Protein AF-A0A1F6WVT5-F1 (afdb_monomer_lite)

Foldseek 3Di:
DVVPVVVVLVVVVVVVVVVCQPDAPDDDPFFGWDWDQRVPPPQGIKIKTFGQDDDPDDDDRQDNNAQFHPADQLVQQLVQLFQCLVCLVCVQAGWHFPDWHDQQWDQDPVRAIAGDRRRGGIIIITRDAAADPVLQVQLCVLQVVLVVQLVVVVVVPVVDPDPPPCNVVSNCVSLVSLLVSCCVSANPLLPPDADPLVPDDLVSLVVNLVVSCVRPVPDVQNVQSQLQKDQHSSSRFWGFHPPDPDPPGTRTYGNGMDRNDLPSNLVCLVVPDDPVSSVVSNVSSLSSVLSVLLSVLLSCCVPVQQCCQPVVVVVDDPVLCVVLVSLLNRLSVSLSVLLCVVCVVPSVCSNVVSVVVSVVSSVLRNPDDSVCNSVVSVVVSVVSNVD

pLDDT: mean 76.93, std 15.35, range [26.61, 97.19]

Sequence (387 aa):
MEKEIMSIEFKKIDNLLKKKEGVPDKMGEEGIINAVYSGLDNEREFFAKQWYRVNTGKRILSSPESRESPCSPYWVKAKYYEYNAMHDVFPEVVVSMAGAFDPRITRRKNRTYHFSYEKGRPVTLTRIVKGNPVDVEKRDQVIDKAYDKMLAYHRDTKHGLQAQPNETRILFEIVGQADKEMQDLFGRELHASCIDSSLAPHYAIEMLLKEARKVNPQSPIVKFLEFGIIPIHPEFNFIPNDQTETAERPHGVFLELSLIDQERFITGVNSSLPADKAKSVINRVKRFAFYQSLDIAFDSLIVGGYMESHFFRERVSPEQIYKYGPEVQNALFNLFETVRKKFEKKPEQLNQALDIVVEHLRFILRDSNPYILPQAIRSFQREIKKW

Structure (mmCIF, N/CA/C/O backbone):
data_AF-A0A1F6WVT5-F1
#
_entry.id   AF-A0A1F6WVT5-F1
#
loop_
_atom_site.group_PDB
_atom_site.id
_atom_site.type_symbol
_atom_site.label_atom_id
_atom_site.label_alt_id
_atom_site.label_comp_id
_atom_site.label_asym_id
_atom_site.label_entity_id
_atom_site.label_seq_id
_atom_site.pdbx_PDB_ins_code
_atom_site.Cartn_x
_atom_site.Cartn_y
_atom_site.Cartn_z
_atom_site.occupancy
_atom_site.B_iso_or_equiv
_atom_site.auth_seq_id
_atom_site.auth_comp_id
_atom_site.auth_asym_id
_atom_site.auth_atom_id
_atom_site.pdbx_PDB_model_num
ATOM 1 N N . MET A 1 1 ? 18.344 -15.991 9.138 1.00 26.61 1 MET A N 1
ATOM 2 C CA . MET A 1 1 ? 17.357 -16.948 9.669 1.00 26.61 1 MET A CA 1
ATOM 3 C C . MET A 1 1 ? 15.931 -16.536 9.296 1.00 26.61 1 MET A C 1
ATOM 5 O O . MET A 1 1 ? 15.333 -17.252 8.507 1.00 26.61 1 MET A O 1
ATOM 9 N N . GLU A 1 2 ? 15.445 -15.340 9.669 1.00 28.33 2 GLU A N 1
ATOM 10 C CA . GLU A 1 2 ? 14.118 -14.817 9.239 1.00 28.33 2 GLU A CA 1
ATOM 11 C C . GLU A 1 2 ? 13.910 -14.758 7.711 1.00 28.33 2 GLU A C 1
ATOM 13 O O . GLU A 1 2 ? 12.841 -15.085 7.206 1.00 28.33 2 GLU A O 1
ATOM 18 N N . LYS A 1 3 ? 14.944 -14.394 6.936 1.00 41.88 3 LYS A N 1
ATOM 19 C CA . LYS A 1 3 ? 14.853 -14.303 5.462 1.00 41.88 3 LYS A CA 1
ATOM 20 C C . LYS A 1 3 ? 14.598 -15.638 4.749 1.00 41.88 3 LYS A C 1
ATOM 22 O O . LYS A 1 3 ? 14.146 -15.616 3.608 1.00 41.88 3 LYS A O 1
ATOM 27 N N . GLU A 1 4 ? 14.937 -16.769 5.364 1.00 31.03 4 GLU A N 1
ATOM 28 C CA . GLU A 1 4 ? 14.936 -18.076 4.691 1.00 31.03 4 GLU A CA 1
ATOM 29 C C . GLU A 1 4 ? 13.701 -18.906 5.064 1.00 31.03 4 GLU A C 1
ATOM 31 O O . GLU A 1 4 ? 13.067 -19.464 4.167 1.00 31.03 4 GLU A O 1
ATOM 36 N N . ILE A 1 5 ? 13.282 -18.850 6.336 1.00 32.88 5 ILE A N 1
ATOM 37 C CA . ILE A 1 5 ? 12.043 -19.458 6.855 1.00 32.88 5 ILE A CA 1
ATOM 38 C C . ILE A 1 5 ? 10.814 -18.838 6.165 1.00 32.88 5 ILE A C 1
ATOM 40 O O . ILE A 1 5 ? 10.062 -19.557 5.503 1.00 32.88 5 ILE A O 1
ATOM 44 N N . MET A 1 6 ? 10.733 -17.499 6.102 1.00 48.41 6 MET A N 1
ATOM 45 C CA . MET A 1 6 ? 9.651 -16.808 5.380 1.00 48.41 6 MET A CA 1
ATOM 46 C C . MET A 1 6 ? 9.601 -17.156 3.880 1.00 48.41 6 MET A C 1
ATOM 48 O O . MET A 1 6 ? 8.538 -17.145 3.267 1.00 48.41 6 MET A O 1
ATOM 52 N N . SER A 1 7 ? 10.731 -17.508 3.253 1.00 57.69 7 SER A N 1
ATOM 53 C CA . SER A 1 7 ? 10.766 -17.813 1.813 1.00 57.69 7 SER A CA 1
ATOM 54 C C . SER A 1 7 ? 10.217 -19.200 1.457 1.00 57.69 7 SER A C 1
ATOM 56 O O . SER A 1 7 ? 9.689 -19.391 0.359 1.00 57.69 7 SER A O 1
ATOM 58 N N . ILE A 1 8 ? 10.350 -20.175 2.361 1.00 53.62 8 ILE A N 1
ATOM 59 C CA . ILE A 1 8 ? 9.839 -21.538 2.168 1.00 53.62 8 ILE A CA 1
ATOM 60 C C . ILE A 1 8 ? 8.338 -21.567 2.459 1.00 53.62 8 ILE A C 1
ATOM 62 O O . ILE A 1 8 ? 7.578 -22.209 1.734 1.00 53.62 8 ILE A O 1
ATOM 66 N N . GLU A 1 9 ? 7.892 -20.825 3.466 1.00 67.69 9 GLU A N 1
ATOM 67 C CA . GLU A 1 9 ? 6.487 -20.770 3.868 1.00 67.69 9 GLU A CA 1
ATOM 68 C C . GLU A 1 9 ? 5.640 -19.925 2.919 1.00 67.69 9 GLU A C 1
ATOM 70 O O . GLU A 1 9 ? 4.559 -20.368 2.541 1.00 67.69 9 GLU A O 1
ATOM 75 N N . PHE A 1 10 ? 6.153 -18.810 2.384 1.00 74.38 10 PHE A N 1
ATOM 76 C CA . PHE A 1 10 ? 5.445 -18.088 1.318 1.00 74.38 10 PHE A CA 1
ATOM 77 C C . PHE A 1 10 ? 5.267 -18.934 0.060 1.00 74.38 10 PHE A C 1
ATOM 79 O O . PHE A 1 10 ? 4.238 -18.821 -0.591 1.00 74.38 10 PHE A O 1
ATOM 86 N N . LYS A 1 11 ? 6.199 -19.843 -0.258 1.00 72.50 11 LYS A N 1
ATOM 87 C CA . LYS A 1 11 ? 5.989 -20.811 -1.347 1.00 72.50 11 LYS A CA 1
ATOM 88 C C . LYS A 1 11 ? 4.880 -21.810 -1.028 1.00 72.50 11 LYS A C 1
ATOM 90 O O . LYS A 1 11 ? 4.144 -22.190 -1.933 1.00 72.50 11 LYS A O 1
ATOM 95 N N . LYS A 1 12 ? 4.751 -22.252 0.229 1.00 74.69 12 LYS A N 1
ATOM 96 C CA . LYS A 1 12 ? 3.639 -23.120 0.651 1.00 74.69 12 LYS A CA 1
ATOM 97 C C . LYS A 1 12 ? 2.306 -22.380 0.540 1.00 74.69 12 LYS A C 1
ATOM 99 O O . LYS A 1 12 ? 1.389 -22.923 -0.065 1.00 74.69 12 LYS A O 1
ATOM 104 N N . ILE A 1 13 ? 2.226 -21.150 1.051 1.00 76.06 13 ILE A N 1
ATOM 105 C CA . ILE A 1 13 ? 1.026 -20.306 0.971 1.00 76.06 13 ILE A CA 1
ATOM 106 C C . ILE A 1 13 ? 0.677 -20.004 -0.489 1.00 76.06 13 ILE A C 1
ATOM 108 O O . ILE A 1 13 ? -0.455 -20.227 -0.892 1.00 76.06 13 ILE A O 1
ATOM 112 N N . ASP A 1 14 ? 1.644 -19.592 -1.310 1.00 77.06 14 ASP A N 1
ATOM 113 C CA . ASP A 1 14 ? 1.447 -19.370 -2.748 1.00 77.06 14 ASP A CA 1
ATOM 114 C C . ASP A 1 14 ? 0.918 -20.635 -3.442 1.00 77.06 14 ASP A C 1
ATOM 116 O O . ASP A 1 14 ? -0.058 -20.580 -4.181 1.00 77.06 14 ASP A O 1
ATOM 120 N N . ASN A 1 15 ? 1.478 -21.811 -3.144 1.00 76.81 15 ASN A N 1
ATOM 121 C CA . ASN A 1 15 ? 0.964 -23.074 -3.677 1.00 76.81 15 ASN A CA 1
ATOM 122 C C . ASN A 1 15 ? -0.458 -23.406 -3.189 1.00 76.81 15 ASN A C 1
ATOM 124 O O . ASN A 1 15 ? -1.226 -23.985 -3.953 1.00 76.81 15 ASN A O 1
ATOM 128 N N . LEU A 1 16 ? -0.819 -23.073 -1.944 1.00 75.06 16 LEU A N 1
ATOM 129 C CA . LEU A 1 16 ? -2.185 -23.242 -1.434 1.00 75.06 16 LEU A CA 1
ATOM 130 C C . LEU A 1 16 ? -3.163 -22.321 -2.167 1.00 75.06 16 LEU A C 1
ATOM 132 O O . LEU A 1 16 ? -4.198 -22.787 -2.634 1.00 75.06 16 LEU A O 1
ATOM 136 N N . LEU A 1 17 ? -2.800 -21.049 -2.338 1.00 74.06 17 LEU A N 1
ATOM 137 C CA . LEU A 1 17 ? -3.597 -20.073 -3.082 1.00 74.06 17 LEU A CA 1
ATOM 138 C C . LEU A 1 17 ? -3.773 -20.496 -4.546 1.00 74.06 17 LEU A C 1
ATOM 140 O O . LEU A 1 17 ? -4.870 -20.396 -5.082 1.00 74.06 17 LEU A O 1
ATOM 144 N N . LYS A 1 18 ? -2.729 -21.059 -5.170 1.00 72.12 18 LYS A N 1
ATOM 145 C CA . LYS A 1 18 ? -2.811 -21.625 -6.526 1.00 72.12 18 LYS A CA 1
ATOM 146 C C . LYS A 1 18 ? -3.742 -22.832 -6.629 1.00 72.12 18 LYS A C 1
ATOM 148 O O . LYS A 1 18 ? -4.394 -23.027 -7.644 1.00 72.12 18 LYS A O 1
ATOM 153 N N . LYS A 1 19 ? -3.817 -23.667 -5.589 1.00 65.62 19 LYS A N 1
ATOM 154 C CA . LYS A 1 19 ? -4.734 -24.821 -5.561 1.00 65.62 19 LYS A CA 1
ATOM 155 C C . LYS A 1 19 ? -6.197 -24.416 -5.372 1.00 65.62 19 LYS A C 1
ATOM 157 O O . LYS A 1 19 ? -7.068 -25.162 -5.800 1.00 65.62 19 LYS A O 1
ATOM 162 N N . LYS A 1 20 ? -6.454 -23.262 -4.751 1.00 64.12 20 LYS A N 1
ATOM 163 C CA . LYS A 1 20 ? -7.792 -22.666 -4.605 1.00 64.12 20 LYS A CA 1
ATOM 164 C C . LYS A 1 20 ? -8.255 -21.890 -5.853 1.00 64.12 20 LYS A C 1
ATOM 166 O O . LYS A 1 20 ? -9.302 -21.249 -5.819 1.00 64.12 20 LYS A O 1
ATOM 171 N N . GLU A 1 21 ? -7.494 -21.924 -6.951 1.00 54.72 21 GLU A N 1
ATOM 172 C CA . GLU A 1 21 ? -7.832 -21.219 -8.193 1.00 54.72 21 GLU A CA 1
ATOM 173 C C . GLU A 1 21 ? -9.232 -21.609 -8.697 1.00 54.72 21 GLU A C 1
ATOM 175 O O . GLU A 1 21 ? -9.455 -22.730 -9.144 1.00 54.72 21 GLU A O 1
ATOM 180 N N . GLY A 1 22 ? -10.171 -20.659 -8.618 1.00 48.38 22 GLY A N 1
ATOM 181 C CA . GLY A 1 22 ? -11.528 -20.780 -9.161 1.00 48.38 22 GLY A CA 1
ATOM 182 C C . GLY A 1 22 ? -12.664 -20.568 -8.158 1.00 48.38 22 GLY A C 1
ATOM 183 O O . GLY A 1 22 ? -13.781 -20.308 -8.594 1.00 48.38 22 GLY A O 1
ATOM 184 N N . VAL A 1 23 ? -12.405 -20.619 -6.844 1.00 56.31 23 VAL A N 1
ATOM 185 C CA . VAL A 1 23 ? -13.432 -20.364 -5.814 1.00 56.31 23 VAL A CA 1
ATOM 186 C C . VAL A 1 23 ? -12.833 -19.495 -4.700 1.00 56.31 23 VAL A C 1
ATOM 188 O O . VAL A 1 23 ? -12.186 -20.031 -3.800 1.00 56.31 23 VAL A O 1
ATOM 191 N N . PRO A 1 24 ? -12.964 -18.156 -4.765 1.00 61.00 24 PRO A N 1
ATOM 192 C CA . PRO A 1 24 ? -12.521 -17.288 -3.677 1.00 61.00 24 PRO A CA 1
ATOM 193 C C . PRO A 1 24 ? -13.352 -17.557 -2.413 1.00 61.00 24 PRO A C 1
ATOM 195 O O . PRO A 1 24 ? -14.570 -17.681 -2.520 1.00 61.00 24 PRO A O 1
ATOM 198 N N . ASP A 1 25 ? -12.721 -17.597 -1.228 1.00 63.09 25 ASP A N 1
ATOM 199 C CA . ASP A 1 25 ? -13.478 -17.680 0.036 1.00 63.09 25 ASP A CA 1
ATOM 200 C C . ASP A 1 25 ? -14.354 -16.416 0.195 1.00 63.09 25 ASP A C 1
ATOM 202 O O . ASP A 1 25 ? -15.519 -16.504 0.572 1.00 63.09 25 ASP A O 1
ATOM 206 N N . LYS A 1 26 ? -13.804 -15.235 -0.145 1.00 68.50 26 LYS A N 1
ATOM 207 C CA . LYS A 1 26 ? -14.538 -13.960 -0.217 1.00 68.50 26 LYS A CA 1
ATOM 208 C C . LYS A 1 26 ? -13.909 -13.019 -1.255 1.00 68.50 26 LYS A C 1
ATOM 210 O O . LYS A 1 26 ? -12.680 -12.942 -1.376 1.00 68.50 26 LYS A O 1
ATOM 215 N N . MET A 1 27 ? -14.741 -12.298 -2.009 1.00 65.25 27 MET A N 1
ATOM 216 C CA . MET A 1 27 ? -14.307 -11.169 -2.844 1.00 65.25 27 MET A CA 1
ATOM 217 C C . MET A 1 27 ? -14.409 -9.883 -2.018 1.00 65.25 27 MET A C 1
ATOM 219 O O . MET A 1 27 ? -15.456 -9.623 -1.437 1.00 65.25 27 MET A O 1
ATOM 223 N N . GLY A 1 28 ? -13.321 -9.117 -1.932 1.00 64.69 28 GLY A N 1
ATOM 224 C CA . GLY A 1 28 ? -13.290 -7.801 -1.288 1.00 64.69 28 GLY A CA 1
ATOM 225 C C . GLY A 1 28 ? -13.073 -6.681 -2.307 1.00 64.69 28 GLY A C 1
ATOM 226 O O . GLY A 1 28 ? -12.761 -6.958 -3.456 1.00 64.69 28 GLY A O 1
ATOM 227 N N . GLU A 1 29 ? -13.176 -5.426 -1.868 1.00 60.88 29 GLU A N 1
ATOM 228 C CA . GLU A 1 29 ? -13.150 -4.205 -2.703 1.00 60.88 29 GLU A CA 1
ATOM 229 C C . GLU A 1 29 ? -11.942 -4.125 -3.662 1.00 60.88 29 GLU A C 1
ATOM 231 O O . GLU A 1 29 ? -12.078 -3.725 -4.817 1.00 60.88 29 GLU A O 1
ATOM 236 N N . GLU A 1 30 ? -10.776 -4.630 -3.242 1.00 69.81 30 GLU A N 1
ATOM 237 C CA . GLU A 1 30 ? -9.531 -4.588 -4.033 1.00 69.81 30 GLU A CA 1
ATOM 238 C C . GLU A 1 30 ? -8.704 -5.885 -3.971 1.00 69.81 30 GLU A C 1
ATOM 240 O O . GLU A 1 30 ? -7.491 -5.910 -4.230 1.00 69.81 30 GLU A O 1
ATOM 245 N N . GLY A 1 31 ? -9.327 -7.000 -3.588 1.00 74.62 31 GLY A N 1
ATOM 246 C CA . GLY A 1 31 ? -8.605 -8.260 -3.470 1.00 74.62 31 GLY A CA 1
ATOM 247 C C . GLY A 1 31 ? -9.475 -9.492 -3.283 1.00 74.62 31 GLY A C 1
ATOM 248 O O . GLY A 1 31 ? -10.660 -9.413 -2.987 1.00 74.62 31 GLY A O 1
ATOM 249 N N . ILE A 1 32 ? -8.851 -10.656 -3.438 1.00 76.25 32 ILE A N 1
ATOM 250 C CA . ILE A 1 32 ? -9.431 -11.936 -3.025 1.00 76.25 32 ILE A CA 1
ATOM 251 C C . ILE A 1 32 ? -8.884 -12.270 -1.648 1.00 76.25 32 ILE A C 1
ATOM 253 O O . ILE A 1 32 ? -7.667 -12.264 -1.463 1.00 76.25 32 ILE A O 1
ATOM 257 N N . ILE A 1 33 ? -9.763 -12.590 -0.706 1.00 78.19 33 ILE A N 1
ATOM 258 C CA . ILE A 1 33 ? -9.376 -12.973 0.649 1.00 78.19 33 ILE A CA 1
ATOM 259 C C . ILE A 1 33 ? -9.511 -14.488 0.772 1.00 78.19 33 ILE A C 1
ATOM 261 O O . ILE A 1 33 ? -10.532 -15.060 0.398 1.00 78.19 33 ILE A O 1
ATOM 265 N N . ASN A 1 34 ? -8.463 -15.132 1.284 1.00 76.94 34 ASN A N 1
ATOM 266 C CA . ASN A 1 34 ? -8.467 -16.552 1.613 1.00 76.94 34 ASN A CA 1
ATOM 267 C C . ASN A 1 34 ? -8.020 -16.753 3.058 1.00 76.94 34 ASN A C 1
ATOM 269 O O . ASN A 1 34 ? -6.996 -16.199 3.467 1.00 76.94 34 ASN A O 1
ATOM 273 N N . ALA A 1 35 ? -8.719 -17.606 3.799 1.00 75.25 35 ALA A N 1
ATOM 274 C CA . ALA A 1 35 ? -8.197 -18.113 5.061 1.00 75.25 35 ALA A CA 1
ATOM 275 C C . ALA A 1 35 ? -7.078 -19.125 4.767 1.00 75.25 35 ALA A C 1
ATOM 277 O O . ALA A 1 35 ? -7.243 -20.047 3.956 1.00 75.25 35 ALA A O 1
ATOM 278 N N . VAL A 1 36 ? -5.916 -18.944 5.398 1.00 74.25 36 VAL A N 1
ATOM 279 C CA . VAL A 1 36 ? -4.752 -19.821 5.243 1.00 74.25 36 VAL A CA 1
ATOM 280 C C . VAL A 1 36 ? -4.181 -20.228 6.597 1.00 74.25 36 VAL A C 1
ATOM 282 O O . VAL A 1 36 ? -3.929 -19.405 7.473 1.00 74.25 36 VAL A O 1
ATOM 285 N N . TYR A 1 37 ? -3.910 -21.522 6.742 1.00 69.88 37 TYR A N 1
ATOM 286 C CA . TYR A 1 37 ? -3.184 -22.078 7.879 1.00 69.88 37 TYR A CA 1
ATOM 287 C C . TYR A 1 37 ? -1.697 -22.046 7.539 1.00 69.88 37 TYR A C 1
ATOM 289 O O . TYR A 1 37 ? -1.225 -22.849 6.730 1.00 69.88 37 TYR A O 1
ATOM 297 N N . SER A 1 38 ? -0.956 -21.077 8.075 1.00 57.56 38 SER A N 1
ATOM 298 C CA . SER A 1 38 ? 0.440 -20.877 7.660 1.00 57.56 38 SER A CA 1
ATOM 299 C C . SER A 1 38 ? 1.453 -21.678 8.486 1.00 57.56 38 SER A C 1
ATOM 301 O O . SER A 1 38 ? 2.587 -21.843 8.046 1.00 57.56 38 SER A O 1
ATOM 303 N N . GLY A 1 39 ? 1.071 -22.202 9.656 1.00 56.25 39 GLY A N 1
ATOM 304 C CA . GLY A 1 39 ? 2.016 -22.834 10.584 1.00 56.25 39 GLY A CA 1
ATOM 305 C C . GLY A 1 39 ? 3.080 -21.877 11.149 1.00 56.25 39 GLY A C 1
ATOM 306 O O . GLY A 1 39 ? 3.962 -22.343 11.865 1.00 56.25 39 GLY A O 1
ATOM 307 N N . LEU A 1 40 ? 3.002 -20.571 10.847 1.00 52.31 40 LEU A N 1
ATOM 308 C CA . LEU A 1 40 ? 3.842 -19.523 11.424 1.00 52.31 40 LEU A CA 1
ATOM 309 C C . LEU A 1 40 ? 3.441 -19.320 12.897 1.00 52.31 40 LEU A C 1
ATOM 311 O O . LEU A 1 40 ? 2.291 -19.011 13.189 1.00 52.31 40 LEU A O 1
ATOM 315 N N . ASP A 1 41 ? 4.393 -19.481 13.816 1.00 49.91 41 ASP A N 1
ATOM 316 C CA . ASP A 1 41 ? 4.300 -19.064 15.228 1.00 49.91 41 ASP A CA 1
ATOM 317 C C . ASP A 1 41 ? 3.236 -19.732 16.122 1.00 49.91 41 ASP A C 1
ATOM 319 O O . ASP A 1 41 ? 2.714 -19.094 17.031 1.00 49.91 41 ASP A O 1
ATOM 323 N N . ASN A 1 42 ? 2.916 -21.020 15.936 1.00 50.28 42 ASN A N 1
ATOM 324 C CA . ASN A 1 42 ? 1.907 -21.747 16.741 1.00 50.28 42 ASN A CA 1
ATOM 325 C C . ASN A 1 42 ? 0.479 -21.138 16.717 1.00 50.28 42 ASN A C 1
ATOM 327 O O . ASN A 1 42 ? -0.445 -21.735 17.278 1.00 50.28 42 ASN A O 1
ATOM 331 N N . GLU A 1 43 ? 0.269 -20.011 16.032 1.00 49.59 43 GLU A N 1
ATOM 332 C CA . GLU A 1 43 ? -1.028 -19.417 15.731 1.00 49.59 43 GLU A CA 1
ATOM 333 C C . GLU A 1 43 ? -1.557 -19.990 14.413 1.00 49.59 43 GLU A C 1
ATOM 335 O O . GLU A 1 43 ? -0.853 -20.127 13.411 1.00 49.59 43 GLU A O 1
ATOM 340 N N . ARG A 1 44 ? -2.813 -20.441 14.452 1.00 55.91 44 ARG A N 1
ATOM 341 C CA . ARG A 1 44 ? -3.310 -21.438 13.502 1.00 55.91 44 ARG A CA 1
ATOM 342 C C . ARG A 1 44 ? -3.789 -20.835 12.181 1.00 55.91 44 ARG A C 1
ATOM 344 O O . ARG A 1 44 ? -3.789 -21.560 11.198 1.00 55.91 44 ARG A O 1
ATOM 351 N N . GLU A 1 45 ? -4.137 -19.551 12.101 1.00 73.06 45 GLU A N 1
ATOM 352 C CA . GLU A 1 45 ? -4.893 -19.019 10.956 1.00 73.06 45 GLU A CA 1
ATOM 353 C C . GLU A 1 45 ? -4.545 -17.559 10.613 1.00 73.06 45 GLU A C 1
ATOM 355 O O . GLU A 1 45 ? -4.401 -16.708 11.490 1.00 73.06 45 GLU A O 1
ATOM 360 N N . PHE A 1 46 ? -4.427 -17.268 9.314 1.00 79.62 46 PHE A N 1
ATOM 361 C CA . PHE A 1 46 ? -4.161 -15.944 8.743 1.00 79.62 46 PHE A CA 1
ATOM 362 C C . PHE A 1 46 ? -5.147 -15.664 7.608 1.00 79.62 46 PHE A C 1
ATOM 364 O O . PHE A 1 46 ? -5.584 -16.590 6.923 1.00 79.62 46 PHE A O 1
ATOM 371 N N . PHE A 1 47 ? -5.416 -14.388 7.335 1.00 82.31 47 PHE A N 1
ATOM 372 C CA . PHE A 1 47 ? -6.043 -13.975 6.084 1.00 82.31 47 PHE A CA 1
ATOM 373 C C . PHE A 1 47 ? -4.975 -13.592 5.064 1.00 82.31 47 PHE A C 1
ATOM 375 O O . PHE A 1 47 ? -4.135 -12.726 5.308 1.00 82.31 47 PHE A O 1
ATOM 382 N N . ALA A 1 48 ? -5.014 -14.246 3.906 1.00 85.44 48 ALA A N 1
ATOM 383 C CA . ALA A 1 48 ? -4.212 -13.903 2.745 1.00 85.44 48 ALA A CA 1
ATOM 384 C C . ALA A 1 48 ? -5.058 -13.103 1.753 1.00 85.44 48 ALA A C 1
ATOM 386 O O . ALA A 1 48 ? -5.953 -13.661 1.115 1.00 85.44 48 ALA A O 1
ATOM 387 N N . LYS A 1 49 ? -4.752 -11.810 1.597 1.00 86.00 49 LYS A N 1
ATOM 388 C CA . LYS A 1 49 ? -5.393 -10.945 0.599 1.00 86.00 49 LYS A CA 1
ATOM 389 C C . LYS A 1 49 ? -4.528 -10.866 -0.656 1.00 86.00 49 LYS A C 1
ATOM 391 O O . LYS A 1 49 ? -3.392 -10.402 -0.600 1.00 86.00 49 LYS A O 1
ATOM 396 N N . GLN A 1 50 ? -5.065 -11.333 -1.782 1.00 84.56 50 GLN A N 1
ATOM 397 C CA . GLN A 1 50 ? -4.464 -11.257 -3.114 1.00 84.56 50 GLN A CA 1
ATOM 398 C C . GLN A 1 50 ? -4.987 -10.025 -3.857 1.00 84.56 50 GLN A C 1
ATOM 400 O O . GLN A 1 50 ? -6.155 -9.980 -4.240 1.00 84.56 50 GLN A O 1
ATOM 405 N N . TRP A 1 51 ? -4.118 -9.054 -4.107 1.00 83.19 51 TRP A N 1
ATOM 406 C CA . TRP A 1 51 ? -4.501 -7.723 -4.578 1.00 83.19 51 TRP A CA 1
ATOM 407 C C . TRP A 1 51 ? -4.603 -7.624 -6.103 1.00 83.19 51 TRP A C 1
ATOM 409 O O . TRP A 1 51 ? -3.648 -7.924 -6.827 1.00 83.19 51 TRP A O 1
ATOM 419 N N . TYR A 1 52 ? -5.740 -7.136 -6.599 1.00 71.69 52 TYR A N 1
ATOM 420 C CA . TYR A 1 52 ? -5.971 -6.861 -8.025 1.00 71.69 52 TYR A CA 1
ATOM 421 C C . TYR A 1 52 ? -6.102 -5.356 -8.301 1.00 71.69 52 TYR A C 1
ATOM 423 O O . TYR A 1 52 ? -6.920 -4.956 -9.113 1.00 71.69 52 TYR A O 1
ATOM 431 N N . ARG A 1 53 ? -5.314 -4.524 -7.597 1.00 64.38 53 ARG A N 1
ATOM 432 C CA . ARG A 1 53 ? -5.369 -3.047 -7.612 1.00 64.38 53 ARG A CA 1
ATOM 433 C C . ARG A 1 53 ? -5.893 -2.464 -8.933 1.00 64.38 53 ARG A C 1
ATOM 435 O O . ARG A 1 53 ? -5.288 -2.659 -9.991 1.00 64.38 53 ARG A O 1
ATOM 442 N N . VAL A 1 54 ? -6.983 -1.708 -8.835 1.00 51.25 54 VAL A N 1
ATOM 443 C CA . VAL A 1 54 ? -7.571 -0.950 -9.940 1.00 51.25 54 VAL A CA 1
ATOM 444 C C . VAL A 1 54 ? -6.702 0.286 -10.141 1.00 51.25 54 VAL A C 1
ATOM 446 O O . VAL A 1 54 ? -6.682 1.172 -9.295 1.00 51.25 54 VAL A O 1
ATOM 449 N N . ASN A 1 55 ? -5.908 0.343 -11.212 1.00 45.75 55 ASN A N 1
ATOM 450 C CA . ASN A 1 55 ? -5.072 1.522 -11.430 1.00 45.75 55 ASN A CA 1
ATOM 451 C C . ASN A 1 55 ? -5.965 2.698 -11.861 1.00 45.75 55 ASN A C 1
ATOM 453 O O . ASN A 1 55 ? -6.536 2.698 -12.958 1.00 45.75 55 ASN A O 1
ATOM 457 N N . THR A 1 56 ? -6.111 3.671 -10.964 1.00 39.72 56 THR A N 1
ATOM 458 C CA . THR A 1 56 ? -6.838 4.918 -11.173 1.00 39.72 56 THR A CA 1
ATOM 459 C C . THR A 1 56 ? -6.105 5.758 -12.217 1.00 39.72 56 THR A C 1
ATOM 461 O O . THR A 1 56 ? -4.933 6.092 -12.077 1.00 39.72 56 THR A O 1
ATOM 464 N N . GLY A 1 57 ? -6.780 6.057 -13.328 1.00 39.09 57 GLY A N 1
ATOM 465 C CA . GLY A 1 57 ? -6.232 6.957 -14.344 1.00 39.09 57 GLY A CA 1
ATOM 466 C C . GLY A 1 57 ? -6.823 6.787 -15.735 1.00 39.09 57 GLY A C 1
ATOM 467 O O . GLY A 1 57 ? -7.185 7.797 -16.324 1.00 39.09 57 GLY A O 1
ATOM 468 N N . LYS A 1 58 ? -6.950 5.543 -16.233 1.00 39.97 58 LYS A N 1
ATOM 469 C CA . LYS A 1 58 ? -7.705 5.111 -17.441 1.00 39.97 58 LYS A CA 1
ATOM 470 C C . LYS A 1 58 ? -7.336 3.654 -17.803 1.00 39.97 58 LYS A C 1
ATOM 472 O O . LYS A 1 58 ? -6.431 3.405 -18.586 1.00 39.97 58 LYS A O 1
ATOM 477 N N . ARG A 1 59 ? -8.082 2.706 -17.216 1.00 47.16 59 ARG A N 1
ATOM 478 C CA . ARG A 1 59 ? -8.307 1.297 -17.625 1.00 47.16 59 ARG A CA 1
ATOM 479 C C . ARG A 1 59 ? -7.081 0.426 -17.981 1.00 47.16 59 ARG A C 1
ATOM 481 O O . ARG A 1 59 ? -6.791 0.187 -19.146 1.00 47.16 59 ARG A O 1
ATOM 488 N N . ILE A 1 60 ? -6.544 -0.254 -16.967 1.00 46.03 60 ILE A N 1
ATOM 489 C CA . ILE A 1 60 ? -6.270 -1.700 -17.062 1.00 46.03 60 ILE A CA 1
ATOM 490 C C . ILE A 1 60 ? -7.039 -2.347 -15.911 1.00 46.03 60 ILE A C 1
ATOM 492 O O . ILE A 1 60 ? -6.621 -2.272 -14.759 1.00 46.03 60 ILE A O 1
ATOM 496 N N . LEU A 1 61 ? -8.208 -2.911 -16.212 1.00 46.62 61 LEU A N 1
ATOM 497 C CA . LEU A 1 61 ? -8.999 -3.657 -15.239 1.00 46.62 61 LEU A CA 1
ATOM 498 C C . LEU A 1 61 ? -8.486 -5.097 -15.236 1.00 46.62 61 LEU A C 1
ATOM 500 O O . LEU A 1 61 ? -8.793 -5.857 -16.152 1.00 46.62 61 LEU A O 1
ATOM 504 N N . SER A 1 62 ? -7.711 -5.488 -14.223 1.00 52.53 62 SER A N 1
ATOM 505 C CA . SER A 1 62 ? -7.597 -6.913 -13.913 1.00 52.53 62 SER A CA 1
ATOM 506 C C . SER A 1 62 ? -8.926 -7.348 -13.320 1.00 52.53 62 SER A C 1
ATOM 508 O O . SER A 1 62 ? -9.309 -6.884 -12.246 1.00 52.53 62 SER A O 1
ATOM 510 N N . SER A 1 63 ? -9.658 -8.198 -14.035 1.00 56.56 63 SER A N 1
ATOM 511 C CA . SER A 1 63 ? -10.904 -8.733 -13.506 1.00 56.56 63 SER A CA 1
ATOM 512 C C . SER A 1 63 ? -10.615 -9.573 -12.249 1.00 56.56 63 SER A C 1
ATOM 514 O O . SER A 1 63 ? -9.527 -10.154 -12.154 1.00 56.56 63 SER A O 1
ATOM 516 N N . PRO A 1 64 ? -11.548 -9.684 -11.283 1.00 58.66 64 PRO A N 1
ATOM 517 C CA . PRO A 1 64 ? -11.389 -10.580 -10.136 1.00 58.66 64 PRO A CA 1
ATOM 518 C C . PRO A 1 64 ? -11.069 -12.020 -10.554 1.00 58.66 64 PRO A C 1
ATOM 520 O O . PRO A 1 64 ? -10.364 -12.716 -9.830 1.00 58.66 64 PRO A O 1
ATOM 523 N N . GLU A 1 65 ? -11.489 -12.420 -11.754 1.00 60.72 65 GLU A N 1
ATOM 524 C CA . GLU A 1 65 ? -11.216 -13.722 -12.363 1.00 60.72 65 GLU A CA 1
ATOM 525 C C . GLU A 1 65 ? -9.819 -13.831 -13.024 1.00 60.72 65 GLU A C 1
ATOM 527 O O . GLU A 1 65 ? -9.338 -14.937 -13.268 1.00 60.72 65 GLU A O 1
ATOM 532 N N . SER A 1 66 ? -9.134 -12.713 -13.300 1.00 65.81 66 SER A N 1
ATOM 533 C CA . SER A 1 66 ? -7.808 -12.692 -13.933 1.00 65.81 66 SER A CA 1
ATOM 534 C C . SER A 1 66 ? -6.681 -12.916 -12.927 1.00 65.81 66 SER A C 1
ATOM 536 O O . SER A 1 66 ? -6.635 -12.308 -11.864 1.00 65.81 66 SER A O 1
ATOM 538 N N . ARG A 1 67 ? -5.676 -13.721 -13.273 1.00 66.75 67 ARG A N 1
ATOM 539 C CA . ARG A 1 67 ? -4.464 -13.852 -12.442 1.00 66.75 67 ARG A CA 1
ATOM 540 C C . ARG A 1 67 ? -3.524 -12.657 -12.548 1.00 66.75 67 ARG A C 1
ATOM 542 O O . ARG A 1 67 ? -2.556 -12.593 -11.791 1.00 66.75 67 ARG A O 1
ATOM 549 N N . GLU A 1 68 ? -3.795 -11.752 -13.478 1.00 71.06 68 GLU A N 1
ATOM 550 C CA . GLU A 1 68 ? -2.983 -10.576 -13.723 1.00 71.06 68 GLU A CA 1
ATOM 551 C C . GLU A 1 68 ? -3.184 -9.534 -12.628 1.00 71.06 68 GLU A C 1
ATOM 553 O O . GLU A 1 68 ? -4.271 -9.371 -12.074 1.00 71.06 68 GLU A O 1
ATOM 558 N N . SER A 1 69 ? -2.120 -8.804 -12.321 1.00 74.88 69 SER A N 1
ATOM 559 C CA . SER A 1 69 ? -2.201 -7.603 -11.497 1.00 74.88 69 SER A CA 1
ATOM 560 C C . SER A 1 69 ? -1.202 -6.595 -12.039 1.00 74.88 69 SER A C 1
ATOM 562 O O . SER A 1 69 ? -0.018 -6.930 -12.071 1.00 74.88 69 SER A O 1
ATOM 564 N N . PRO A 1 70 ? -1.621 -5.385 -12.452 1.00 71.88 70 PRO A N 1
ATOM 565 C CA . PRO A 1 70 ? -0.709 -4.341 -12.921 1.00 71.88 70 PRO A CA 1
ATOM 566 C C . PRO A 1 70 ? 0.027 -3.630 -11.773 1.00 71.88 70 PRO A C 1
ATOM 568 O O . PRO A 1 70 ? 0.855 -2.758 -12.020 1.00 71.88 70 PRO A O 1
ATOM 571 N N . CYS A 1 71 ? -0.251 -3.999 -10.518 1.00 78.25 71 CYS A N 1
ATOM 572 C CA . CYS A 1 71 ? 0.318 -3.376 -9.325 1.00 78.25 71 CYS A CA 1
ATOM 573 C C . CYS A 1 71 ? 1.854 -3.430 -9.326 1.00 78.25 71 CYS A C 1
ATOM 575 O O . CYS A 1 71 ? 2.425 -4.476 -9.644 1.00 78.25 71 CYS A O 1
ATOM 577 N N . SER A 1 72 ? 2.551 -2.363 -8.943 1.00 85.81 72 SER A N 1
ATOM 578 C CA . SER A 1 72 ? 4.013 -2.401 -8.841 1.00 85.81 72 SER A CA 1
ATOM 579 C C . SER A 1 72 ? 4.513 -3.503 -7.879 1.00 85.81 72 SER A C 1
ATOM 581 O O . SER A 1 72 ? 3.845 -3.855 -6.900 1.00 85.81 72 SER A O 1
ATOM 583 N N . PRO A 1 73 ? 5.701 -4.089 -8.132 1.00 88.38 73 PRO A N 1
ATOM 584 C CA . PRO A 1 73 ? 6.306 -5.084 -7.242 1.00 88.38 73 PRO A CA 1
ATOM 585 C C . PRO A 1 73 ? 6.771 -4.507 -5.894 1.00 88.38 73 PRO A C 1
ATOM 587 O O . PRO A 1 73 ? 7.092 -5.263 -4.973 1.00 88.38 73 PRO A O 1
ATOM 590 N N . TYR A 1 74 ? 6.843 -3.179 -5.768 1.00 91.19 74 TYR A N 1
ATOM 591 C CA . TYR A 1 74 ? 7.300 -2.486 -4.560 1.00 91.19 74 TYR A CA 1
ATOM 592 C C . TYR A 1 74 ? 6.156 -2.154 -3.601 1.00 91.19 74 TYR A C 1
ATOM 594 O O . TYR A 1 74 ? 6.382 -2.089 -2.389 1.00 91.19 74 TYR A O 1
ATOM 602 N N . TRP A 1 75 ? 4.933 -2.051 -4.123 1.00 89.69 75 TRP A N 1
ATOM 603 C CA . TRP A 1 75 ? 3.719 -1.716 -3.386 1.00 89.69 75 TRP A CA 1
ATOM 604 C C . TRP A 1 75 ? 3.528 -2.555 -2.115 1.00 89.69 75 TRP A C 1
ATOM 606 O O . TRP A 1 75 ? 3.385 -2.023 -1.015 1.00 89.69 75 TRP A O 1
ATOM 616 N N . VAL A 1 76 ? 3.615 -3.886 -2.228 1.00 90.12 76 VAL A N 1
ATOM 617 C CA . VAL A 1 76 ? 3.342 -4.790 -1.093 1.00 90.12 76 VAL A CA 1
ATOM 618 C C . VAL A 1 76 ? 4.366 -4.623 0.034 1.00 90.12 76 VAL A C 1
ATOM 620 O O . VAL A 1 76 ? 4.054 -4.808 1.209 1.00 90.12 76 VAL A O 1
ATOM 623 N N . LYS A 1 77 ? 5.605 -4.243 -0.310 1.00 92.19 77 LYS A N 1
ATOM 624 C CA . LYS A 1 77 ? 6.644 -3.926 0.675 1.00 92.19 77 LYS A CA 1
ATOM 625 C C . LYS A 1 77 ? 6.404 -2.569 1.318 1.00 92.19 77 LYS A C 1
ATOM 627 O O . LYS A 1 77 ? 6.602 -2.473 2.525 1.00 92.19 77 LYS A O 1
ATOM 632 N N . ALA A 1 78 ? 5.953 -1.568 0.563 1.00 93.00 78 ALA A N 1
ATOM 633 C CA . ALA A 1 78 ? 5.531 -0.293 1.134 1.00 93.00 78 ALA A CA 1
ATOM 634 C C . ALA A 1 78 ? 4.409 -0.517 2.163 1.00 93.00 78 ALA A C 1
ATOM 636 O O . ALA A 1 78 ? 4.594 -0.173 3.330 1.00 93.00 78 ALA A O 1
ATOM 637 N N . LYS A 1 79 ? 3.335 -1.225 1.784 1.00 90.56 79 LYS A N 1
ATOM 638 C CA . LYS A 1 79 ? 2.221 -1.565 2.686 1.00 90.56 79 LYS A CA 1
ATOM 639 C C . LYS A 1 79 ? 2.662 -2.333 3.929 1.00 90.56 79 LYS A C 1
ATOM 641 O O . LYS A 1 79 ? 2.246 -2.001 5.031 1.00 90.56 79 LYS A O 1
ATOM 646 N N . TYR A 1 80 ? 3.574 -3.294 3.796 1.00 93.06 80 TYR A N 1
ATOM 647 C CA . TYR A 1 80 ? 4.118 -4.003 4.958 1.00 93.06 80 TYR A CA 1
ATOM 648 C C . TYR A 1 80 ? 4.770 -3.080 5.991 1.00 93.06 80 TYR A C 1
ATOM 650 O O . TYR A 1 80 ? 4.571 -3.259 7.193 1.00 93.06 80 TYR A O 1
ATOM 658 N N . TYR A 1 81 ? 5.586 -2.123 5.544 1.00 95.06 81 TYR A N 1
ATOM 659 C CA . TYR A 1 81 ? 6.251 -1.198 6.460 1.00 95.06 81 TYR A CA 1
ATOM 660 C C . TYR A 1 81 ? 5.291 -0.151 7.020 1.00 95.06 81 TYR A C 1
ATOM 662 O O . TYR A 1 81 ? 5.408 0.167 8.199 1.00 95.06 81 TYR A O 1
ATOM 670 N N . GLU A 1 82 ? 4.347 0.326 6.209 1.00 94.81 82 GLU A N 1
ATOM 671 C CA . GLU A 1 82 ? 3.286 1.253 6.615 1.00 94.81 82 GLU A CA 1
ATOM 672 C C . GLU A 1 82 ? 2.452 0.664 7.761 1.00 94.81 82 GLU A C 1
ATOM 674 O O . GLU A 1 82 ? 2.421 1.217 8.859 1.00 94.81 82 GLU A O 1
ATOM 679 N N . TYR A 1 83 ? 1.864 -0.517 7.548 1.00 92.56 83 TYR A N 1
ATOM 680 C CA . TYR A 1 83 ? 0.996 -1.167 8.534 1.00 92.56 83 TYR A CA 1
ATOM 681 C C . TYR A 1 83 ? 1.726 -1.510 9.815 1.00 92.56 83 TYR A C 1
ATOM 683 O O . TYR A 1 83 ? 1.215 -1.254 10.897 1.00 92.56 83 TYR A O 1
ATOM 691 N N . ASN A 1 84 ? 2.934 -2.064 9.716 1.00 93.25 84 ASN A N 1
ATOM 692 C CA . ASN A 1 84 ? 3.678 -2.418 10.917 1.00 93.25 84 ASN A CA 1
ATOM 693 C C . ASN A 1 84 ? 4.195 -1.184 11.670 1.00 93.25 84 ASN A C 1
ATOM 695 O O . ASN A 1 84 ? 4.353 -1.259 12.881 1.00 93.25 84 ASN A O 1
ATOM 699 N N . ALA A 1 85 ? 4.438 -0.049 11.001 1.00 95.62 85 ALA A N 1
ATOM 700 C CA . ALA A 1 85 ? 4.717 1.201 11.706 1.00 95.62 85 ALA A CA 1
ATOM 701 C C . ALA A 1 85 ? 3.490 1.676 12.497 1.00 95.62 85 ALA A C 1
ATOM 703 O O . ALA A 1 85 ? 3.634 2.030 13.662 1.00 95.62 85 ALA A O 1
ATOM 704 N N . MET A 1 86 ? 2.297 1.637 11.895 1.00 95.19 86 MET A N 1
ATOM 705 C CA . MET A 1 86 ? 1.047 2.012 12.567 1.00 95.19 86 MET A CA 1
ATOM 706 C C . MET A 1 86 ? 0.686 1.039 13.698 1.00 95.19 86 MET A C 1
ATOM 708 O O . MET A 1 86 ? 0.350 1.483 14.789 1.00 95.19 86 MET A O 1
ATOM 712 N N . HIS A 1 87 ? 0.824 -0.271 13.481 1.00 93.06 87 HIS A N 1
ATOM 713 C CA . HIS A 1 87 ? 0.582 -1.304 14.493 1.00 93.06 87 HIS A CA 1
ATOM 714 C C . HIS A 1 87 ? 1.523 -1.183 15.696 1.00 93.06 87 HIS A C 1
ATOM 716 O O . HIS A 1 87 ? 1.079 -1.338 16.825 1.00 93.06 87 HIS A O 1
ATOM 722 N N . ASP A 1 88 ? 2.802 -0.855 15.486 1.00 93.25 88 ASP A N 1
ATOM 723 C CA . ASP A 1 88 ? 3.746 -0.656 16.594 1.00 93.25 88 ASP A CA 1
ATOM 724 C C . ASP A 1 88 ? 3.348 0.540 17.499 1.00 93.25 88 ASP A C 1
ATOM 726 O O . ASP A 1 88 ? 3.784 0.610 18.650 1.00 93.25 88 ASP A O 1
ATOM 730 N N . VAL A 1 89 ? 2.530 1.477 16.995 1.00 94.12 89 VAL A N 1
ATOM 731 C CA . VAL A 1 89 ? 2.004 2.639 17.741 1.00 94.12 89 VAL A CA 1
ATOM 732 C C . VAL A 1 89 ? 0.600 2.380 18.300 1.00 94.12 89 VAL A C 1
ATOM 734 O O . VAL A 1 89 ? 0.292 2.830 19.403 1.00 94.12 89 VAL A O 1
ATOM 737 N N . PHE A 1 90 ? -0.236 1.661 17.551 1.00 90.94 90 PHE A N 1
ATOM 738 C CA . PHE A 1 90 ? -1.656 1.431 17.832 1.00 90.94 90 PHE A CA 1
ATOM 739 C C . PHE A 1 90 ? -2.033 -0.062 17.749 1.00 90.94 90 PHE A C 1
ATOM 741 O O . PHE A 1 90 ? -2.902 -0.440 16.951 1.00 90.94 90 PHE A O 1
ATOM 748 N N . PRO A 1 91 ? -1.382 -0.948 18.522 1.00 87.44 91 PRO A N 1
ATOM 749 C CA . PRO A 1 91 ? -1.590 -2.392 18.409 1.00 87.44 91 PRO A CA 1
ATOM 750 C C . PRO A 1 91 ? -3.017 -2.841 18.756 1.00 87.44 91 PRO A C 1
ATOM 752 O O . PRO A 1 91 ? -3.435 -3.921 18.347 1.00 87.44 91 PRO A O 1
ATOM 755 N N . GLU A 1 92 ? -3.760 -2.022 19.501 1.00 84.06 92 GLU A N 1
ATOM 756 C CA . GLU A 1 92 ? -5.131 -2.272 19.940 1.00 84.06 92 GLU A CA 1
ATOM 757 C C . GLU A 1 92 ? -6.183 -2.108 18.831 1.00 84.06 92 GLU A C 1
ATOM 759 O O . GLU A 1 92 ? -7.248 -2.718 18.897 1.00 84.06 92 GLU A O 1
ATOM 764 N N . VAL A 1 93 ? -5.887 -1.298 17.811 1.00 84.12 93 VAL A N 1
ATOM 765 C CA . VAL A 1 93 ? -6.854 -0.880 16.775 1.00 84.12 93 VAL A CA 1
ATOM 766 C C . VAL A 1 93 ? -6.330 -1.057 15.349 1.00 84.12 93 VAL A C 1
ATOM 768 O O . VAL A 1 93 ? -7.075 -0.845 14.396 1.00 84.12 93 VAL A O 1
ATOM 771 N N . VAL A 1 94 ? -5.080 -1.491 15.173 1.00 87.44 94 VAL A N 1
ATOM 772 C CA . VAL A 1 94 ? -4.480 -1.784 13.863 1.00 87.44 94 VAL A CA 1
ATOM 773 C C . VAL A 1 94 ? -4.011 -3.229 13.833 1.00 87.44 94 VAL A C 1
ATOM 775 O O . VAL A 1 94 ? -3.264 -3.652 14.711 1.00 87.44 94 VAL A O 1
ATOM 778 N N . VAL A 1 95 ? -4.398 -3.998 12.814 1.00 84.19 95 VAL A N 1
ATOM 779 C CA . VAL A 1 95 ? -3.898 -5.373 12.653 1.00 84.19 95 VAL A CA 1
ATOM 780 C C . VAL A 1 95 ? -2.409 -5.401 12.320 1.00 84.19 95 VAL A C 1
ATOM 782 O O . VAL A 1 95 ? -1.914 -4.621 11.506 1.00 84.19 95 VAL A O 1
ATOM 785 N N . SER A 1 96 ? -1.692 -6.375 12.882 1.00 83.56 96 SER A N 1
ATOM 786 C CA . SER A 1 96 ? -0.333 -6.673 12.430 1.00 83.56 96 SER A CA 1
ATOM 787 C C . SER A 1 96 ? -0.360 -7.352 11.060 1.00 83.56 96 SER A C 1
ATOM 789 O O . SER A 1 96 ? -1.083 -8.334 10.838 1.00 83.56 96 SER A O 1
ATOM 791 N N . MET A 1 97 ? 0.484 -6.866 10.148 1.00 88.25 97 MET A N 1
ATOM 792 C CA . MET A 1 97 ? 0.751 -7.536 8.881 1.00 88.25 97 MET A CA 1
ATOM 793 C C . MET A 1 97 ? 1.928 -8.493 9.065 1.00 88.25 97 MET A C 1
ATOM 795 O O . MET A 1 97 ? 3.091 -8.101 8.941 1.00 88.25 97 MET A O 1
ATOM 799 N N . ALA A 1 98 ? 1.610 -9.759 9.335 1.00 87.31 98 ALA A N 1
ATOM 800 C CA . ALA A 1 98 ? 2.585 -10.821 9.570 1.00 87.31 98 ALA A CA 1
ATOM 801 C C . ALA A 1 98 ? 3.496 -11.077 8.360 1.00 87.31 98 ALA A C 1
ATOM 803 O O . ALA A 1 98 ? 4.635 -11.514 8.508 1.00 87.31 98 ALA A O 1
ATOM 804 N N . GLY A 1 99 ? 3.013 -10.802 7.146 1.00 87.56 99 GLY A N 1
ATOM 805 C CA . GLY A 1 99 ? 3.797 -11.026 5.942 1.00 87.56 99 GLY A CA 1
ATOM 806 C C . GLY A 1 99 ? 3.279 -10.287 4.720 1.00 87.56 99 GLY A C 1
ATOM 807 O O . GLY A 1 99 ? 2.119 -9.901 4.630 1.00 87.56 99 GLY A O 1
ATOM 808 N N . ALA A 1 100 ? 4.179 -10.104 3.761 1.00 90.00 100 ALA A N 1
ATOM 809 C CA . ALA A 1 100 ? 3.902 -9.467 2.484 1.00 90.00 100 ALA A CA 1
ATOM 810 C C . ALA A 1 100 ? 4.880 -9.978 1.425 1.00 90.00 100 ALA A C 1
ATOM 812 O O . ALA A 1 100 ? 6.111 -9.862 1.586 1.00 90.00 100 ALA A O 1
ATOM 813 N N . PHE A 1 101 ? 4.341 -10.526 0.339 1.00 89.12 101 PHE A N 1
ATOM 814 C CA . PHE A 1 101 ? 5.125 -11.077 -0.758 1.00 89.12 101 PHE A CA 1
ATOM 815 C C . PHE A 1 101 ? 4.456 -10.861 -2.113 1.00 89.12 101 PHE A C 1
ATOM 817 O O . PHE A 1 101 ? 3.260 -10.613 -2.213 1.00 89.12 101 PHE A O 1
ATOM 824 N N . ASP A 1 102 ? 5.258 -10.958 -3.169 1.00 89.75 102 ASP A N 1
ATOM 825 C CA . ASP A 1 102 ? 4.785 -10.858 -4.542 1.00 89.75 102 ASP A CA 1
ATOM 826 C C . ASP A 1 102 ? 5.152 -12.142 -5.309 1.00 89.75 102 ASP A C 1
ATOM 828 O O . ASP A 1 102 ? 6.330 -12.342 -5.632 1.00 89.75 102 ASP A O 1
ATOM 832 N N . PRO A 1 103 ? 4.181 -13.032 -5.596 1.00 86.69 103 PRO A N 1
ATOM 833 C CA . PRO A 1 103 ? 4.427 -14.294 -6.291 1.00 86.69 103 PRO A CA 1
ATOM 834 C C . PRO A 1 103 ? 4.848 -14.098 -7.754 1.00 86.69 103 PRO A C 1
ATOM 836 O O . PRO A 1 103 ? 5.397 -15.016 -8.366 1.00 86.69 103 PRO A O 1
ATOM 839 N N . ARG A 1 104 ? 4.668 -12.892 -8.312 1.00 86.50 104 ARG A N 1
ATOM 840 C CA . ARG A 1 104 ? 5.130 -12.537 -9.660 1.00 86.50 104 ARG A CA 1
ATOM 841 C C . ARG A 1 104 ? 6.653 -12.460 -9.747 1.00 86.50 104 ARG A C 1
ATOM 843 O O . ARG A 1 104 ? 7.204 -12.544 -10.846 1.00 86.50 104 ARG A O 1
ATOM 850 N N . ILE A 1 105 ? 7.342 -12.307 -8.611 1.00 89.25 105 ILE A N 1
ATOM 851 C CA . ILE A 1 105 ? 8.802 -12.242 -8.538 1.00 89.25 105 ILE A CA 1
ATOM 852 C C . ILE A 1 105 ? 9.371 -13.648 -8.341 1.00 89.25 105 ILE A C 1
ATOM 854 O O . ILE A 1 105 ? 9.308 -14.242 -7.267 1.00 89.25 105 ILE A O 1
ATOM 858 N N . THR A 1 106 ? 10.027 -14.166 -9.374 1.00 85.94 106 THR A N 1
ATOM 859 C CA . THR A 1 106 ? 10.677 -15.480 -9.351 1.00 85.94 106 THR A CA 1
ATOM 860 C C . THR A 1 106 ? 12.191 -15.345 -9.453 1.00 85.94 106 THR A C 1
ATOM 862 O O . THR A 1 106 ? 12.724 -14.525 -10.200 1.00 85.94 106 THR A O 1
ATOM 865 N N . ARG A 1 107 ? 12.929 -16.164 -8.698 1.00 82.25 107 ARG A N 1
ATOM 866 C CA . ARG A 1 107 ? 14.393 -16.220 -8.795 1.00 82.25 107 ARG A CA 1
ATOM 867 C C . ARG A 1 107 ? 14.793 -17.239 -9.860 1.00 82.25 107 ARG A C 1
ATOM 869 O O . ARG A 1 107 ? 14.466 -18.416 -9.739 1.00 82.25 107 ARG A O 1
ATOM 876 N N . ARG A 1 108 ? 15.529 -16.805 -10.886 1.00 79.00 108 ARG A N 1
ATOM 877 C CA . ARG A 1 108 ? 16.103 -17.693 -11.909 1.00 79.00 108 ARG A CA 1
ATOM 878 C C . ARG A 1 108 ? 17.387 -18.366 -11.400 1.00 79.00 108 ARG A C 1
ATOM 880 O O . ARG A 1 108 ? 18.020 -17.893 -10.453 1.00 79.00 108 ARG A O 1
ATOM 887 N N . LYS A 1 109 ? 17.794 -19.464 -12.056 1.00 76.44 109 LYS A N 1
ATOM 888 C CA . LYS A 1 109 ? 18.982 -20.278 -11.699 1.00 76.44 109 LYS A CA 1
ATOM 889 C C . LYS A 1 109 ? 20.276 -19.453 -11.584 1.00 76.44 109 LYS A C 1
ATOM 891 O O . LYS A 1 109 ? 21.092 -19.699 -10.707 1.00 76.44 109 LYS A O 1
ATOM 896 N N . ASN A 1 110 ? 20.422 -18.416 -12.404 1.00 74.69 110 ASN A N 1
ATOM 897 C CA . ASN A 1 110 ? 21.549 -17.472 -12.412 1.00 74.69 110 ASN A CA 1
ATOM 898 C C . ASN A 1 110 ? 21.458 -16.362 -11.336 1.00 74.69 110 ASN A C 1
ATOM 900 O O . ASN A 1 110 ? 22.164 -15.361 -11.424 1.00 74.69 110 ASN A O 1
ATOM 904 N N . ARG A 1 111 ? 20.573 -16.497 -10.340 1.00 69.56 111 ARG A N 1
ATOM 905 C CA . ARG A 1 111 ? 20.307 -15.500 -9.286 1.00 69.56 111 ARG A CA 1
ATOM 906 C C . ARG A 1 111 ? 19.730 -14.164 -9.780 1.00 69.56 111 ARG A C 1
ATOM 908 O O . ARG A 1 111 ? 19.639 -13.241 -8.972 1.00 69.56 111 ARG A O 1
ATOM 915 N N . THR A 1 112 ? 19.303 -14.047 -11.039 1.00 75.44 112 THR A N 1
ATOM 916 C CA . THR A 1 112 ? 18.532 -12.878 -11.488 1.00 75.44 112 THR A CA 1
ATOM 917 C C . THR A 1 112 ? 17.069 -13.040 -11.101 1.00 75.44 112 THR A C 1
ATOM 919 O O . THR A 1 112 ? 16.537 -14.153 -11.139 1.00 75.44 112 THR A O 1
ATOM 922 N N . TYR A 1 113 ? 16.412 -11.941 -10.749 1.00 83.56 113 TYR A N 1
ATOM 923 C CA . TYR A 1 113 ? 14.977 -11.951 -10.503 1.00 83.56 113 TYR A CA 1
ATOM 924 C C . TYR A 1 113 ? 14.220 -11.738 -11.812 1.00 83.56 113 TYR A C 1
ATOM 926 O O . TYR A 1 113 ? 14.703 -11.078 -12.735 1.00 83.56 113 TYR A O 1
ATOM 934 N N . HIS A 1 114 ? 13.048 -12.347 -11.895 1.00 86.50 114 HIS A N 1
ATOM 935 C CA . HIS A 1 114 ? 12.128 -12.198 -13.000 1.00 86.50 114 HIS A CA 1
ATOM 936 C C . HIS A 1 114 ? 10.773 -11.760 -12.474 1.00 86.50 114 HIS A C 1
ATOM 938 O O . HIS A 1 114 ? 10.268 -12.378 -11.541 1.00 86.50 114 HIS A O 1
ATOM 944 N N . PHE A 1 115 ? 10.220 -10.718 -13.080 1.00 86.94 115 PHE A N 1
ATOM 945 C CA . PHE A 1 115 ? 8.908 -10.174 -12.763 1.00 86.94 115 PHE A CA 1
ATOM 946 C C . PHE A 1 115 ? 7.968 -10.334 -13.960 1.00 86.94 115 PHE A C 1
ATOM 948 O O . PHE A 1 115 ? 8.416 -10.223 -15.103 1.00 86.94 115 PHE A O 1
ATOM 955 N N . SER A 1 116 ? 6.695 -10.629 -13.691 1.00 83.06 116 SER A N 1
ATOM 956 C CA . SER A 1 116 ? 5.672 -10.896 -14.707 1.00 83.06 116 SER A CA 1
ATOM 957 C C . SER A 1 116 ? 4.284 -10.577 -14.158 1.00 83.06 116 SER A C 1
ATOM 959 O O . SER A 1 116 ? 3.844 -11.254 -13.229 1.00 83.06 116 SER A O 1
ATOM 961 N N . TYR A 1 117 ? 3.561 -9.624 -14.752 1.00 77.06 117 TYR A N 1
ATOM 962 C CA . TYR A 1 117 ? 2.194 -9.302 -14.314 1.00 77.06 117 TYR A CA 1
ATOM 963 C C . TYR A 1 117 ? 1.218 -10.478 -14.438 1.00 77.06 117 TYR A C 1
ATOM 965 O O . TYR A 1 117 ? 0.309 -10.585 -13.629 1.00 77.06 117 TYR A O 1
ATOM 973 N N . GLU A 1 118 ? 1.467 -11.404 -15.366 1.00 74.81 118 GLU A N 1
ATOM 974 C CA . GLU A 1 118 ? 0.626 -12.582 -15.643 1.00 74.81 118 GLU A CA 1
ATOM 975 C C . GLU A 1 118 ? 0.686 -13.699 -14.589 1.00 74.81 118 GLU A C 1
ATOM 977 O O . GLU A 1 118 ? -0.118 -14.628 -14.612 1.00 74.81 118 GLU A O 1
ATOM 982 N N . LYS A 1 119 ? 1.662 -13.667 -13.672 1.00 74.44 119 LYS A N 1
ATOM 983 C CA . LYS A 1 119 ? 2.005 -14.835 -12.834 1.00 74.44 119 LYS A CA 1
ATOM 984 C C . LYS A 1 119 ? 1.524 -14.742 -11.389 1.00 74.44 119 LYS A C 1
ATOM 986 O O . LYS A 1 119 ? 2.089 -15.396 -10.514 1.00 74.44 119 LYS A O 1
ATOM 991 N N . GLY A 1 120 ? 0.468 -13.976 -11.137 1.00 79.62 120 GLY A N 1
ATOM 992 C CA . GLY A 1 120 ? -0.188 -13.894 -9.837 1.00 79.62 120 GLY A CA 1
ATOM 993 C C . GLY A 1 120 ? -0.389 -12.464 -9.359 1.00 79.62 120 GLY A C 1
ATOM 994 O O . GLY A 1 120 ? -0.240 -11.502 -10.104 1.00 79.62 120 GLY A O 1
ATOM 995 N N . ARG A 1 121 ? -0.721 -12.337 -8.076 1.00 84.19 121 ARG A N 1
ATOM 996 C CA . ARG A 1 121 ? -1.109 -11.077 -7.443 1.00 84.19 121 ARG A CA 1
ATOM 997 C C . ARG A 1 121 ? -0.287 -10.845 -6.181 1.00 84.19 121 ARG A C 1
ATOM 999 O O . ARG A 1 121 ? -0.035 -11.829 -5.485 1.00 84.19 121 ARG A O 1
ATOM 1006 N N . PRO A 1 122 ? 0.097 -9.600 -5.850 1.00 88.19 122 PRO A N 1
ATOM 1007 C CA . PRO A 1 122 ? 0.676 -9.289 -4.548 1.00 88.19 122 PRO A CA 1
ATOM 1008 C C . PRO A 1 122 ? -0.184 -9.839 -3.419 1.00 88.19 122 PRO A C 1
ATOM 1010 O O . PRO A 1 122 ? -1.411 -9.795 -3.504 1.00 88.19 122 PRO A O 1
ATOM 1013 N N . VAL A 1 123 ? 0.457 -10.345 -2.371 1.00 88.12 123 VAL A N 1
ATOM 1014 C CA . VAL A 1 123 ? -0.217 -10.962 -1.231 1.00 88.12 123 VAL A CA 1
ATOM 1015 C C . VAL A 1 123 ? 0.217 -10.291 0.058 1.00 88.12 123 VAL A C 1
ATOM 1017 O O . VAL A 1 123 ? 1.413 -10.218 0.355 1.00 88.12 123 VAL A O 1
ATOM 1020 N N . THR A 1 124 ? -0.759 -9.851 0.845 1.00 89.00 124 THR A N 1
ATOM 1021 C CA . THR A 1 124 ? -0.565 -9.479 2.250 1.00 89.00 124 THR A CA 1
ATOM 1022 C C . THR A 1 124 ? -1.147 -10.564 3.148 1.00 89.00 124 THR A C 1
ATOM 1024 O O . THR A 1 124 ? -2.137 -11.207 2.799 1.00 89.00 124 THR A O 1
ATOM 1027 N N . LEU A 1 125 ? -0.502 -10.788 4.291 1.00 87.31 125 LEU A N 1
ATOM 1028 C CA . LEU A 1 125 ? -0.930 -11.721 5.325 1.00 87.31 125 LEU A CA 1
ATOM 1029 C C . LEU A 1 125 ? -1.208 -10.932 6.598 1.00 87.31 125 LEU A C 1
ATOM 1031 O O . LEU A 1 125 ? -0.293 -10.322 7.158 1.00 87.31 125 LEU A O 1
ATOM 1035 N N . THR A 1 126 ? -2.450 -10.968 7.060 1.00 85.31 126 THR A N 1
ATOM 1036 C CA . THR A 1 126 ? -2.867 -10.390 8.340 1.00 85.31 126 THR A CA 1
ATOM 1037 C C . THR A 1 126 ? -3.262 -11.509 9.293 1.00 85.31 126 THR A C 1
ATOM 1039 O O . THR A 1 126 ? -3.776 -12.554 8.880 1.00 85.31 126 THR A O 1
ATOM 1042 N N . ARG A 1 127 ? -2.967 -11.330 10.583 1.00 78.88 127 ARG A N 1
ATOM 1043 C CA . ARG A 1 127 ? -3.457 -12.258 11.611 1.00 78.88 127 ARG A CA 1
ATOM 1044 C C . ARG A 1 127 ? -4.978 -12.158 11.693 1.00 78.88 127 ARG A C 1
ATOM 1046 O O . ARG A 1 127 ? -5.526 -11.071 11.510 1.00 78.88 127 ARG A O 1
ATOM 1053 N N . ILE A 1 128 ? -5.647 -13.278 11.965 1.00 77.75 128 ILE A N 1
ATOM 1054 C CA . ILE A 1 128 ? -7.090 -13.250 12.213 1.00 77.75 128 ILE A CA 1
ATOM 1055 C C . ILE A 1 128 ? -7.357 -12.438 13.478 1.00 77.75 128 ILE A C 1
ATOM 1057 O O . ILE A 1 128 ? -6.802 -12.715 14.542 1.00 77.75 128 ILE A O 1
ATOM 1061 N N . VAL A 1 129 ? -8.232 -11.444 13.350 1.00 75.00 129 VAL A N 1
ATOM 1062 C CA . VAL A 1 129 ? -8.802 -10.736 14.493 1.00 75.00 129 VAL A CA 1
ATOM 1063 C C . VAL A 1 129 ? -9.947 -11.587 15.015 1.00 75.00 129 VAL A C 1
ATOM 1065 O O . VAL A 1 129 ? -10.914 -11.831 14.296 1.00 75.00 129 VAL A O 1
ATOM 1068 N N . LYS A 1 130 ? -9.828 -12.064 16.256 1.00 71.88 130 LYS A N 1
ATOM 1069 C CA . LYS A 1 130 ? -10.967 -12.663 16.951 1.00 71.88 130 LYS A CA 1
ATOM 1070 C C . LYS A 1 130 ? -11.910 -11.534 17.346 1.00 71.88 130 LYS A C 1
ATOM 1072 O O . LYS A 1 130 ? -11.521 -10.645 18.104 1.00 71.88 130 LYS A O 1
ATOM 1077 N N . GLY A 1 131 ? -13.087 -11.545 16.741 1.00 72.00 131 GLY A N 1
ATOM 1078 C CA . GLY A 1 131 ? -14.158 -10.614 17.046 1.00 72.00 131 GLY A CA 1
ATOM 1079 C C . GLY A 1 131 ? -15.344 -11.307 17.685 1.00 72.00 131 GLY A C 1
ATOM 1080 O O . GLY A 1 131 ? -15.434 -12.540 17.660 1.00 72.00 131 GLY A O 1
ATOM 1081 N N . ASN A 1 132 ? -16.270 -10.493 18.187 1.00 78.38 132 ASN A N 1
ATOM 1082 C CA . ASN A 1 132 ? -17.503 -10.989 18.776 1.00 78.38 132 ASN A CA 1
ATOM 1083 C C . ASN A 1 132 ? -18.325 -11.641 17.661 1.00 78.38 132 ASN A C 1
ATOM 1085 O O . ASN A 1 132 ? -18.689 -10.938 16.717 1.00 78.38 132 ASN A O 1
ATOM 1089 N N . PRO A 1 133 ? -18.639 -12.950 17.730 1.00 82.06 133 PRO A N 1
ATOM 1090 C CA . PRO A 1 133 ? -19.289 -13.643 16.621 1.00 82.06 133 PRO A CA 1
ATOM 1091 C C . PRO A 1 133 ? -20.602 -12.991 16.180 1.00 82.06 133 PRO A C 1
ATOM 1093 O O . PRO A 1 133 ? -20.874 -12.925 14.987 1.00 82.06 133 PRO A O 1
ATOM 1096 N N . VAL A 1 134 ? -21.381 -12.462 17.130 1.00 83.94 134 VAL A N 1
ATOM 1097 C CA . VAL A 1 134 ? -22.671 -11.813 16.858 1.00 83.94 134 VAL A CA 1
ATOM 1098 C C . VAL A 1 134 ? -22.470 -10.489 16.124 1.00 83.94 134 VAL A C 1
ATOM 1100 O O . VAL A 1 134 ? -23.195 -10.180 15.181 1.00 83.94 134 VAL A O 1
ATOM 1103 N N . ASP A 1 135 ? -21.488 -9.695 16.538 1.00 83.69 135 ASP A N 1
ATOM 1104 C CA . ASP A 1 135 ? -21.234 -8.392 15.924 1.00 83.69 135 ASP A CA 1
ATOM 1105 C C . ASP A 1 135 ? -20.496 -8.516 14.589 1.00 83.69 135 ASP A C 1
ATOM 1107 O O . ASP A 1 135 ? -20.793 -7.776 13.652 1.00 83.69 135 ASP A O 1
ATOM 1111 N N . VAL A 1 136 ? -19.607 -9.503 14.455 1.00 83.25 136 VAL A N 1
ATOM 1112 C CA . VAL A 1 136 ? -19.001 -9.873 13.171 1.00 83.25 136 VAL A CA 1
ATOM 1113 C C . VAL A 1 136 ? -20.077 -10.324 12.183 1.00 83.25 136 VAL A C 1
ATOM 1115 O O . VAL A 1 136 ? -20.065 -9.864 11.046 1.00 83.25 136 VAL A O 1
ATOM 1118 N N . GLU A 1 137 ? -21.047 -11.139 12.610 1.00 86.56 137 GLU A N 1
ATOM 1119 C CA . GLU A 1 137 ? -22.155 -11.570 11.750 1.00 86.56 137 GLU A CA 1
ATOM 1120 C C . GLU A 1 137 ? -23.011 -10.384 11.279 1.00 86.56 137 GLU A C 1
ATOM 1122 O O . GLU A 1 137 ? -23.279 -10.260 10.084 1.00 86.56 137 GLU A O 1
ATOM 1127 N N . LYS A 1 138 ? -23.387 -9.463 12.178 1.00 87.25 138 LYS A N 1
ATOM 1128 C CA . LYS A 1 138 ? -24.120 -8.238 11.799 1.00 87.25 138 LYS A CA 1
ATOM 1129 C C . LYS A 1 138 ? -23.341 -7.399 10.785 1.00 87.25 138 LYS A C 1
ATOM 1131 O O . LYS A 1 138 ? -23.911 -6.929 9.804 1.00 87.25 138 LYS A O 1
ATOM 1136 N N . ARG A 1 139 ? -22.037 -7.219 11.015 1.00 86.88 139 ARG A N 1
ATOM 1137 C CA . ARG A 1 139 ? -21.134 -6.501 10.108 1.00 86.88 139 ARG A CA 1
ATOM 1138 C C . ARG A 1 139 ? -21.077 -7.173 8.738 1.00 86.88 139 ARG A C 1
ATOM 1140 O O . ARG A 1 139 ? -21.203 -6.501 7.716 1.00 86.88 139 ARG A O 1
ATOM 1147 N N . ASP A 1 140 ? -20.907 -8.492 8.703 1.00 86.38 140 ASP A N 1
ATOM 1148 C CA . ASP A 1 140 ? -20.818 -9.242 7.452 1.00 86.38 140 ASP A CA 1
ATOM 1149 C C . ASP A 1 140 ? -22.135 -9.213 6.671 1.00 86.38 140 ASP A C 1
ATOM 1151 O O . ASP A 1 140 ? -22.092 -9.055 5.457 1.00 86.38 140 ASP A O 1
ATOM 1155 N N . GLN A 1 141 ? -23.298 -9.222 7.330 1.00 89.81 141 GLN A N 1
ATOM 1156 C CA . GLN A 1 141 ? -24.593 -9.051 6.655 1.00 89.81 141 GLN A CA 1
ATOM 1157 C C . GLN A 1 141 ? -24.704 -7.715 5.900 1.00 89.81 141 GLN A C 1
ATOM 1159 O O . GLN A 1 141 ? -25.210 -7.684 4.775 1.00 89.81 141 GLN A O 1
ATOM 1164 N N . VAL A 1 142 ? -24.226 -6.613 6.490 1.00 88.69 142 VAL A N 1
ATOM 1165 C CA . VAL A 1 142 ? -24.214 -5.292 5.831 1.00 88.69 142 VAL A CA 1
ATOM 1166 C C . VAL A 1 142 ? -23.288 -5.308 4.615 1.00 88.69 142 VAL A C 1
ATOM 1168 O O . VAL A 1 142 ? -23.646 -4.836 3.532 1.00 88.69 142 VAL A O 1
ATOM 1171 N N . ILE A 1 143 ? -22.100 -5.883 4.780 1.00 85.38 143 ILE A N 1
ATOM 1172 C CA . ILE A 1 143 ? -21.033 -5.831 3.779 1.00 85.38 143 ILE A CA 1
ATOM 1173 C C . ILE A 1 143 ? -21.285 -6.796 2.626 1.00 85.38 143 ILE A C 1
ATOM 1175 O O . ILE A 1 143 ? -21.096 -6.418 1.472 1.00 85.38 143 ILE A O 1
ATOM 1179 N N . ASP A 1 144 ? -21.782 -7.998 2.899 1.00 86.06 144 ASP A N 1
ATOM 1180 C CA . ASP A 1 144 ? -22.119 -8.982 1.870 1.00 86.06 144 ASP A CA 1
ATOM 1181 C C . ASP A 1 144 ? -23.256 -8.458 0.987 1.00 86.06 144 ASP A C 1
ATOM 1183 O O . ASP A 1 144 ? -23.161 -8.491 -0.237 1.00 86.06 144 ASP A O 1
ATOM 1187 N N . LYS A 1 145 ? -24.268 -7.817 1.586 1.00 88.25 145 LYS A N 1
ATOM 1188 C CA . LYS A 1 145 ? -25.334 -7.115 0.854 1.00 88.25 145 LYS A CA 1
ATOM 1189 C C . LYS A 1 145 ? -24.792 -5.995 -0.041 1.00 88.25 145 LYS A C 1
ATOM 1191 O O . LYS A 1 145 ? -25.323 -5.777 -1.134 1.00 88.25 145 LYS A O 1
ATOM 1196 N N . ALA A 1 146 ? -23.780 -5.252 0.407 1.00 84.62 146 ALA A N 1
ATOM 1197 C CA . ALA A 1 146 ? -23.144 -4.215 -0.402 1.00 84.62 146 ALA A CA 1
ATOM 1198 C C . ALA A 1 146 ? -22.337 -4.823 -1.562 1.00 84.62 146 ALA A C 1
ATOM 1200 O O . ALA A 1 146 ? -22.511 -4.399 -2.708 1.00 84.62 146 ALA A O 1
ATOM 1201 N N . TYR A 1 147 ? -21.532 -5.857 -1.297 1.00 79.56 147 TYR A N 1
ATOM 1202 C CA . TYR A 1 147 ? -20.765 -6.559 -2.325 1.00 79.56 147 TYR A CA 1
ATOM 1203 C C . TYR A 1 147 ? -21.654 -7.234 -3.364 1.00 79.56 147 TYR A C 1
ATOM 1205 O O . TYR A 1 147 ? -21.378 -7.109 -4.554 1.00 79.56 147 TYR A O 1
ATOM 1213 N N . ASP A 1 148 ? -22.747 -7.876 -2.960 1.00 82.69 148 ASP A N 1
ATOM 1214 C CA . ASP A 1 148 ? -23.694 -8.497 -3.886 1.00 82.69 148 ASP A CA 1
ATOM 1215 C C . ASP A 1 148 ? -24.298 -7.468 -4.846 1.00 82.69 148 ASP A C 1
ATOM 1217 O O . ASP A 1 148 ? -24.396 -7.718 -6.050 1.00 82.69 148 ASP A O 1
ATOM 1221 N N . LYS A 1 149 ? -24.632 -6.270 -4.347 1.0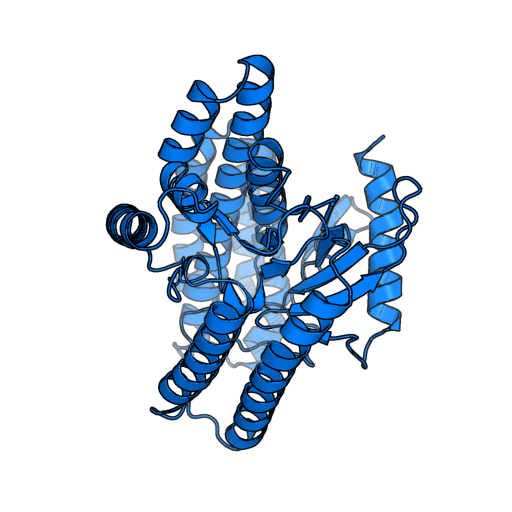0 82.50 149 LYS A N 1
ATOM 1222 C CA . LYS A 1 149 ? -25.104 -5.158 -5.186 1.00 82.50 149 LYS A CA 1
ATOM 1223 C C . LYS A 1 149 ? -24.021 -4.649 -6.135 1.00 82.50 149 LYS A C 1
ATOM 1225 O O . LYS A 1 149 ? -24.313 -4.439 -7.312 1.00 82.50 149 LYS A O 1
ATOM 1230 N N . MET A 1 150 ? -22.787 -4.472 -5.653 1.00 76.88 150 MET A N 1
ATOM 1231 C CA . MET A 1 150 ? -21.656 -4.062 -6.497 1.00 76.88 150 MET A CA 1
ATOM 1232 C C . MET A 1 150 ? -21.383 -5.097 -7.595 1.00 76.88 150 MET A C 1
ATOM 1234 O O . MET A 1 150 ? -21.221 -4.744 -8.762 1.00 76.88 150 MET A O 1
ATOM 1238 N N . LEU A 1 151 ? -21.380 -6.388 -7.252 1.00 72.44 151 LEU A N 1
ATOM 1239 C CA . LEU A 1 151 ? -21.150 -7.483 -8.192 1.00 72.44 151 LEU A CA 1
ATOM 1240 C C . LEU A 1 151 ? -22.280 -7.614 -9.214 1.00 72.44 151 LEU A C 1
ATOM 1242 O O . LEU A 1 151 ? -21.992 -7.810 -10.394 1.00 72.44 151 LEU A O 1
ATOM 1246 N N . ALA A 1 152 ? -23.543 -7.496 -8.793 1.00 73.69 152 ALA A N 1
ATOM 1247 C CA . ALA A 1 152 ? -24.686 -7.482 -9.703 1.00 7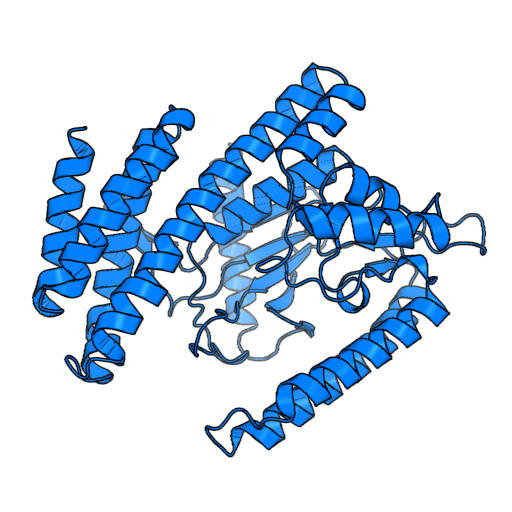3.69 152 ALA A CA 1
ATOM 1248 C C . ALA A 1 152 ? -24.561 -6.331 -10.711 1.00 73.69 152 ALA A C 1
ATOM 1250 O O . ALA A 1 152 ? -24.604 -6.560 -11.919 1.00 73.69 152 ALA A O 1
ATOM 1251 N N . TYR A 1 153 ? -24.260 -5.124 -10.225 1.00 69.75 153 TYR A N 1
ATOM 1252 C CA . TYR A 1 153 ? -24.035 -3.961 -11.078 1.00 69.75 153 TYR A CA 1
ATOM 1253 C C . TYR A 1 153 ? -22.881 -4.171 -12.076 1.00 69.75 153 TYR A C 1
ATOM 1255 O O . TYR A 1 153 ? -23.015 -3.897 -13.272 1.00 69.75 153 TYR A O 1
ATOM 1263 N N . HIS A 1 154 ? -21.744 -4.704 -11.620 1.00 66.44 154 HIS A N 1
ATOM 1264 C CA . HIS A 1 154 ? -20.606 -4.996 -12.494 1.00 66.44 154 HIS A CA 1
ATOM 1265 C C . HIS A 1 154 ? -20.905 -6.085 -13.536 1.00 66.44 154 HIS A C 1
ATOM 1267 O O . HIS A 1 154 ? -20.375 -6.032 -14.647 1.00 66.44 154 HIS A O 1
ATOM 1273 N N . ARG A 1 155 ? -21.749 -7.074 -13.218 1.00 66.00 155 ARG A N 1
ATOM 1274 C CA . ARG A 1 155 ? -22.196 -8.087 -14.190 1.00 66.00 155 ARG A CA 1
ATOM 1275 C C . ARG A 1 155 ? -23.083 -7.472 -15.269 1.00 66.00 155 ARG A C 1
ATOM 1277 O O . ARG A 1 155 ? -22.842 -7.730 -16.445 1.00 66.00 155 ARG A O 1
ATOM 1284 N N . ASP A 1 156 ? -24.018 -6.611 -14.885 1.00 63.03 156 ASP A N 1
ATOM 1285 C CA . ASP A 1 156 ? -24.946 -5.964 -15.818 1.00 63.03 156 ASP A CA 1
ATOM 1286 C C . ASP A 1 156 ? -24.233 -4.964 -16.747 1.00 63.03 156 ASP A C 1
ATOM 1288 O O . ASP A 1 156 ? -24.593 -4.799 -17.913 1.00 63.03 156 ASP A O 1
ATOM 1292 N N . THR A 1 157 ? -23.158 -4.335 -16.260 1.00 57.22 157 THR A N 1
ATOM 1293 C CA . THR A 1 157 ? -22.335 -3.382 -17.027 1.00 57.22 157 THR A CA 1
ATOM 1294 C C . THR A 1 157 ? -21.242 -4.034 -17.881 1.00 57.22 157 THR A C 1
ATOM 1296 O O . THR A 1 157 ? -20.811 -3.438 -18.871 1.00 57.22 157 THR A O 1
ATOM 1299 N N . LYS A 1 158 ? -20.838 -5.285 -17.597 1.00 49.56 158 LYS A N 1
ATOM 1300 C CA . LYS A 1 158 ? -19.877 -6.062 -18.415 1.00 49.56 158 LYS A CA 1
ATOM 1301 C C . LYS A 1 158 ? -20.358 -6.325 -19.859 1.00 49.56 158 LYS A C 1
ATOM 1303 O O . LYS A 1 158 ? -19.560 -6.778 -20.678 1.00 49.56 158 LYS A O 1
ATOM 1308 N N . HIS A 1 159 ? -21.602 -5.984 -20.216 1.00 45.03 159 HIS A N 1
ATOM 1309 C CA . HIS A 1 159 ? -22.112 -6.041 -21.594 1.00 45.03 159 HIS A CA 1
ATOM 1310 C C . HIS A 1 159 ? -21.890 -4.775 -22.446 1.00 45.03 159 HIS A C 1
ATOM 1312 O O . HIS A 1 159 ? -22.311 -4.745 -23.601 1.00 45.03 159 HIS A O 1
ATOM 1318 N N . GLY A 1 160 ? -21.179 -3.752 -21.959 1.00 36.47 160 GLY A N 1
ATOM 1319 C CA . GLY A 1 160 ? -20.868 -2.576 -22.776 1.00 36.47 160 GLY A CA 1
ATOM 1320 C C . GLY A 1 160 ? -19.639 -1.816 -22.294 1.00 36.47 160 GLY A C 1
ATOM 1321 O O . GLY A 1 160 ? -19.582 -1.344 -21.168 1.00 36.47 160 GLY A O 1
ATOM 1322 N N . LEU A 1 161 ? -18.654 -1.654 -23.179 1.00 36.31 161 LEU A N 1
ATOM 1323 C CA . LEU A 1 161 ? -17.388 -0.937 -22.980 1.00 36.31 161 LEU A CA 1
ATOM 1324 C C . LEU A 1 161 ? -17.544 0.590 -22.793 1.00 36.31 161 LEU A C 1
ATOM 1326 O O . LEU A 1 161 ? -16.750 1.357 -23.321 1.00 36.31 161 LEU A O 1
ATOM 1330 N N . GLN A 1 162 ? -18.491 1.084 -22.003 1.00 42.97 162 GLN A N 1
ATOM 1331 C CA . GLN A 1 162 ? -18.537 2.493 -21.604 1.00 42.97 162 GLN A CA 1
ATOM 1332 C C . GLN A 1 162 ? -18.891 2.576 -20.124 1.00 42.97 162 GLN A C 1
ATOM 1334 O O . GLN A 1 162 ? -19.926 2.070 -19.709 1.00 42.97 162 GLN A O 1
ATOM 1339 N N . ALA A 1 163 ? -17.995 3.182 -19.335 1.00 45.88 163 ALA A N 1
ATOM 1340 C CA . ALA A 1 163 ? -18.309 3.571 -17.966 1.00 45.88 163 ALA A CA 1
ATOM 1341 C C . ALA A 1 163 ? -19.518 4.499 -18.068 1.00 45.88 163 ALA A C 1
ATOM 1343 O O . ALA A 1 163 ? -19.429 5.575 -18.666 1.00 45.88 163 ALA A O 1
ATOM 1344 N N . GLN A 1 164 ? -20.675 4.022 -17.620 1.00 50.16 164 GLN A N 1
ATOM 1345 C CA . GLN A 1 164 ? -21.896 4.808 -17.666 1.00 50.16 164 GLN A CA 1
ATOM 1346 C C . GLN A 1 164 ? -21.689 6.021 -16.742 1.00 50.16 164 GLN A C 1
ATOM 1348 O O . GLN A 1 164 ? -21.141 5.848 -15.653 1.00 50.16 164 GLN A O 1
ATOM 1353 N N . PRO A 1 165 ? -22.161 7.230 -17.097 1.00 54.50 165 PRO A N 1
ATOM 1354 C CA . PRO A 1 165 ? -22.077 8.415 -16.231 1.00 54.50 165 PRO A CA 1
ATOM 1355 C C . PRO A 1 165 ? -22.647 8.204 -14.814 1.00 54.50 165 PRO A C 1
ATOM 1357 O O . PRO A 1 165 ? -22.344 8.965 -13.900 1.00 54.50 165 PRO A O 1
ATOM 1360 N N . ASN A 1 166 ? -23.458 7.156 -14.628 1.00 61.62 166 ASN A N 1
ATOM 1361 C CA . ASN A 1 166 ? -24.107 6.797 -13.371 1.00 61.62 166 ASN A CA 1
ATOM 1362 C C . ASN A 1 166 ? -23.371 5.721 -12.547 1.00 61.62 166 ASN A C 1
ATOM 1364 O O . ASN A 1 166 ? -23.800 5.458 -11.429 1.00 61.62 166 ASN A O 1
ATOM 1368 N N . GLU A 1 167 ? -22.291 5.107 -13.047 1.00 65.00 167 GLU A N 1
ATOM 1369 C CA . GLU A 1 167 ? -21.543 4.059 -12.322 1.00 65.00 167 GLU A CA 1
ATOM 1370 C C . GLU A 1 167 ? -21.015 4.573 -10.987 1.00 65.00 167 GLU A C 1
ATOM 1372 O O . GLU A 1 167 ? -21.316 4.023 -9.930 1.00 65.00 167 GLU A O 1
ATOM 1377 N N . THR A 1 168 ? -20.319 5.705 -11.028 1.00 65.12 168 THR A N 1
ATOM 1378 C CA . THR A 1 168 ? -19.794 6.368 -9.836 1.00 65.12 168 THR A CA 1
ATOM 1379 C C . THR A 1 168 ? -20.901 6.694 -8.835 1.00 65.12 168 THR A C 1
ATOM 1381 O O . THR A 1 168 ? -20.739 6.460 -7.643 1.00 65.12 168 THR A O 1
ATOM 1384 N N . ARG A 1 169 ? -22.057 7.178 -9.308 1.00 70.44 169 ARG A N 1
ATOM 1385 C CA . ARG A 1 169 ? -23.198 7.501 -8.444 1.00 70.44 169 ARG A CA 1
ATOM 1386 C C . ARG A 1 169 ? -23.756 6.260 -7.746 1.00 70.44 169 ARG A C 1
ATOM 1388 O O . ARG A 1 169 ? -23.982 6.309 -6.545 1.00 70.44 169 ARG A O 1
ATOM 1395 N N . ILE A 1 170 ? -23.977 5.171 -8.480 1.00 72.69 170 ILE A N 1
ATOM 1396 C CA . ILE A 1 170 ? -24.542 3.932 -7.924 1.00 72.69 170 ILE A CA 1
ATOM 1397 C C . ILE A 1 170 ? -23.582 3.319 -6.904 1.00 72.69 170 ILE A C 1
ATOM 1399 O O . ILE A 1 170 ? -24.016 2.900 -5.833 1.00 72.69 170 ILE A O 1
ATOM 1403 N N . LEU A 1 171 ? -22.278 3.321 -7.193 1.00 72.38 171 LEU A N 1
ATOM 1404 C CA . LEU A 1 171 ? -21.268 2.880 -6.233 1.00 72.38 171 LEU A CA 1
ATOM 1405 C C . LEU A 1 171 ? -21.297 3.746 -4.967 1.00 72.38 171 LEU A C 1
ATOM 1407 O O . LEU A 1 171 ? -21.388 3.195 -3.875 1.00 72.38 171 LEU A O 1
ATOM 1411 N N . PHE A 1 172 ? -21.338 5.077 -5.091 1.00 75.44 172 PHE A N 1
ATOM 1412 C CA . PHE A 1 172 ? -21.482 5.969 -3.933 1.00 75.44 172 PHE A CA 1
ATOM 1413 C C . PHE A 1 172 ? -22.773 5.729 -3.141 1.00 75.44 172 PHE A C 1
ATOM 1415 O O . PHE A 1 172 ? -22.747 5.800 -1.916 1.00 75.44 172 PHE A O 1
ATOM 1422 N N . GLU A 1 173 ? -23.895 5.428 -3.800 1.00 79.62 173 GLU A N 1
ATOM 1423 C CA . GLU A 1 173 ? -25.155 5.094 -3.124 1.00 79.62 173 GLU A CA 1
ATOM 1424 C C . GLU A 1 173 ? -25.047 3.775 -2.338 1.00 79.62 173 GLU A C 1
ATOM 1426 O O . GLU A 1 173 ? -25.510 3.699 -1.198 1.00 79.62 173 GLU A O 1
ATOM 1431 N N . ILE A 1 174 ? -24.403 2.746 -2.904 1.00 81.56 174 ILE A N 1
ATOM 1432 C CA . ILE A 1 174 ? -24.166 1.467 -2.214 1.00 81.56 174 ILE A CA 1
ATOM 1433 C C . ILE A 1 174 ? -23.258 1.674 -0.997 1.00 81.56 174 ILE A C 1
ATOM 1435 O O . ILE A 1 174 ? -23.599 1.221 0.097 1.00 81.56 174 ILE A O 1
ATOM 1439 N N . VAL A 1 175 ? -22.137 2.376 -1.179 1.00 79.06 175 VAL A N 1
ATOM 1440 C CA . VAL A 1 175 ? -21.172 2.662 -0.110 1.00 79.06 175 VAL A CA 1
ATOM 1441 C C . VAL A 1 175 ? -21.808 3.515 0.986 1.00 79.06 175 VAL A C 1
ATOM 1443 O O . VAL A 1 175 ? -21.722 3.163 2.156 1.00 79.06 175 VAL A O 1
ATOM 1446 N N . GLY A 1 176 ? -22.535 4.576 0.627 1.00 80.06 176 GLY A N 1
ATOM 1447 C CA . GLY A 1 176 ? -23.208 5.445 1.594 1.00 80.06 176 GLY A CA 1
ATOM 1448 C C . GLY A 1 176 ? -24.286 4.728 2.414 1.00 80.06 176 GLY A C 1
ATOM 1449 O O . GLY A 1 176 ? -24.471 5.029 3.592 1.00 80.06 176 GLY A O 1
ATOM 1450 N N . GLN A 1 177 ? -24.981 3.750 1.824 1.00 85.56 177 GLN A N 1
ATOM 1451 C CA . GLN A 1 177 ? -25.931 2.917 2.561 1.00 85.56 177 GLN A CA 1
ATOM 1452 C C . GLN A 1 177 ? -25.220 1.967 3.536 1.00 85.56 177 GLN A C 1
ATOM 1454 O O . GLN A 1 177 ? -25.680 1.822 4.668 1.00 85.56 177 GLN A O 1
ATOM 1459 N N . ALA A 1 178 ? -24.118 1.337 3.115 1.00 85.12 178 ALA A N 1
ATOM 1460 C CA . ALA A 1 178 ? -23.318 0.470 3.980 1.00 85.12 178 ALA A CA 1
ATOM 1461 C C . ALA A 1 178 ? -22.703 1.258 5.145 1.00 85.12 178 ALA A C 1
ATOM 1463 O O . ALA A 1 178 ? -22.822 0.836 6.289 1.00 85.12 178 ALA A O 1
ATOM 1464 N N . ASP A 1 179 ? -22.136 2.435 4.869 1.00 82.19 179 ASP A N 1
ATOM 1465 C CA . ASP A 1 179 ? -21.601 3.355 5.878 1.00 82.19 179 ASP A CA 1
ATOM 1466 C C . ASP A 1 179 ? -22.671 3.723 6.913 1.00 82.19 179 ASP A C 1
ATOM 1468 O O . ASP A 1 179 ? -22.459 3.561 8.112 1.00 82.19 179 ASP A O 1
ATOM 1472 N N . LYS A 1 180 ? -23.873 4.113 6.471 1.00 83.94 180 LYS A N 1
ATOM 1473 C CA . LYS A 1 180 ? -24.981 4.412 7.387 1.00 83.94 180 LYS A CA 1
ATOM 1474 C C . LYS A 1 180 ? -25.365 3.211 8.261 1.00 83.94 180 LYS A C 1
ATOM 1476 O O . LYS A 1 180 ? -25.513 3.369 9.469 1.00 83.94 180 LYS A O 1
ATOM 1481 N N . GLU A 1 181 ? -25.525 2.026 7.669 1.00 87.62 181 GLU A N 1
ATOM 1482 C CA . GLU A 1 181 ? -25.858 0.804 8.418 1.00 87.62 181 GLU A CA 1
ATOM 1483 C C . GLU A 1 181 ? -24.748 0.450 9.429 1.00 87.62 181 GLU A C 1
ATOM 1485 O O . GLU A 1 181 ? -25.040 0.119 10.578 1.00 87.62 181 GLU A O 1
ATOM 1490 N N . MET A 1 182 ? -23.476 0.599 9.047 1.00 84.81 182 MET A N 1
ATOM 1491 C CA . MET A 1 182 ? -22.331 0.390 9.938 1.00 84.81 182 MET A CA 1
ATOM 1492 C C . MET A 1 182 ? -22.281 1.414 11.075 1.00 84.81 182 MET A C 1
ATOM 1494 O O . MET A 1 182 ? -21.980 1.041 12.205 1.00 84.81 182 MET A O 1
ATOM 1498 N N . GLN A 1 183 ? -22.617 2.679 10.821 1.00 79.38 183 GLN A N 1
ATOM 1499 C CA . GLN A 1 183 ? -22.703 3.707 11.862 1.00 79.38 183 GLN A CA 1
ATOM 1500 C C . GLN A 1 183 ? -23.834 3.445 12.856 1.00 79.38 183 GLN A C 1
ATOM 1502 O O . GLN A 1 183 ? -23.661 3.673 14.053 1.00 79.38 183 GLN A O 1
ATOM 1507 N N . ASP A 1 184 ? -24.987 2.980 12.372 1.00 82.81 184 ASP A N 1
ATOM 1508 C CA . ASP A 1 184 ? -26.130 2.649 13.223 1.00 82.81 184 ASP A CA 1
ATOM 1509 C C . ASP A 1 184 ? -25.810 1.450 14.141 1.00 82.81 184 ASP A C 1
ATOM 1511 O O . ASP A 1 184 ? -26.266 1.412 15.284 1.00 82.81 184 ASP A O 1
ATOM 1515 N N . LEU A 1 185 ? -24.994 0.498 13.670 1.00 82.75 185 LEU A N 1
ATOM 1516 C CA . LEU A 1 185 ? -24.572 -0.682 14.435 1.00 82.75 185 LEU A CA 1
ATOM 1517 C C . LEU A 1 185 ? -23.383 -0.424 15.366 1.00 82.75 185 LEU A C 1
ATOM 1519 O O . LEU A 1 185 ? -23.371 -0.912 16.495 1.00 82.75 185 LEU A O 1
ATOM 1523 N N . PHE A 1 186 ? -22.374 0.301 14.880 1.00 79.56 186 PHE A N 1
ATOM 1524 C CA . PHE A 1 186 ? -21.051 0.377 15.505 1.00 79.56 186 PHE A CA 1
ATOM 1525 C C . PHE A 1 186 ? -20.601 1.798 15.866 1.00 79.56 186 PHE A C 1
ATOM 1527 O O . PHE A 1 186 ? -19.481 2.004 16.324 1.00 79.56 186 PHE A O 1
ATOM 1534 N N . GLY A 1 187 ? -21.481 2.783 15.715 1.00 74.69 187 GLY A N 1
ATOM 1535 C CA . GLY A 1 187 ? -21.234 4.158 16.125 1.00 74.69 187 GLY A CA 1
ATOM 1536 C C . GLY A 1 187 ? -20.827 5.077 14.975 1.00 74.69 187 GLY A C 1
ATOM 1537 O O . GLY A 1 187 ? -20.147 4.707 14.017 1.00 74.69 187 GLY A O 1
ATOM 1538 N N . ARG A 1 188 ? -21.236 6.342 15.104 1.00 68.44 188 ARG A N 1
ATOM 1539 C CA . ARG A 1 188 ? -21.035 7.388 14.088 1.00 68.44 188 ARG A CA 1
ATOM 1540 C C . ARG A 1 188 ? -19.580 7.789 13.891 1.00 68.44 188 ARG A C 1
ATOM 1542 O O . ARG A 1 188 ? -19.262 8.427 12.893 1.00 68.44 188 ARG A O 1
ATOM 1549 N N . GLU A 1 189 ? -18.698 7.447 14.827 1.00 67.25 189 GLU A N 1
ATOM 1550 C CA . GLU A 1 189 ? -17.274 7.731 14.687 1.00 67.25 189 GLU A CA 1
ATOM 1551 C C . GLU A 1 189 ? -16.620 7.046 13.492 1.00 67.25 189 GLU A C 1
ATOM 1553 O O . GLU A 1 189 ? -15.635 7.588 13.010 1.00 67.25 189 GLU A O 1
ATOM 1558 N N . LEU A 1 190 ? -17.167 5.934 12.983 1.00 65.00 190 LEU A N 1
ATOM 1559 C CA . LEU A 1 190 ? -16.649 5.247 11.793 1.00 65.00 190 LEU A CA 1
ATOM 1560 C C . LEU A 1 190 ? -16.684 6.109 10.523 1.00 65.00 190 LEU A C 1
ATOM 1562 O O . LEU A 1 190 ? -16.026 5.764 9.545 1.00 65.00 190 LEU A O 1
ATOM 1566 N N . HIS A 1 191 ? -17.386 7.245 10.544 1.00 64.44 191 HIS A N 1
ATOM 1567 C CA . HIS A 1 191 ? -17.467 8.173 9.427 1.00 64.44 191 HIS A CA 1
ATOM 1568 C C . HIS A 1 191 ? -16.159 8.963 9.228 1.00 64.44 191 HIS A C 1
ATOM 1570 O O . HIS A 1 191 ? -16.047 10.144 9.563 1.00 64.44 191 HIS A O 1
ATOM 1576 N N . ALA A 1 192 ? -15.163 8.314 8.633 1.00 52.91 192 ALA A N 1
ATOM 1577 C CA . ALA A 1 192 ? -14.186 8.986 7.791 1.00 52.91 192 ALA A CA 1
ATOM 1578 C C . ALA A 1 192 ? -14.679 8.792 6.355 1.00 52.91 192 ALA A C 1
ATOM 1580 O O . ALA A 1 192 ? -14.443 7.747 5.756 1.00 52.91 192 ALA A O 1
ATOM 1581 N N . SER A 1 193 ? -15.452 9.757 5.850 1.00 49.81 193 SER A N 1
ATOM 1582 C CA . SER A 1 193 ? -15.973 9.755 4.479 1.00 49.81 193 SER A CA 1
ATOM 1583 C C . SER A 1 193 ? -14.896 9.334 3.480 1.00 49.81 193 SER A C 1
ATOM 1585 O O . SER A 1 193 ? -13.731 9.663 3.688 1.00 49.81 193 SER A O 1
ATOM 1587 N N . CYS A 1 194 ? -15.290 8.602 2.426 1.00 47.88 194 CYS A N 1
ATOM 1588 C CA . CYS A 1 194 ? -14.431 8.056 1.370 1.00 47.88 194 CYS A CA 1
ATOM 1589 C C . CYS A 1 194 ? -13.418 9.087 0.864 1.00 47.88 194 CYS A C 1
ATOM 1591 O O . CYS A 1 194 ? -13.655 9.818 -0.100 1.00 47.88 194 CYS A O 1
ATOM 1593 N N . ILE A 1 195 ? -12.278 9.155 1.533 1.00 50.25 195 ILE A N 1
ATOM 1594 C CA . ILE A 1 195 ? -11.171 9.971 1.106 1.00 50.25 195 ILE A CA 1
ATOM 1595 C C . ILE A 1 195 ? -10.364 9.079 0.209 1.00 50.25 195 ILE A C 1
ATOM 1597 O O . ILE A 1 195 ? -9.685 8.154 0.655 1.00 50.25 195 ILE A O 1
ATOM 1601 N N . ASP A 1 196 ? -10.451 9.385 -1.077 1.00 49.75 196 ASP A N 1
ATOM 1602 C CA . ASP A 1 196 ? -9.467 8.900 -2.012 1.00 49.75 196 ASP A CA 1
ATOM 1603 C C . ASP A 1 196 ? -8.094 9.370 -1.513 1.00 49.75 196 ASP A C 1
ATOM 1605 O O . ASP A 1 196 ? -7.743 10.551 -1.576 1.00 49.75 196 ASP A O 1
ATOM 1609 N N . SER A 1 197 ? -7.330 8.426 -0.964 1.00 50.19 197 SER A N 1
ATOM 1610 C CA . SER A 1 197 ? -5.981 8.660 -0.449 1.00 50.19 197 SER A CA 1
ATOM 1611 C C . SER A 1 197 ? -5.041 9.272 -1.494 1.00 50.19 197 SER A C 1
ATOM 1613 O O . SER A 1 197 ? -4.057 9.904 -1.120 1.00 50.19 197 SER A O 1
ATOM 1615 N N . SER A 1 198 ? -5.351 9.135 -2.791 1.00 48.22 198 SER A N 1
ATOM 1616 C CA . SER A 1 198 ? -4.592 9.754 -3.883 1.00 48.22 198 SER A CA 1
ATOM 1617 C C . SER A 1 198 ? -4.913 11.237 -4.094 1.00 48.22 198 SER A C 1
ATOM 1619 O O . SER A 1 198 ? -4.132 11.951 -4.725 1.00 48.22 198 SER A O 1
ATOM 1621 N N . LEU A 1 199 ? -6.034 11.712 -3.544 1.00 45.59 199 LEU A N 1
ATOM 1622 C CA . LEU A 1 199 ? -6.517 13.084 -3.680 1.00 45.59 199 LEU A CA 1
ATOM 1623 C C . LEU A 1 199 ? -6.507 13.856 -2.367 1.00 45.59 199 LEU A C 1
ATOM 1625 O O . LEU A 1 199 ? -6.675 15.068 -2.421 1.00 45.59 199 LEU A O 1
ATOM 1629 N N . ALA A 1 200 ? -6.310 13.184 -1.226 1.00 54.72 200 ALA A N 1
ATOM 1630 C CA . ALA A 1 200 ? -6.326 13.768 0.109 1.00 54.72 200 ALA A CA 1
ATOM 1631 C C . ALA A 1 200 ? -5.167 14.764 0.298 1.00 54.72 200 ALA A C 1
ATOM 1633 O O . ALA A 1 200 ? -4.031 14.371 0.565 1.00 54.72 200 ALA A O 1
ATOM 1634 N N . PRO A 1 201 ? -5.414 16.072 0.192 1.00 59.41 201 PRO A N 1
ATOM 1635 C CA . PRO A 1 201 ? -4.402 17.065 0.501 1.00 59.41 201 PRO A CA 1
ATOM 1636 C C . PRO A 1 201 ? -4.253 17.176 2.024 1.00 59.41 201 PRO A C 1
ATOM 1638 O O . PRO A 1 201 ? -5.197 16.903 2.764 1.00 59.41 201 PRO A O 1
ATOM 1641 N N . HIS A 1 202 ? -3.103 17.647 2.515 1.00 64.19 202 HIS A N 1
ATOM 1642 C CA . HIS A 1 202 ? -2.856 17.815 3.960 1.00 64.19 202 HIS A CA 1
ATOM 1643 C C . HIS A 1 202 ? -3.975 18.600 4.685 1.00 64.19 202 HIS A C 1
ATOM 1645 O O . HIS A 1 202 ? -4.234 18.358 5.861 1.00 64.19 202 HIS A O 1
ATOM 1651 N N . TYR A 1 203 ? -4.694 19.496 3.990 1.00 66.25 203 TYR A N 1
ATOM 1652 C CA . TYR A 1 203 ? -5.828 20.228 4.569 1.00 66.25 203 TYR A CA 1
ATOM 1653 C C . TYR A 1 203 ? -7.048 19.348 4.896 1.00 66.25 203 TYR A C 1
ATOM 1655 O O . TYR A 1 203 ? -7.840 19.717 5.765 1.00 66.25 203 TYR A O 1
ATOM 1663 N N . ALA A 1 204 ? -7.213 18.190 4.245 1.00 72.44 204 ALA A N 1
ATOM 1664 C CA . ALA A 1 204 ? -8.316 17.275 4.534 1.00 72.44 204 ALA A CA 1
ATOM 1665 C C . ALA A 1 204 ? -8.199 16.675 5.940 1.00 72.44 204 ALA A C 1
ATOM 1667 O O . ALA A 1 204 ? -9.220 16.514 6.600 1.00 72.44 204 ALA A O 1
ATOM 1668 N N . ILE A 1 205 ? -6.980 16.435 6.443 1.00 80.38 205 ILE A N 1
ATOM 1669 C CA . ILE A 1 205 ? -6.763 15.903 7.800 1.00 80.38 205 ILE A CA 1
ATOM 1670 C C . ILE A 1 205 ? -7.351 16.843 8.848 1.00 80.38 205 ILE A C 1
ATOM 1672 O O . ILE A 1 205 ? -8.062 16.397 9.740 1.00 80.38 205 ILE A O 1
ATOM 1676 N N . GLU A 1 206 ? -7.099 18.147 8.730 1.00 84.25 206 GLU A N 1
ATOM 1677 C CA . GLU A 1 206 ? -7.599 19.130 9.697 1.00 84.25 206 GLU A CA 1
ATOM 1678 C C . GLU A 1 206 ? -9.125 19.240 9.674 1.00 84.25 206 GLU A C 1
ATOM 1680 O O . GLU A 1 206 ? -9.766 19.328 10.724 1.00 84.25 206 GLU A O 1
ATOM 1685 N N . MET A 1 207 ? -9.725 19.189 8.481 1.00 81.06 207 MET A N 1
ATOM 1686 C CA . MET A 1 207 ? -11.181 19.172 8.341 1.00 81.06 207 MET A CA 1
ATOM 1687 C C . MET A 1 207 ? -11.790 17.921 8.981 1.00 81.06 207 MET A C 1
ATOM 1689 O O . MET A 1 207 ? -12.711 18.039 9.788 1.00 81.06 207 MET A O 1
ATOM 1693 N N . LEU A 1 208 ? -11.245 16.741 8.682 1.00 80.44 208 LEU A N 1
ATOM 1694 C CA . LEU A 1 208 ? -11.688 15.479 9.276 1.00 80.44 208 LEU A CA 1
ATOM 1695 C C . LEU A 1 208 ? -11.516 15.469 10.784 1.00 80.44 208 LEU A C 1
ATOM 1697 O O . LEU A 1 208 ? -12.419 15.055 11.498 1.00 80.44 208 LEU A O 1
ATOM 1701 N N . LEU A 1 209 ? -10.374 15.946 11.278 1.00 84.81 209 LEU A N 1
ATOM 1702 C CA . LEU A 1 209 ? -10.077 15.979 12.702 1.00 84.81 209 LEU A CA 1
ATOM 1703 C C . LEU A 1 209 ? -11.083 16.866 13.440 1.00 84.81 209 LEU A C 1
ATOM 1705 O O . LEU A 1 209 ? -11.562 16.504 14.516 1.00 84.81 209 LEU A O 1
ATOM 1709 N N . LYS A 1 210 ? -11.450 18.008 12.847 1.00 84.06 210 LYS A N 1
ATOM 1710 C CA . LYS A 1 210 ? -12.488 18.893 13.381 1.00 84.06 210 LYS A CA 1
ATOM 1711 C C . LYS A 1 210 ? -13.850 18.203 13.440 1.00 84.06 210 LYS A C 1
ATOM 1713 O O . LYS A 1 210 ? -14.519 18.319 14.464 1.00 84.06 210 LYS A O 1
ATOM 1718 N N . GLU A 1 211 ? -14.269 17.511 12.384 1.00 81.19 211 GLU A N 1
ATOM 1719 C CA . GLU A 1 211 ? -15.561 16.812 12.375 1.00 81.19 211 GLU A CA 1
ATOM 1720 C C . GLU A 1 211 ? -15.566 15.595 13.312 1.00 81.19 211 GLU A C 1
ATOM 1722 O O . GLU A 1 211 ? -16.475 15.465 14.132 1.00 81.19 211 GLU A O 1
ATOM 1727 N N . ALA A 1 212 ? -14.514 14.774 13.301 1.00 80.62 212 ALA A N 1
ATOM 1728 C CA . ALA A 1 212 ? -14.371 13.620 14.187 1.00 80.62 212 ALA A CA 1
ATOM 1729 C C . ALA A 1 212 ? -14.447 14.029 15.667 1.00 80.62 212 ALA A C 1
ATOM 1731 O O . ALA A 1 212 ? -15.173 13.410 16.443 1.00 80.62 212 ALA A O 1
ATOM 1732 N N . ARG A 1 213 ? -13.787 15.132 16.057 1.00 84.94 213 ARG A N 1
ATOM 1733 C CA . ARG A 1 213 ? -13.860 15.671 17.427 1.00 84.94 213 ARG A CA 1
ATOM 1734 C C . ARG A 1 213 ? -15.254 16.159 17.822 1.00 84.94 213 ARG A C 1
ATOM 1736 O O . ARG A 1 213 ? -15.586 16.085 19.002 1.00 84.94 213 ARG A O 1
ATOM 1743 N N . LYS A 1 214 ? -16.061 16.661 16.878 1.00 83.56 214 LYS A N 1
ATOM 1744 C CA . LYS A 1 214 ? -17.460 17.036 17.157 1.00 83.56 214 LYS A CA 1
ATOM 1745 C C . LYS A 1 214 ? -18.343 15.813 17.376 1.00 83.56 214 LYS A C 1
ATOM 1747 O O . LYS A 1 214 ? -19.251 15.881 18.196 1.00 83.56 214 LYS A O 1
ATOM 1752 N N . VAL A 1 215 ? -18.103 14.738 16.624 1.00 78.38 215 VAL A N 1
ATOM 1753 C CA . VAL A 1 215 ? -18.882 13.496 16.717 1.00 78.38 215 VAL A CA 1
ATOM 1754 C C . VAL A 1 215 ? -18.518 12.736 17.988 1.00 78.38 215 VAL A C 1
ATOM 1756 O O . VAL A 1 215 ? -19.389 12.463 18.810 1.00 78.38 215 VAL A O 1
ATOM 1759 N N . ASN A 1 216 ? -17.235 12.418 18.167 1.00 74.88 216 ASN A N 1
ATOM 1760 C CA . ASN A 1 216 ? -16.728 11.711 19.335 1.00 74.88 216 ASN A CA 1
ATOM 1761 C C . ASN A 1 216 ? -15.236 12.041 19.554 1.00 74.88 216 ASN A C 1
ATOM 1763 O O . ASN A 1 216 ? -14.371 11.449 18.902 1.00 74.88 216 ASN A O 1
ATOM 1767 N N . PRO A 1 217 ? -14.892 12.938 20.499 1.00 81.56 217 PRO A N 1
ATOM 1768 C CA . PRO A 1 217 ? -13.504 13.333 20.747 1.00 81.56 217 PRO A CA 1
ATOM 1769 C C . PRO A 1 217 ? -12.633 12.211 21.331 1.00 81.56 217 PRO A C 1
ATOM 1771 O O . PRO A 1 217 ? -11.416 12.351 21.349 1.00 81.56 217 PRO A O 1
ATOM 1774 N N . GLN A 1 218 ? -13.237 11.120 21.813 1.00 78.06 218 GLN A N 1
ATOM 1775 C CA . GLN A 1 218 ? -12.536 9.957 22.368 1.00 78.06 218 GLN A CA 1
ATOM 1776 C C . GLN A 1 218 ? -12.433 8.796 21.366 1.00 78.06 218 GLN A C 1
ATOM 1778 O O . GLN A 1 218 ? -11.985 7.711 21.731 1.00 78.06 218 GLN A O 1
ATOM 1783 N N . SER A 1 219 ? -12.869 8.993 20.117 1.00 76.94 219 SER A N 1
ATOM 1784 C CA . SER A 1 219 ? -12.784 7.959 19.086 1.00 76.94 219 SER A CA 1
ATOM 1785 C C . SER A 1 219 ? -11.324 7.648 18.715 1.00 76.94 219 SER A C 1
ATOM 1787 O O . SER A 1 219 ? -10.525 8.581 18.565 1.00 76.94 219 SER A O 1
ATOM 1789 N N . PRO A 1 220 ? -10.971 6.371 18.449 1.00 76.94 220 PRO A N 1
ATOM 1790 C CA . PRO A 1 220 ? -9.682 6.002 17.859 1.00 76.94 220 PRO A CA 1
ATOM 1791 C C . PRO A 1 220 ? -9.341 6.780 16.579 1.00 76.94 220 PRO A C 1
ATOM 1793 O O . PRO A 1 220 ? -8.172 7.061 16.320 1.00 76.94 220 PRO A O 1
ATOM 1796 N N . ILE A 1 221 ? -10.351 7.196 15.808 1.00 82.56 221 ILE A N 1
ATOM 1797 C CA . ILE A 1 221 ? -10.165 7.955 14.564 1.00 82.56 221 ILE A CA 1
ATOM 1798 C C . ILE A 1 221 ? -9.577 9.341 14.828 1.00 82.56 221 ILE A C 1
ATOM 1800 O O . ILE A 1 221 ? -8.733 9.794 14.059 1.00 82.56 221 ILE A O 1
ATOM 1804 N N . VAL A 1 222 ? -9.934 9.994 15.939 1.00 85.69 222 VAL A N 1
ATOM 1805 C CA . VAL A 1 222 ? -9.311 11.272 16.327 1.00 85.69 222 VAL A CA 1
ATOM 1806 C C . VAL A 1 222 ? -7.809 11.077 16.524 1.00 85.69 222 VAL A C 1
ATOM 1808 O O . VAL A 1 222 ? -7.014 11.822 15.954 1.00 85.69 222 VAL A O 1
ATOM 1811 N N . LYS A 1 223 ? -7.419 10.018 17.243 1.00 86.94 223 LYS A N 1
ATOM 1812 C CA . LYS A 1 223 ? -6.014 9.671 17.495 1.00 86.94 223 LYS A CA 1
ATOM 1813 C C . LYS A 1 223 ? -5.265 9.353 16.196 1.00 86.94 223 LYS A C 1
ATOM 1815 O O . LYS A 1 223 ? -4.127 9.775 16.024 1.00 86.94 223 LYS A O 1
ATOM 1820 N N . PHE A 1 224 ? -5.896 8.652 15.253 1.00 89.50 224 PHE A N 1
ATOM 1821 C CA . PHE A 1 224 ? -5.306 8.389 13.935 1.00 89.50 224 PHE A CA 1
ATOM 1822 C C . PHE A 1 224 ? -5.054 9.670 13.144 1.00 89.50 224 PHE A C 1
ATOM 1824 O O . PHE A 1 224 ? -3.944 9.882 12.655 1.00 89.50 224 PHE A O 1
ATOM 1831 N N . LEU A 1 225 ? -6.049 10.552 13.072 1.00 89.25 225 LEU A N 1
ATOM 1832 C CA . LEU A 1 225 ? -5.949 11.814 12.341 1.00 89.25 225 LEU A CA 1
ATOM 1833 C C . LEU A 1 225 ? -4.893 12.747 12.958 1.00 89.25 225 LEU A C 1
ATOM 1835 O O . LEU A 1 225 ? -4.146 13.410 12.235 1.00 89.25 225 LEU A O 1
ATOM 1839 N N . GLU A 1 226 ? -4.753 12.749 14.286 1.00 91.25 226 GLU A N 1
ATOM 1840 C CA . GLU A 1 226 ? -3.670 13.449 14.995 1.00 91.25 226 GLU A CA 1
ATOM 1841 C C . GLU A 1 226 ? -2.277 12.926 14.627 1.00 91.25 226 GLU A C 1
ATOM 1843 O O . GLU A 1 226 ? -1.309 13.683 14.657 1.00 91.25 226 GLU A O 1
ATOM 1848 N N . PHE A 1 227 ? -2.179 11.661 14.223 1.00 93.50 227 PHE A N 1
ATOM 1849 C CA . PHE A 1 227 ? -0.954 11.026 13.744 1.00 93.50 227 PHE A CA 1
ATOM 1850 C C . PHE A 1 227 ? -0.809 11.049 12.219 1.00 93.50 227 PHE A C 1
ATOM 1852 O O . PHE A 1 227 ? 0.160 10.505 11.702 1.00 93.50 227 PHE A O 1
ATOM 1859 N N . GLY A 1 228 ? -1.726 11.679 11.481 1.00 91.69 228 GLY A N 1
ATOM 1860 C CA . GLY A 1 228 ? -1.646 11.738 10.019 1.00 91.69 228 GLY A CA 1
ATOM 1861 C C . GLY A 1 228 ? -2.059 10.445 9.314 1.00 91.69 228 GLY A C 1
ATOM 1862 O O . GLY A 1 228 ? -1.600 10.170 8.203 1.00 91.69 228 GLY A O 1
ATOM 1863 N N . ILE A 1 229 ? -2.901 9.645 9.967 1.00 90.31 229 ILE A N 1
ATOM 1864 C CA . ILE A 1 229 ? -3.440 8.384 9.460 1.00 90.31 229 ILE A CA 1
ATOM 1865 C C . ILE A 1 229 ? -4.920 8.564 9.137 1.00 90.31 229 ILE A C 1
ATOM 1867 O O . ILE A 1 229 ? -5.659 9.169 9.914 1.00 90.31 229 ILE A O 1
ATOM 1871 N N . ILE A 1 230 ? -5.358 7.981 8.022 1.00 86.44 230 ILE A N 1
ATOM 1872 C CA . ILE A 1 230 ? -6.774 7.889 7.659 1.00 86.44 230 ILE A CA 1
ATOM 1873 C C . ILE A 1 230 ? -7.217 6.424 7.548 1.00 86.44 230 ILE A C 1
ATOM 1875 O O . ILE A 1 230 ? -6.496 5.615 6.954 1.00 86.44 230 ILE A O 1
ATOM 1879 N N . PRO A 1 231 ? -8.392 6.058 8.090 1.00 82.12 231 PRO A N 1
ATOM 1880 C CA . PRO A 1 231 ? -9.082 4.829 7.711 1.00 82.12 231 PRO A CA 1
ATOM 1881 C C . PRO A 1 231 ? -9.414 4.841 6.221 1.00 82.12 231 PRO A C 1
ATOM 1883 O O . PRO A 1 231 ? -9.818 5.871 5.684 1.00 82.12 231 PRO A O 1
ATOM 1886 N N . ILE A 1 232 ? -9.245 3.696 5.562 1.00 79.56 232 ILE A N 1
ATOM 1887 C CA . ILE A 1 232 ? -9.638 3.509 4.164 1.00 79.56 232 ILE A CA 1
ATOM 1888 C C . ILE A 1 232 ? -10.878 2.635 4.148 1.00 79.56 232 ILE A C 1
ATOM 1890 O O . ILE A 1 232 ? -10.828 1.505 4.633 1.00 79.56 232 ILE A O 1
ATOM 1894 N N . HIS A 1 233 ? -11.977 3.170 3.618 1.00 76.75 233 HIS A N 1
ATOM 1895 C CA . HIS A 1 233 ? -13.268 2.483 3.571 1.00 76.75 233 HIS A CA 1
ATOM 1896 C C . HIS A 1 233 ? -13.612 1.790 4.904 1.00 76.75 233 HIS A C 1
ATOM 1898 O O . HIS A 1 233 ? -13.738 0.560 4.951 1.00 76.75 233 HIS A O 1
ATOM 1904 N N . PRO A 1 234 ? -13.653 2.532 6.032 1.00 75.81 234 PRO A N 1
ATOM 1905 C CA . PRO A 1 234 ? -13.888 1.950 7.356 1.00 75.81 234 PRO A CA 1
ATOM 1906 C C . PRO A 1 234 ? -15.170 1.106 7.415 1.00 75.81 234 PRO A C 1
ATOM 1908 O O . PRO A 1 234 ? -15.200 0.106 8.130 1.00 75.81 234 PRO A O 1
ATOM 1911 N N . GLU A 1 235 ? -16.176 1.432 6.603 1.00 76.06 235 GLU A N 1
ATOM 1912 C CA . GLU A 1 235 ? -17.401 0.658 6.411 1.00 76.06 235 GLU A CA 1
ATOM 1913 C C . GLU A 1 235 ? -17.142 -0.786 5.950 1.00 76.06 235 GLU A C 1
ATOM 1915 O O . GLU A 1 235 ? -17.847 -1.698 6.375 1.00 76.06 235 GLU A O 1
ATOM 1920 N N . PHE A 1 236 ? -16.100 -1.023 5.146 1.00 76.75 236 PHE A N 1
ATOM 1921 C CA . PHE A 1 236 ? -15.713 -2.349 4.651 1.00 76.75 236 PHE A CA 1
ATOM 1922 C C . PHE A 1 236 ? -14.520 -2.953 5.387 1.00 76.75 236 PHE A C 1
ATOM 1924 O O . PHE A 1 236 ? -14.269 -4.152 5.252 1.00 76.75 236 PHE A O 1
ATOM 1931 N N . ASN A 1 237 ? -13.788 -2.157 6.167 1.00 79.62 237 ASN A N 1
ATOM 1932 C CA . ASN A 1 237 ? -12.506 -2.549 6.748 1.00 79.62 237 ASN A CA 1
ATOM 1933 C C . ASN A 1 237 ? -12.473 -2.520 8.281 1.00 79.62 237 ASN A C 1
ATOM 1935 O O . ASN A 1 237 ? -11.434 -2.806 8.866 1.00 79.62 237 ASN A O 1
ATOM 1939 N N . PHE A 1 238 ? -13.582 -2.236 8.959 1.00 83.69 238 PHE A N 1
ATOM 1940 C CA . PHE A 1 238 ? -13.683 -2.379 10.411 1.00 83.69 238 PHE A CA 1
ATOM 1941 C C . PHE A 1 238 ? -14.096 -3.808 10.815 1.00 83.69 238 PHE A C 1
ATOM 1943 O O . PHE A 1 238 ? -15.005 -4.400 10.217 1.00 83.69 238 PHE A O 1
ATOM 1950 N N . ILE A 1 239 ? -13.425 -4.367 11.830 1.00 81.56 239 ILE A N 1
ATOM 1951 C CA . ILE A 1 239 ? -13.819 -5.609 12.515 1.00 81.56 239 ILE A CA 1
ATOM 1952 C C . ILE A 1 239 ? -14.089 -5.295 13.994 1.00 81.56 239 ILE A C 1
ATOM 1954 O O . ILE A 1 239 ? -13.142 -4.924 14.694 1.00 81.56 239 ILE A O 1
ATOM 1958 N N . PRO A 1 240 ? -15.318 -5.492 14.503 1.00 78.06 240 PRO A N 1
ATOM 1959 C CA . PRO A 1 240 ? -15.588 -5.388 15.936 1.00 78.06 240 PRO A CA 1
ATOM 1960 C C . PRO A 1 240 ? -14.828 -6.483 16.702 1.00 78.06 240 PRO A C 1
ATOM 1962 O O . PRO A 1 240 ? -14.804 -7.640 16.278 1.00 78.06 240 PRO A O 1
ATOM 1965 N N . ASN A 1 241 ? -14.181 -6.131 17.815 1.00 73.25 241 ASN A N 1
ATOM 1966 C CA . ASN A 1 241 ? -13.395 -7.050 18.640 1.00 73.25 241 ASN A CA 1
ATOM 1967 C C . ASN A 1 241 ? -14.060 -7.324 20.004 1.00 73.25 241 ASN A C 1
ATOM 1969 O O . ASN A 1 241 ? -14.991 -6.634 20.407 1.00 73.25 241 ASN A O 1
ATOM 1973 N N . ASP A 1 242 ? -13.584 -8.349 20.715 1.00 62.88 242 ASP A N 1
ATOM 1974 C CA . ASP A 1 242 ? -14.183 -8.825 21.975 1.00 62.88 242 ASP A CA 1
ATOM 1975 C C . ASP A 1 242 ? -13.913 -7.930 23.208 1.00 62.88 242 ASP A C 1
ATOM 1977 O O . ASP A 1 242 ? -14.283 -8.298 24.321 1.00 62.88 242 ASP A O 1
ATOM 1981 N N . GLN A 1 243 ? -13.240 -6.778 23.075 1.00 56.00 243 GLN A N 1
ATOM 1982 C CA . GLN A 1 243 ? -12.718 -6.013 24.226 1.00 56.00 243 GLN A CA 1
ATOM 1983 C C . GLN A 1 243 ? -13.762 -5.189 25.012 1.00 56.00 243 GLN A C 1
ATOM 1985 O O . GLN A 1 243 ? -13.402 -4.290 25.769 1.00 56.00 243 GLN A O 1
ATOM 1990 N N . THR A 1 244 ? -15.053 -5.477 24.886 1.00 48.53 244 THR A N 1
ATOM 1991 C CA . THR A 1 244 ? -16.118 -4.716 25.554 1.00 48.53 244 THR A CA 1
ATOM 1992 C C . THR A 1 244 ? -16.539 -5.338 26.885 1.00 48.53 244 THR A C 1
ATOM 1994 O O . THR A 1 244 ? -17.322 -6.284 26.912 1.00 48.53 244 THR A O 1
ATOM 1997 N N . GLU A 1 245 ? -16.100 -4.748 28.002 1.00 39.31 245 GLU A N 1
ATOM 1998 C CA . GLU A 1 245 ? -16.784 -4.895 29.301 1.00 39.31 245 GLU A CA 1
ATOM 1999 C C . GLU A 1 245 ? -18.007 -3.962 29.429 1.00 39.31 245 GLU A C 1
ATOM 2001 O O . GLU A 1 245 ? -18.833 -4.153 30.319 1.00 39.31 245 GLU A O 1
ATOM 2006 N N . THR A 1 246 ? -18.193 -2.985 28.530 1.00 46.06 246 THR A N 1
ATOM 2007 C CA . THR A 1 246 ? -19.377 -2.110 28.525 1.00 46.06 246 THR A CA 1
ATOM 2008 C C . THR A 1 246 ? -20.006 -1.994 27.137 1.00 46.06 246 THR A C 1
ATOM 2010 O O . THR A 1 246 ? -19.338 -1.768 26.133 1.00 46.06 246 THR A O 1
ATOM 2013 N N . ALA A 1 247 ? -21.332 -2.138 27.089 1.00 44.38 247 ALA A N 1
ATOM 2014 C CA . ALA A 1 247 ? -22.154 -2.145 25.877 1.00 44.38 247 ALA A CA 1
ATOM 2015 C C . ALA A 1 247 ? -22.284 -0.773 25.175 1.00 44.38 247 ALA A C 1
ATOM 2017 O O . ALA A 1 247 ? -23.072 -0.637 24.244 1.00 44.38 247 ALA A O 1
ATOM 2018 N N . GLU A 1 248 ? -21.566 0.260 25.627 1.00 47.72 248 GLU A N 1
ATOM 2019 C CA . GLU A 1 248 ? -21.786 1.639 25.170 1.00 47.72 248 GLU A CA 1
ATOM 2020 C C . GLU A 1 248 ? -20.943 2.041 23.952 1.00 47.72 248 GLU A C 1
ATOM 2022 O O . GLU A 1 248 ? -21.274 3.038 23.310 1.00 47.72 248 GLU A O 1
ATOM 2027 N N . ARG A 1 249 ? -19.872 1.303 23.608 1.00 54.94 249 ARG A N 1
ATOM 2028 C CA . ARG A 1 249 ? -19.022 1.579 22.432 1.00 54.94 249 ARG A CA 1
ATOM 2029 C C . ARG A 1 249 ? -18.389 0.290 21.898 1.00 54.94 249 ARG A C 1
ATOM 2031 O O . ARG A 1 249 ? -17.665 -0.356 22.653 1.00 54.94 249 ARG A O 1
ATOM 2038 N N . PRO A 1 250 ? -18.600 -0.096 20.630 1.00 52.53 250 PRO A N 1
ATOM 2039 C CA . PRO A 1 250 ? -17.894 -1.238 20.076 1.00 52.53 250 PRO A CA 1
ATOM 2040 C C . PRO A 1 250 ? -16.436 -0.864 19.817 1.00 52.53 250 PRO A C 1
ATOM 2042 O O . PRO A 1 250 ? -16.116 0.043 19.050 1.00 52.53 250 PRO A O 1
ATOM 2045 N N . HIS A 1 251 ? -15.542 -1.590 20.478 1.00 68.25 251 HIS A N 1
ATOM 2046 C CA . HIS A 1 251 ? -14.124 -1.583 20.164 1.00 68.25 251 HIS A CA 1
ATOM 2047 C C . HIS A 1 251 ? -13.879 -2.489 18.956 1.00 68.25 251 HIS A C 1
ATOM 2049 O O . HIS A 1 251 ? -14.582 -3.475 18.737 1.00 68.25 251 HIS A O 1
ATOM 2055 N N . GLY A 1 252 ? -12.893 -2.151 18.136 1.00 76.38 252 GLY A N 1
ATOM 2056 C CA . GLY A 1 252 ? -12.592 -2.931 16.949 1.00 76.38 252 GLY A CA 1
ATOM 2057 C C . GLY A 1 252 ? -11.266 -2.558 16.326 1.00 76.38 252 GLY A C 1
ATOM 2058 O O . GLY A 1 252 ? -10.560 -1.661 16.788 1.00 76.38 252 GLY A O 1
ATOM 2059 N N . VAL A 1 253 ? -10.925 -3.291 15.279 1.00 83.31 253 VAL A N 1
ATOM 2060 C CA . VAL A 1 253 ? -9.656 -3.178 14.577 1.00 83.31 253 VAL A CA 1
ATOM 2061 C C . VAL A 1 253 ? -9.922 -2.755 13.142 1.00 83.31 253 VAL A C 1
ATOM 2063 O O . VAL A 1 253 ? -10.798 -3.301 12.470 1.00 83.31 253 VAL A O 1
ATOM 2066 N N . PHE A 1 254 ? -9.139 -1.797 12.663 1.00 84.25 254 PHE A N 1
ATOM 2067 C CA . PHE A 1 254 ? -9.136 -1.391 11.269 1.00 84.25 254 PHE A CA 1
ATOM 2068 C C . PHE A 1 254 ? -8.197 -2.309 10.489 1.00 84.25 254 PHE A C 1
ATOM 2070 O O . PHE A 1 254 ? -6.997 -2.407 10.768 1.00 84.25 254 PHE A O 1
ATOM 2077 N N . LEU A 1 255 ? -8.769 -2.998 9.509 1.00 79.25 255 LEU A N 1
ATOM 2078 C CA . LEU A 1 255 ? -8.053 -3.809 8.537 1.00 79.25 255 LEU A CA 1
ATOM 2079 C C . LEU A 1 255 ? -7.305 -2.952 7.538 1.00 79.25 255 LEU A C 1
ATOM 2081 O O . LEU A 1 255 ? -6.274 -3.413 7.053 1.00 79.25 255 LEU A O 1
ATOM 2085 N N . GLU A 1 256 ? -7.826 -1.751 7.237 1.00 81.31 256 GLU A N 1
ATOM 2086 C CA . GLU A 1 256 ? -7.201 -0.841 6.290 1.00 81.31 256 GLU A CA 1
ATOM 2087 C C . GLU A 1 256 ? -7.072 0.612 6.736 1.00 81.31 256 GLU A C 1
ATOM 2089 O O . GLU A 1 256 ? -8.041 1.294 7.071 1.00 81.31 256 GLU A O 1
ATOM 2094 N N . LEU A 1 257 ? -5.824 1.081 6.709 1.00 87.06 257 LEU A N 1
ATOM 2095 C CA . LEU A 1 257 ? -5.389 2.423 7.077 1.00 87.06 257 LEU A CA 1
ATOM 2096 C C . LEU A 1 257 ? -4.307 2.886 6.093 1.00 87.06 257 LEU A C 1
ATOM 2098 O O . LEU A 1 257 ? -3.559 2.066 5.547 1.00 87.06 257 LEU A O 1
ATOM 2102 N N . SER A 1 258 ? -4.199 4.198 5.907 1.00 88.38 258 SER A N 1
ATOM 2103 C CA . SER A 1 258 ? -3.128 4.825 5.129 1.00 88.38 258 SER A CA 1
ATOM 2104 C C . SER A 1 258 ? -2.445 5.924 5.931 1.00 88.38 258 SER A C 1
ATOM 2106 O O . SER A 1 258 ? -3.105 6.768 6.539 1.00 88.38 258 SER A O 1
ATOM 2108 N N . LEU A 1 259 ? -1.115 5.933 5.884 1.00 91.25 259 LEU A N 1
ATOM 2109 C CA . LEU A 1 259 ? -0.276 6.990 6.426 1.00 91.25 259 LEU A CA 1
ATOM 2110 C C . LEU A 1 259 ? -0.086 8.070 5.357 1.00 91.25 259 LEU A C 1
ATOM 2112 O O . LEU A 1 259 ? 0.704 7.905 4.426 1.00 91.25 259 LEU A O 1
ATOM 2116 N N . ILE A 1 260 ? -0.803 9.182 5.508 1.00 87.69 260 ILE A N 1
ATOM 2117 C CA . ILE A 1 260 ? -0.812 10.273 4.524 1.00 87.69 260 ILE A CA 1
ATOM 2118 C C . ILE A 1 260 ? 0.068 11.461 4.929 1.00 87.69 260 ILE A C 1
ATOM 2120 O O . ILE A 1 260 ? 0.529 12.188 4.056 1.00 87.69 260 ILE A O 1
ATOM 2124 N N . ASP A 1 261 ? 0.371 11.625 6.222 1.00 90.38 261 ASP A N 1
ATOM 2125 C CA . ASP A 1 261 ? 1.293 12.654 6.726 1.00 90.38 261 ASP A CA 1
ATOM 2126 C C . ASP A 1 261 ? 2.395 12.018 7.593 1.00 90.38 261 ASP A C 1
ATOM 2128 O O . ASP A 1 261 ? 2.251 11.795 8.798 1.00 90.38 261 ASP A O 1
ATOM 2132 N N . GLN A 1 262 ? 3.519 11.692 6.946 1.00 92.38 262 GLN A N 1
ATOM 2133 C CA . GLN A 1 262 ? 4.654 11.016 7.582 1.00 92.38 262 GLN A CA 1
ATOM 2134 C C . GLN A 1 262 ? 5.341 11.885 8.646 1.00 92.38 262 GLN A C 1
ATOM 2136 O O . GLN A 1 262 ? 5.826 11.354 9.646 1.00 92.38 262 GLN A O 1
ATOM 2141 N N . GLU A 1 263 ? 5.396 13.204 8.453 1.00 93.19 263 GLU A N 1
ATOM 2142 C CA . GLU A 1 263 ? 6.039 14.125 9.397 1.00 93.19 263 GLU A CA 1
ATOM 2143 C C . GLU A 1 263 ? 5.222 14.253 10.682 1.00 93.19 263 GLU A C 1
ATOM 2145 O O . GLU A 1 263 ? 5.773 14.173 11.789 1.00 93.19 263 GLU A O 1
ATOM 2150 N N . ARG A 1 264 ? 3.897 14.371 10.543 1.00 94.19 264 ARG A N 1
ATOM 2151 C CA . ARG A 1 264 ? 2.966 14.338 11.673 1.00 94.19 264 ARG A CA 1
ATOM 2152 C C . ARG A 1 264 ? 3.065 13.021 12.434 1.00 94.19 264 ARG A 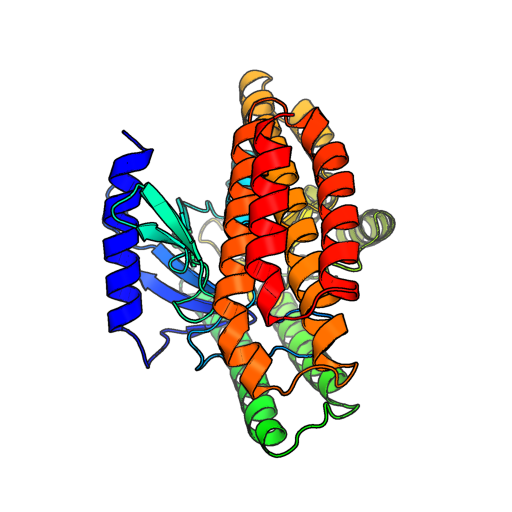C 1
ATOM 2154 O O . ARG A 1 264 ? 3.189 13.041 13.658 1.00 94.19 264 ARG A O 1
ATOM 2161 N N . PHE A 1 265 ? 3.110 11.893 11.727 1.00 96.06 265 PHE A N 1
ATOM 2162 C CA . PHE A 1 265 ? 3.276 10.582 12.355 1.00 96.06 265 PHE A CA 1
ATOM 2163 C C . PHE A 1 265 ? 4.591 10.476 13.135 1.00 96.06 265 PHE A C 1
ATOM 2165 O O . PHE A 1 265 ? 4.593 10.047 14.285 1.00 96.06 265 PHE A O 1
ATOM 2172 N N . ILE A 1 266 ? 5.714 10.916 12.554 1.00 96.88 266 ILE A N 1
ATOM 2173 C CA . ILE A 1 266 ? 7.021 10.921 13.232 1.00 96.88 266 ILE A CA 1
ATOM 2174 C C . ILE A 1 266 ? 6.993 11.818 14.476 1.00 96.88 266 ILE A C 1
ATOM 2176 O O . ILE A 1 266 ? 7.533 11.439 15.517 1.00 96.88 266 ILE A O 1
ATOM 2180 N N . THR A 1 267 ? 6.351 12.984 14.394 1.00 96.50 267 THR A N 1
ATOM 2181 C CA . THR A 1 267 ? 6.158 13.881 15.542 1.00 96.50 267 THR A CA 1
ATOM 2182 C C . THR A 1 267 ? 5.376 13.189 16.659 1.00 96.50 267 THR A C 1
ATOM 2184 O O . THR A 1 267 ? 5.841 13.169 17.799 1.00 96.50 267 THR A O 1
ATOM 2187 N N . GLY A 1 268 ? 4.246 12.555 16.327 1.00 95.75 268 GLY A N 1
ATOM 2188 C CA . GLY A 1 268 ? 3.430 11.797 17.281 1.00 95.75 268 GLY A CA 1
ATOM 2189 C C . GLY A 1 268 ? 4.170 10.604 17.895 1.00 95.75 268 GLY A C 1
ATOM 2190 O O . GLY A 1 268 ? 4.068 10.343 19.092 1.00 95.75 268 GLY A O 1
ATOM 2191 N N . VAL A 1 269 ? 4.984 9.902 17.105 1.00 97.00 269 VAL A N 1
ATOM 2192 C CA . VAL A 1 269 ? 5.826 8.792 17.576 1.00 97.00 269 VAL A CA 1
ATOM 2193 C C . VAL A 1 269 ? 6.869 9.271 18.584 1.00 97.00 269 VAL A C 1
ATOM 2195 O O . VAL A 1 269 ? 7.028 8.650 19.634 1.00 97.00 269 VAL A O 1
ATOM 2198 N N . ASN A 1 270 ? 7.562 10.375 18.295 1.00 96.88 270 ASN A N 1
ATOM 2199 C CA . ASN A 1 270 ? 8.574 10.932 19.195 1.00 96.88 270 ASN A CA 1
ATOM 2200 C C . ASN A 1 270 ? 7.980 11.456 20.507 1.00 96.88 270 ASN A C 1
ATOM 2202 O O . ASN A 1 270 ? 8.670 11.436 21.524 1.00 96.88 270 ASN A O 1
ATOM 2206 N N . SER A 1 271 ? 6.733 11.936 20.494 1.00 95.00 271 SER A N 1
ATOM 2207 C CA . SER A 1 271 ? 6.063 12.424 21.703 1.00 95.00 271 SER A CA 1
ATOM 2208 C C . SER A 1 271 ? 5.442 11.309 22.546 1.00 95.00 271 SER A C 1
ATOM 2210 O O . SER A 1 271 ? 5.308 11.475 23.756 1.00 95.00 271 SER A O 1
ATOM 2212 N N . SER A 1 272 ? 5.069 10.183 21.928 1.00 93.69 272 SER A N 1
ATOM 2213 C CA . SER A 1 272 ? 4.241 9.156 22.577 1.00 93.69 272 SER A CA 1
ATOM 2214 C C . SER A 1 272 ? 4.991 7.881 22.956 1.00 93.69 272 SER A C 1
ATOM 2216 O O . SER A 1 272 ? 4.494 7.110 23.776 1.00 93.69 272 SER A O 1
ATOM 2218 N N . LEU A 1 273 ? 6.167 7.623 22.372 1.00 94.88 273 LEU A N 1
ATOM 2219 C CA . LEU A 1 273 ? 6.921 6.388 22.596 1.00 94.88 273 LEU A CA 1
ATOM 2220 C C . LEU A 1 273 ? 8.299 6.637 23.234 1.00 94.88 273 LEU A C 1
ATOM 2222 O O . LEU A 1 273 ? 8.943 7.648 22.953 1.00 94.88 273 LEU A O 1
ATOM 2226 N N . PRO A 1 274 ? 8.815 5.674 24.027 1.00 96.56 274 PRO A N 1
ATOM 2227 C CA . PRO A 1 274 ? 10.216 5.652 24.442 1.00 96.56 274 PRO A CA 1
ATOM 2228 C C . PRO A 1 274 ? 11.178 5.751 23.247 1.00 96.56 274 PRO A C 1
ATOM 2230 O O . PRO A 1 274 ? 10.901 5.207 22.178 1.00 96.56 274 PRO A O 1
ATOM 2233 N N . ALA A 1 275 ? 12.324 6.414 23.426 1.00 96.00 275 ALA A N 1
ATOM 2234 C CA . ALA A 1 275 ? 13.240 6.764 22.333 1.00 96.00 275 ALA A CA 1
ATOM 2235 C C . ALA A 1 275 ? 13.742 5.558 21.510 1.00 96.00 275 ALA A C 1
ATOM 2237 O O . ALA A 1 275 ? 13.928 5.656 20.295 1.00 96.00 275 ALA A O 1
ATOM 2238 N N . ASP A 1 276 ? 13.955 4.411 22.152 1.00 95.56 276 ASP A N 1
ATOM 2239 C CA . ASP A 1 276 ? 14.353 3.157 21.510 1.00 95.56 276 ASP A CA 1
ATOM 2240 C C . ASP A 1 276 ? 13.239 2.597 20.610 1.00 95.56 276 ASP A C 1
ATOM 2242 O O . ASP A 1 276 ? 13.492 2.261 19.446 1.00 95.56 276 ASP A O 1
ATOM 2246 N N . LYS A 1 277 ? 11.994 2.580 21.106 1.00 95.56 277 LYS A N 1
ATOM 2247 C CA . LYS A 1 277 ? 10.811 2.187 20.329 1.00 95.56 277 LYS A CA 1
ATOM 2248 C C . LYS A 1 277 ? 10.536 3.174 19.198 1.00 95.56 277 LYS A C 1
ATOM 2250 O O . LYS A 1 277 ? 10.384 2.749 18.053 1.00 95.56 277 LYS A O 1
ATOM 2255 N N . ALA A 1 278 ? 10.569 4.476 19.483 1.00 97.19 278 ALA A N 1
ATOM 2256 C CA . ALA A 1 278 ? 10.391 5.536 18.495 1.00 97.19 278 ALA A CA 1
ATOM 2257 C C . ALA A 1 278 ? 11.391 5.395 17.339 1.00 97.19 278 ALA A C 1
ATOM 2259 O O . ALA A 1 278 ? 11.005 5.411 16.171 1.00 97.19 278 ALA A O 1
ATOM 2260 N N . LYS A 1 279 ? 12.672 5.139 17.639 1.00 97.06 279 LYS A N 1
ATOM 2261 C CA . LYS A 1 279 ? 13.706 4.893 16.622 1.00 97.06 279 LYS A CA 1
ATOM 2262 C C . LYS A 1 279 ? 13.370 3.702 15.720 1.00 97.06 279 LYS A C 1
ATOM 2264 O O . LYS A 1 279 ? 13.585 3.780 14.509 1.00 97.06 279 LYS A O 1
ATOM 2269 N N . SER A 1 280 ? 12.864 2.604 16.285 1.00 96.19 280 SER A N 1
ATOM 2270 C CA . SER A 1 280 ? 12.444 1.427 15.513 1.00 96.19 280 SER A CA 1
ATOM 2271 C C . SER A 1 280 ? 11.280 1.754 14.567 1.00 96.19 280 SER A C 1
ATOM 2273 O O . SER A 1 280 ? 11.371 1.489 13.365 1.00 96.19 280 SER A O 1
ATOM 2275 N N . VAL A 1 281 ? 10.238 2.417 15.077 1.00 96.94 281 VAL A N 1
ATOM 2276 C CA . VAL A 1 281 ? 9.062 2.833 14.294 1.00 96.94 281 VAL A CA 1
ATOM 2277 C C . VAL A 1 281 ? 9.454 3.807 13.183 1.00 96.94 281 VAL A C 1
ATOM 2279 O O . VAL A 1 281 ? 9.124 3.586 12.020 1.00 96.94 281 VAL A O 1
ATOM 2282 N N . ILE A 1 282 ? 10.256 4.830 13.489 1.00 96.94 282 ILE A N 1
ATOM 2283 C CA . ILE A 1 282 ? 10.751 5.801 12.501 1.00 96.94 282 ILE A CA 1
ATOM 2284 C C . ILE A 1 282 ? 11.565 5.106 11.405 1.00 96.94 282 ILE A C 1
ATOM 2286 O O . ILE A 1 282 ? 11.469 5.466 10.232 1.00 96.94 282 ILE A O 1
ATOM 2290 N N . ASN A 1 283 ? 12.347 4.075 11.739 1.00 95.38 283 ASN A N 1
ATOM 2291 C CA . ASN A 1 283 ? 13.042 3.287 10.723 1.00 95.38 283 ASN A CA 1
ATOM 2292 C C . ASN A 1 283 ? 12.065 2.547 9.799 1.00 95.38 283 ASN A C 1
ATOM 2294 O O . ASN A 1 283 ? 12.342 2.452 8.602 1.00 95.38 283 ASN A O 1
ATOM 2298 N N . ARG A 1 284 ? 10.926 2.052 10.303 1.00 95.62 284 ARG A N 1
ATOM 2299 C CA . ARG A 1 284 ? 9.872 1.482 9.447 1.00 95.62 284 ARG A CA 1
ATOM 2300 C C . ARG A 1 284 ? 9.238 2.544 8.556 1.00 95.62 284 ARG A C 1
ATOM 2302 O O . ARG A 1 284 ? 9.109 2.285 7.367 1.00 95.62 284 ARG A O 1
ATOM 2309 N N . VAL A 1 285 ? 8.953 3.742 9.070 1.00 96.38 285 VAL A N 1
ATOM 2310 C CA . VAL A 1 285 ? 8.435 4.868 8.263 1.00 96.38 285 VAL A CA 1
ATOM 2311 C C . VAL A 1 285 ? 9.410 5.231 7.140 1.00 96.38 285 VAL A C 1
ATOM 2313 O O . VAL A 1 285 ? 9.016 5.340 5.985 1.00 96.38 285 VAL A O 1
ATOM 2316 N N . LYS A 1 286 ? 10.716 5.298 7.428 1.00 94.62 286 LYS A N 1
ATOM 2317 C CA . LYS A 1 286 ? 11.751 5.518 6.400 1.00 94.62 286 LYS A CA 1
ATOM 2318 C C . LYS A 1 286 ? 11.782 4.408 5.349 1.00 94.62 286 LYS A C 1
ATOM 2320 O O . LYS A 1 286 ? 11.998 4.679 4.170 1.00 94.62 286 LYS A O 1
ATOM 2325 N N . ARG A 1 287 ? 11.587 3.147 5.754 1.00 95.31 287 ARG A N 1
ATOM 2326 C CA . ARG A 1 287 ? 11.480 2.016 4.817 1.00 95.31 287 ARG A CA 1
ATOM 2327 C C . ARG A 1 287 ? 10.209 2.107 3.978 1.00 95.31 287 ARG A C 1
ATOM 2329 O O . ARG A 1 287 ? 10.289 1.857 2.781 1.00 95.31 287 ARG A O 1
ATOM 2336 N N . PHE A 1 288 ? 9.083 2.478 4.580 1.00 95.00 288 PHE A N 1
ATOM 2337 C CA . PHE A 1 288 ? 7.837 2.752 3.874 1.00 95.00 288 PHE A CA 1
ATOM 2338 C C . PHE A 1 288 ? 8.050 3.822 2.801 1.00 95.00 288 PHE A C 1
ATOM 2340 O O . PHE A 1 288 ? 7.873 3.506 1.629 1.00 95.00 288 PHE A O 1
ATOM 2347 N N . ALA A 1 289 ? 8.554 5.003 3.169 1.00 94.00 289 ALA A N 1
ATOM 2348 C CA . ALA A 1 289 ? 8.844 6.093 2.236 1.00 94.00 289 ALA A CA 1
ATOM 2349 C C . ALA A 1 289 ? 9.760 5.643 1.086 1.00 94.00 289 ALA A C 1
ATOM 2351 O O . ALA A 1 289 ? 9.485 5.891 -0.082 1.00 94.00 289 ALA A O 1
ATOM 2352 N N . PHE A 1 290 ? 10.816 4.888 1.404 1.00 94.94 290 PHE A N 1
ATOM 2353 C CA . PHE A 1 290 ? 11.741 4.344 0.410 1.00 94.94 290 PHE A CA 1
ATOM 2354 C C . PHE A 1 290 ? 11.052 3.417 -0.610 1.00 94.94 290 PHE A C 1
ATOM 2356 O O . PHE A 1 290 ? 11.294 3.529 -1.812 1.00 94.94 290 PHE A O 1
ATOM 2363 N N . TYR A 1 291 ? 10.201 2.490 -0.156 1.00 94.88 291 TYR A N 1
ATOM 2364 C CA . TYR A 1 291 ? 9.462 1.600 -1.061 1.00 94.88 291 TYR A CA 1
ATOM 2365 C C . TYR A 1 291 ? 8.314 2.316 -1.779 1.00 94.88 291 TYR A C 1
ATOM 2367 O O . TYR A 1 291 ? 8.042 1.975 -2.925 1.00 94.88 291 TYR A O 1
ATOM 2375 N N . GLN A 1 292 ? 7.696 3.319 -1.156 1.00 93.31 292 GLN A N 1
ATOM 2376 C CA . GLN A 1 292 ? 6.668 4.160 -1.767 1.00 93.31 292 GLN A CA 1
ATOM 2377 C C . GLN A 1 292 ? 7.245 4.994 -2.920 1.00 93.31 292 GLN A C 1
ATOM 2379 O O . GLN A 1 292 ? 6.650 5.037 -3.991 1.00 93.31 292 GLN A O 1
ATOM 2384 N N . SER A 1 293 ? 8.440 5.576 -2.769 1.00 93.25 293 SER A N 1
ATOM 2385 C CA . SER A 1 293 ? 9.114 6.275 -3.872 1.00 93.25 293 SER A CA 1
ATOM 2386 C C . SER A 1 293 ? 9.394 5.347 -5.058 1.00 93.25 293 SER A C 1
ATOM 2388 O O . SER A 1 293 ? 9.186 5.728 -6.209 1.00 93.25 293 SER A O 1
ATOM 2390 N N . LEU A 1 294 ? 9.842 4.111 -4.795 1.00 92.94 294 LEU A N 1
ATOM 2391 C CA . LEU A 1 294 ? 10.047 3.103 -5.845 1.00 92.94 294 LEU A CA 1
ATOM 2392 C C . LEU A 1 294 ? 8.733 2.713 -6.525 1.00 92.94 294 LEU A C 1
ATOM 2394 O O . LEU A 1 294 ? 8.714 2.564 -7.744 1.00 92.94 294 LEU A O 1
ATOM 2398 N N . ASP A 1 295 ? 7.667 2.557 -5.743 1.00 91.31 295 ASP A N 1
ATOM 2399 C CA . ASP A 1 295 ? 6.321 2.238 -6.213 1.00 91.31 295 ASP A CA 1
ATOM 2400 C C . ASP A 1 295 ? 5.796 3.306 -7.176 1.00 91.31 295 ASP A C 1
ATOM 2402 O O . ASP A 1 295 ? 5.518 3.006 -8.335 1.00 91.31 295 ASP A O 1
ATOM 2406 N N . ILE A 1 296 ? 5.783 4.567 -6.733 1.00 88.44 296 ILE A N 1
ATOM 2407 C CA . ILE A 1 296 ? 5.329 5.721 -7.518 1.00 88.44 296 ILE A CA 1
ATOM 2408 C C . ILE A 1 296 ? 6.148 5.857 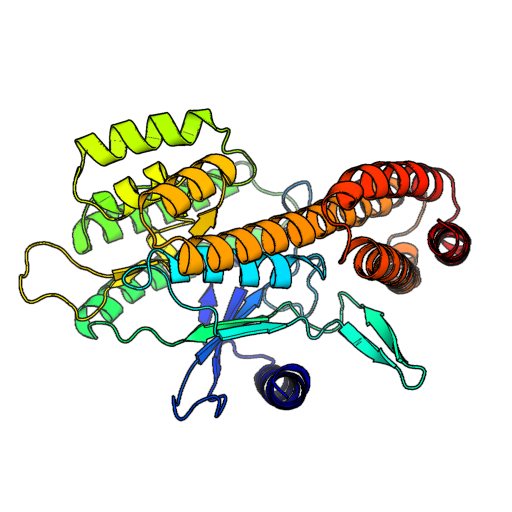-8.804 1.00 88.44 296 ILE A C 1
ATOM 2410 O O . ILE A 1 296 ? 5.590 6.004 -9.892 1.00 88.44 296 ILE A O 1
ATOM 2414 N N . ALA A 1 297 ? 7.478 5.787 -8.706 1.00 89.75 297 ALA A N 1
ATOM 2415 C CA . ALA A 1 297 ? 8.350 5.919 -9.866 1.00 89.75 297 ALA A CA 1
ATOM 2416 C C . ALA A 1 297 ? 8.138 4.775 -10.874 1.00 89.75 297 ALA A C 1
ATOM 2418 O O . ALA A 1 297 ? 8.046 5.036 -12.077 1.00 89.75 297 ALA A O 1
ATOM 2419 N N . PHE A 1 298 ? 8.007 3.531 -10.405 1.00 88.44 298 PHE A N 1
ATOM 2420 C CA . PHE A 1 298 ? 7.750 2.373 -11.261 1.00 88.44 298 PHE A CA 1
ATOM 2421 C C . PHE A 1 298 ? 6.377 2.460 -11.942 1.00 88.44 298 PHE A C 1
ATOM 2423 O O . PHE A 1 298 ? 6.296 2.336 -13.167 1.00 88.44 298 PHE A O 1
ATOM 2430 N N . ASP A 1 299 ? 5.318 2.734 -11.175 1.00 81.75 299 ASP A N 1
ATOM 2431 C CA . ASP A 1 299 ? 3.953 2.865 -11.693 1.00 81.75 299 ASP A CA 1
ATOM 2432 C C . ASP A 1 299 ? 3.854 4.022 -12.699 1.00 81.75 299 ASP A C 1
ATOM 2434 O O . ASP A 1 299 ? 3.271 3.850 -13.771 1.00 81.75 299 ASP A O 1
ATOM 2438 N N . SER A 1 300 ? 4.506 5.163 -12.435 1.00 81.75 300 SER A N 1
ATOM 2439 C CA . SER A 1 300 ? 4.514 6.310 -13.358 1.00 81.75 300 SER A CA 1
ATOM 2440 C C . SER A 1 300 ? 5.110 5.976 -14.731 1.00 81.75 300 SER A C 1
ATOM 2442 O O . SER A 1 300 ? 4.691 6.534 -15.745 1.00 81.75 300 SER A O 1
ATOM 2444 N N . LEU A 1 301 ? 6.076 5.053 -14.784 1.00 81.31 301 LEU A N 1
ATOM 2445 C CA . LEU A 1 301 ? 6.726 4.632 -16.022 1.00 81.31 301 LEU A CA 1
ATOM 2446 C C . LEU A 1 301 ? 5.951 3.542 -16.748 1.00 81.31 301 LEU A C 1
ATOM 2448 O O . LEU A 1 301 ? 5.982 3.512 -17.973 1.00 81.31 301 LEU A O 1
ATOM 2452 N N . ILE A 1 302 ? 5.265 2.653 -16.032 1.00 74.44 302 ILE A N 1
ATOM 2453 C CA . ILE A 1 302 ? 4.425 1.633 -16.664 1.00 74.44 302 ILE A CA 1
ATOM 2454 C C . ILE A 1 302 ? 3.138 2.265 -17.192 1.00 74.44 302 ILE A C 1
ATOM 2456 O O . ILE A 1 302 ? 2.839 2.113 -18.374 1.00 74.44 302 ILE A O 1
ATOM 2460 N N . VAL A 1 303 ? 2.408 2.997 -16.347 1.00 65.56 303 VAL A N 1
ATOM 2461 C CA . VAL A 1 303 ? 1.108 3.589 -16.689 1.00 65.56 303 VAL A CA 1
ATOM 2462 C C . VAL A 1 303 ? 1.299 4.818 -17.578 1.00 65.56 303 VAL A C 1
ATOM 2464 O O . VAL A 1 303 ? 0.912 4.793 -18.743 1.00 65.56 303 VAL A O 1
ATOM 2467 N N . GLY A 1 304 ? 1.963 5.858 -17.066 1.00 61.19 304 GLY A N 1
ATOM 2468 C CA . GLY A 1 304 ? 2.135 7.132 -17.779 1.00 61.19 304 GLY A CA 1
ATOM 2469 C C . GLY A 1 304 ? 3.226 7.116 -18.855 1.00 61.19 304 GLY A C 1
ATOM 2470 O O . GLY A 1 304 ? 3.217 7.913 -19.787 1.00 61.19 304 GLY A O 1
ATOM 2471 N N . GLY A 1 305 ? 4.197 6.208 -18.743 1.00 63.97 305 GLY A N 1
ATOM 2472 C CA . GLY A 1 305 ? 5.281 6.067 -19.711 1.00 63.97 305 GLY A CA 1
ATOM 2473 C C . GLY A 1 305 ? 4.930 5.084 -20.819 1.00 63.97 305 GLY A C 1
ATOM 2474 O O . GLY A 1 305 ? 4.657 5.481 -21.943 1.00 63.97 305 GLY A O 1
ATOM 2475 N N . TYR A 1 306 ? 4.976 3.789 -20.524 1.00 66.62 306 TYR A N 1
ATOM 2476 C CA . TYR A 1 306 ? 4.910 2.712 -21.506 1.00 66.62 306 TYR A CA 1
ATOM 2477 C C . TYR A 1 306 ? 3.511 2.542 -22.100 1.00 66.62 306 TYR A C 1
ATOM 2479 O O . TYR A 1 306 ? 3.373 2.598 -23.323 1.00 66.62 306 TYR A O 1
ATOM 2487 N N . MET A 1 307 ? 2.487 2.388 -21.255 1.00 65.75 307 MET A N 1
ATOM 2488 C CA . MET A 1 307 ? 1.112 2.173 -21.711 1.00 65.75 307 MET A CA 1
ATOM 2489 C C . MET A 1 307 ? 0.591 3.403 -22.452 1.00 65.75 307 MET A C 1
ATOM 2491 O O . MET A 1 307 ? 0.140 3.275 -23.587 1.00 65.75 307 MET A O 1
ATOM 2495 N N . GLU A 1 308 ? 0.728 4.604 -21.884 1.00 65.25 308 GLU A N 1
ATOM 2496 C CA . GLU A 1 308 ? 0.218 5.808 -22.544 1.00 65.25 308 GLU A CA 1
ATOM 2497 C C . GLU A 1 308 ? 0.927 6.141 -23.867 1.00 65.25 308 GLU A C 1
ATOM 2499 O O . GLU A 1 308 ? 0.271 6.478 -24.855 1.00 65.25 308 GLU A O 1
ATOM 2504 N N . SER A 1 309 ? 2.259 6.024 -23.929 1.00 62.59 309 SER A N 1
ATOM 2505 C CA . SER A 1 309 ? 3.012 6.396 -25.137 1.00 62.59 309 SER A CA 1
ATOM 2506 C C . SER A 1 309 ? 2.867 5.415 -26.300 1.00 62.59 309 SER A C 1
ATOM 2508 O O . SER A 1 309 ? 3.032 5.837 -27.446 1.00 62.59 309 SER A O 1
ATOM 2510 N N . HIS A 1 310 ? 2.551 4.142 -26.039 1.00 61.38 310 HIS A N 1
ATOM 2511 C CA . HIS A 1 310 ? 2.450 3.116 -27.082 1.00 61.38 310 HIS A CA 1
ATOM 2512 C C . HIS A 1 310 ? 1.005 2.746 -27.418 1.00 61.38 310 HIS A C 1
ATOM 2514 O O . HIS A 1 310 ? 0.719 2.527 -28.593 1.00 61.38 310 HIS A O 1
ATOM 2520 N N . PHE A 1 311 ? 0.098 2.732 -26.434 1.00 57.41 311 PHE A N 1
ATOM 2521 C CA . PHE A 1 311 ? -1.309 2.383 -26.649 1.00 57.41 311 PHE A CA 1
ATOM 2522 C C . PHE A 1 311 ? -2.092 3.548 -27.273 1.00 57.41 311 PHE A C 1
ATOM 2524 O O . PHE A 1 311 ? -2.764 3.366 -28.281 1.00 57.41 311 PHE A O 1
ATOM 2531 N N . PHE A 1 312 ? -1.966 4.770 -26.738 1.00 57.47 312 PHE A N 1
ATOM 2532 C CA . PHE A 1 312 ? -2.774 5.910 -27.206 1.00 57.47 312 PHE A CA 1
ATOM 2533 C C . PHE A 1 312 ? -2.195 6.651 -28.412 1.00 57.47 312 PHE A C 1
ATOM 2535 O O . PHE A 1 312 ? -2.891 7.460 -29.018 1.00 57.47 312 PHE A O 1
ATOM 2542 N N . ARG A 1 313 ? -0.931 6.404 -28.776 1.00 59.84 313 ARG A N 1
ATOM 2543 C CA . ARG A 1 313 ? -0.314 7.024 -29.964 1.00 59.84 313 ARG A CA 1
ATOM 2544 C C . ARG A 1 313 ? -0.396 6.157 -31.221 1.00 59.84 313 ARG A C 1
ATOM 2546 O O . ARG A 1 313 ? 0.269 6.495 -32.194 1.00 59.84 313 ARG A O 1
ATOM 2553 N N . GLU A 1 314 ? -1.117 5.031 -31.175 1.00 59.25 314 GLU A N 1
ATOM 2554 C CA . GLU A 1 314 ? -1.276 4.063 -32.280 1.00 59.25 314 GLU A CA 1
ATOM 2555 C C . GLU A 1 314 ? 0.051 3.564 -32.891 1.00 59.25 314 GLU A C 1
ATOM 2557 O O . GLU A 1 314 ? 0.091 3.005 -33.983 1.00 59.25 314 GLU A O 1
ATOM 2562 N N . ARG A 1 315 ? 1.178 3.741 -32.186 1.00 60.56 315 ARG A N 1
ATOM 2563 C CA . ARG A 1 315 ? 2.511 3.372 -32.691 1.00 60.56 315 ARG A CA 1
ATOM 2564 C C . ARG A 1 315 ? 2.730 1.861 -32.710 1.00 60.56 315 ARG A C 1
ATOM 2566 O O . ARG A 1 315 ? 3.687 1.392 -33.324 1.00 60.56 315 ARG A O 1
ATOM 2573 N N . VAL A 1 316 ? 1.903 1.121 -31.974 1.00 62.34 316 VAL A N 1
ATOM 2574 C CA . VAL A 1 316 ? 2.077 -0.298 -31.683 1.00 62.34 316 VAL A CA 1
ATOM 2575 C C . VAL A 1 316 ? 0.705 -0.948 -31.574 1.00 62.34 316 VAL A C 1
ATOM 2577 O O . VAL A 1 316 ? -0.170 -0.441 -30.878 1.00 62.34 316 VAL A O 1
ATOM 2580 N N . SER A 1 317 ? 0.525 -2.080 -32.246 1.00 62.59 317 SER A N 1
ATOM 2581 C CA . SER A 1 317 ? -0.687 -2.894 -32.099 1.00 62.59 317 SER A CA 1
ATOM 2582 C C . SER A 1 317 ? -0.810 -3.449 -30.667 1.00 62.59 317 SER A C 1
ATOM 2584 O O . SER A 1 317 ? 0.219 -3.732 -30.037 1.00 62.59 317 SER A O 1
ATOM 2586 N N . PRO A 1 318 ? -2.029 -3.657 -30.134 1.00 63.00 318 PRO A N 1
ATOM 2587 C CA . PRO A 1 318 ? -2.225 -4.329 -28.849 1.00 63.00 318 PRO A CA 1
ATOM 2588 C C . PRO A 1 318 ? -1.449 -5.651 -28.752 1.00 63.00 318 PRO A C 1
ATOM 2590 O O . PRO A 1 318 ? -0.784 -5.906 -27.749 1.00 63.00 318 PRO A O 1
ATOM 2593 N N . GLU A 1 319 ? -1.424 -6.448 -29.822 1.00 63.69 319 GLU A N 1
ATOM 2594 C CA . GLU A 1 319 ? -0.704 -7.723 -29.907 1.00 63.69 319 GLU A CA 1
ATOM 2595 C C . GLU A 1 319 ? 0.803 -7.563 -29.660 1.00 63.69 319 GLU A C 1
ATOM 2597 O O . GLU A 1 319 ? 1.430 -8.397 -29.005 1.00 63.69 319 GLU A O 1
ATOM 2602 N N . GLN A 1 320 ? 1.407 -6.483 -30.155 1.00 63.84 320 GLN A N 1
ATOM 2603 C CA . GLN A 1 320 ? 2.818 -6.179 -29.917 1.00 63.84 320 GLN A CA 1
ATOM 2604 C C . GLN A 1 320 ? 3.074 -5.729 -28.471 1.00 63.84 320 GLN A C 1
ATOM 2606 O O . GLN A 1 320 ? 4.109 -6.083 -27.905 1.00 63.84 320 GLN A O 1
ATOM 2611 N N . ILE A 1 321 ? 2.144 -5.003 -27.847 1.00 64.62 321 ILE A N 1
ATOM 2612 C CA . ILE A 1 321 ? 2.237 -4.637 -26.425 1.00 64.62 321 ILE A CA 1
ATOM 2613 C C . ILE A 1 321 ? 2.168 -5.894 -25.555 1.00 64.62 321 ILE A C 1
ATOM 2615 O O . ILE A 1 321 ? 3.006 -6.063 -24.674 1.00 64.62 321 ILE A O 1
ATOM 2619 N N . TYR A 1 322 ? 1.258 -6.823 -25.849 1.00 64.75 322 TYR A N 1
ATOM 2620 C CA . TYR A 1 322 ? 1.205 -8.114 -25.157 1.00 64.75 322 TYR A CA 1
ATOM 2621 C C . TYR A 1 322 ? 2.469 -8.952 -25.396 1.00 64.75 322 TYR A C 1
ATOM 2623 O O . TYR A 1 322 ? 3.002 -9.552 -24.466 1.00 64.75 322 TYR A O 1
ATOM 2631 N N . LYS A 1 323 ? 3.013 -8.947 -26.620 1.00 66.62 323 LYS A N 1
ATOM 2632 C CA . LYS A 1 323 ? 4.215 -9.721 -26.963 1.00 66.62 323 LYS A CA 1
ATOM 2633 C C . LYS A 1 323 ? 5.489 -9.218 -26.272 1.00 66.62 323 LYS A C 1
ATOM 2635 O O . LYS A 1 323 ? 6.295 -10.034 -25.832 1.00 66.62 323 LYS A O 1
ATOM 2640 N N . TYR A 1 324 ? 5.703 -7.901 -26.205 1.00 67.56 324 TYR A N 1
ATOM 2641 C CA . TYR A 1 324 ? 6.948 -7.307 -25.683 1.00 67.56 324 TYR A CA 1
ATOM 2642 C C . TYR A 1 324 ? 6.820 -6.725 -24.272 1.00 67.56 324 TYR A C 1
ATOM 2644 O O . TYR A 1 324 ? 7.836 -6.515 -23.602 1.00 67.56 324 TYR A O 1
ATOM 2652 N N . GLY A 1 325 ? 5.596 -6.512 -23.791 1.00 76.50 325 GLY A N 1
ATOM 2653 C CA . GLY A 1 325 ? 5.292 -6.006 -22.455 1.00 76.50 325 GLY A CA 1
ATOM 2654 C C . GLY A 1 325 ? 6.032 -6.755 -21.348 1.00 76.50 325 GLY A C 1
ATOM 2655 O O . GLY A 1 325 ? 6.731 -6.099 -20.571 1.00 76.50 325 GLY A O 1
ATOM 2656 N N . PRO A 1 326 ? 6.005 -8.102 -21.303 1.00 82.19 326 PRO A N 1
ATOM 2657 C CA . PRO A 1 326 ? 6.717 -8.861 -20.275 1.00 82.19 326 PRO A CA 1
ATOM 2658 C C . PRO A 1 326 ? 8.233 -8.606 -20.249 1.00 82.19 326 PRO A C 1
ATOM 2660 O O . PRO A 1 326 ? 8.843 -8.558 -19.178 1.00 82.19 326 PRO A O 1
ATOM 2663 N N . GLU A 1 327 ? 8.873 -8.410 -21.408 1.00 83.81 327 GLU A N 1
ATOM 2664 C CA . GLU A 1 327 ? 10.311 -8.122 -21.471 1.00 83.81 327 GLU A CA 1
ATOM 2665 C C . GLU A 1 327 ? 10.640 -6.714 -20.974 1.00 83.81 327 GLU A C 1
ATOM 2667 O O . GLU A 1 327 ? 11.610 -6.545 -20.227 1.00 83.81 327 GLU A O 1
ATOM 2672 N N . VAL A 1 328 ? 9.828 -5.721 -21.352 1.00 83.12 328 VAL A N 1
ATOM 2673 C CA . VAL A 1 328 ? 9.970 -4.328 -20.903 1.00 83.12 328 VAL A CA 1
ATOM 2674 C C . VAL A 1 328 ? 9.737 -4.229 -19.396 1.00 83.12 328 VAL A C 1
ATOM 2676 O O . VAL A 1 328 ? 10.594 -3.704 -18.684 1.00 83.12 328 VAL A O 1
ATOM 2679 N N . GLN A 1 329 ? 8.649 -4.812 -18.887 1.00 84.56 329 GLN A N 1
ATOM 2680 C CA . GLN A 1 329 ? 8.330 -4.879 -17.454 1.00 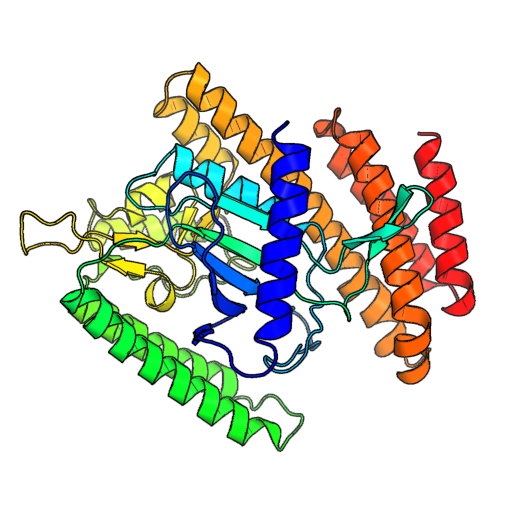84.56 329 GLN A CA 1
ATOM 2681 C C . GLN A 1 329 ? 9.479 -5.504 -16.659 1.00 84.56 329 GLN A C 1
ATOM 2683 O O . GLN A 1 329 ? 9.921 -4.971 -15.642 1.00 84.56 329 GLN A O 1
ATOM 2688 N N . ASN A 1 330 ? 10.019 -6.621 -17.149 1.00 87.69 330 ASN A N 1
ATOM 2689 C CA . ASN A 1 330 ? 11.128 -7.297 -16.496 1.00 87.69 330 ASN A CA 1
ATOM 2690 C C . ASN A 1 330 ? 12.441 -6.494 -16.566 1.00 87.69 330 ASN A C 1
ATOM 2692 O O . ASN A 1 330 ? 13.242 -6.551 -15.629 1.00 87.69 330 ASN A O 1
ATOM 2696 N N . ALA A 1 331 ? 12.696 -5.767 -17.657 1.00 88.69 331 ALA A N 1
ATOM 2697 C CA . ALA A 1 331 ? 13.857 -4.886 -17.771 1.00 88.69 331 ALA A CA 1
ATOM 2698 C C . ALA A 1 331 ? 13.755 -3.706 -16.791 1.00 88.69 331 ALA A C 1
ATOM 2700 O O . ALA A 1 331 ? 14.714 -3.451 -16.059 1.00 88.69 331 ALA A O 1
ATOM 2701 N N . LEU A 1 332 ? 12.586 -3.061 -16.710 1.00 89.56 332 LEU A N 1
ATOM 2702 C CA . LEU A 1 332 ? 12.295 -2.001 -15.740 1.00 89.56 332 LEU A CA 1
ATOM 2703 C C . LEU A 1 332 ? 12.450 -2.510 -14.307 1.00 89.56 332 LEU A C 1
ATOM 2705 O O . LEU A 1 332 ? 13.163 -1.906 -13.512 1.00 89.56 332 LEU A O 1
ATOM 2709 N N . PHE A 1 333 ? 11.883 -3.671 -13.982 1.00 91.69 333 PHE A N 1
ATOM 2710 C CA . PHE A 1 333 ? 12.015 -4.246 -12.644 1.00 91.69 333 PHE A CA 1
ATOM 2711 C C . PHE A 1 333 ? 13.480 -4.510 -12.266 1.00 91.69 333 PHE A C 1
ATOM 2713 O O . PHE A 1 333 ? 13.919 -4.168 -11.172 1.00 91.69 333 PHE A O 1
ATOM 2720 N N . ASN A 1 334 ? 14.284 -5.068 -13.176 1.00 91.12 334 ASN A N 1
ATOM 2721 C CA . ASN A 1 334 ? 15.706 -5.306 -12.910 1.00 91.12 334 ASN A CA 1
ATOM 2722 C C . ASN A 1 334 ? 16.517 -4.007 -12.764 1.00 91.12 334 ASN A C 1
ATOM 2724 O O . ASN A 1 334 ? 17.490 -3.967 -11.997 1.00 91.12 334 ASN A O 1
ATOM 2728 N N . LEU A 1 335 ? 16.130 -2.953 -13.483 1.00 92.12 335 LEU A N 1
ATOM 2729 C CA . LEU A 1 335 ? 16.688 -1.617 -13.323 1.00 92.12 335 LEU A CA 1
ATOM 2730 C C . LEU A 1 335 ? 16.371 -1.057 -11.932 1.00 92.12 335 LEU A C 1
ATOM 2732 O O . LEU A 1 335 ? 17.295 -0.714 -11.194 1.00 92.12 335 LEU A O 1
ATOM 2736 N N . PHE A 1 336 ? 15.102 -1.065 -11.530 1.00 93.62 336 PHE A N 1
ATOM 2737 C CA . PHE A 1 336 ? 14.674 -0.587 -10.218 1.00 93.62 336 PHE A CA 1
ATOM 2738 C C . PHE A 1 336 ? 15.237 -1.434 -9.071 1.00 93.62 336 PHE A C 1
ATOM 2740 O O . PHE A 1 336 ? 15.646 -0.880 -8.059 1.00 93.62 336 PHE A O 1
ATOM 2747 N N . GLU A 1 337 ? 15.414 -2.749 -9.232 1.00 92.44 337 GLU A N 1
ATOM 2748 C CA . GLU A 1 337 ? 16.143 -3.575 -8.257 1.00 92.44 337 GLU A CA 1
ATOM 2749 C C . GLU A 1 337 ? 17.619 -3.175 -8.125 1.00 92.44 337 GLU A C 1
ATOM 2751 O O . GLU A 1 337 ? 18.221 -3.341 -7.061 1.00 92.44 337 GLU A O 1
ATOM 2756 N N . THR A 1 338 ? 18.224 -2.665 -9.199 1.00 91.56 338 THR A N 1
ATOM 2757 C CA . THR A 1 338 ? 19.598 -2.146 -9.167 1.00 91.56 338 THR A CA 1
ATOM 2758 C C . THR A 1 338 ? 19.650 -0.836 -8.387 1.00 91.56 338 THR A C 1
ATOM 2760 O O . THR A 1 338 ? 20.486 -0.708 -7.493 1.00 91.56 338 THR A O 1
ATOM 2763 N N . VAL A 1 339 ? 18.723 0.087 -8.669 1.00 92.81 339 VAL A N 1
ATOM 2764 C CA . VAL A 1 339 ? 18.552 1.344 -7.922 1.00 92.81 339 VAL A CA 1
ATOM 2765 C C . VAL A 1 339 ? 18.293 1.041 -6.444 1.00 92.81 339 VAL A C 1
ATOM 2767 O O . VAL A 1 339 ? 19.055 1.476 -5.583 1.00 92.81 339 VAL A O 1
ATOM 2770 N N . ARG A 1 340 ? 17.310 0.185 -6.144 1.00 94.38 340 ARG A N 1
ATOM 2771 C CA . ARG A 1 340 ? 16.959 -0.246 -4.789 1.00 94.38 340 ARG A CA 1
ATOM 2772 C C . ARG A 1 340 ? 18.185 -0.727 -4.023 1.00 94.38 340 ARG A C 1
ATOM 2774 O O . ARG A 1 340 ? 18.485 -0.184 -2.970 1.00 94.38 340 ARG A O 1
ATOM 2781 N N . LYS A 1 341 ? 18.924 -1.715 -4.543 1.00 91.88 341 LYS A N 1
ATOM 2782 C CA . LYS A 1 341 ? 20.108 -2.276 -3.859 1.00 91.88 341 LYS A CA 1
ATOM 2783 C C . LYS A 1 341 ? 21.198 -1.241 -3.608 1.00 91.88 341 LYS A C 1
ATOM 2785 O O . LYS A 1 341 ? 21.893 -1.330 -2.599 1.00 91.88 341 LYS A O 1
ATOM 2790 N N . LYS A 1 342 ? 21.368 -0.298 -4.532 1.00 91.75 342 LYS A N 1
ATOM 2791 C CA . LYS A 1 342 ? 22.384 0.748 -4.439 1.00 91.75 342 LYS A CA 1
ATOM 2792 C C . LYS A 1 342 ? 22.054 1.759 -3.344 1.00 91.75 342 LYS A C 1
ATOM 2794 O O . LYS A 1 342 ? 22.913 2.071 -2.524 1.00 91.75 342 LYS A O 1
ATOM 2799 N N . PHE A 1 343 ? 20.804 2.211 -3.303 1.00 92.56 343 PHE A N 1
ATOM 2800 C CA . PHE A 1 343 ? 20.356 3.269 -2.399 1.00 92.56 343 PHE A CA 1
ATOM 2801 C C . PHE A 1 343 ? 19.728 2.746 -1.099 1.00 92.56 343 PHE A C 1
ATOM 2803 O O . PHE A 1 343 ? 19.448 3.528 -0.201 1.00 92.56 343 PHE A O 1
ATOM 2810 N N . GLU A 1 344 ? 19.598 1.426 -0.912 1.00 90.81 344 GLU A N 1
ATOM 2811 C CA . GLU A 1 344 ? 19.078 0.819 0.329 1.00 90.81 344 GLU A CA 1
ATOM 2812 C C . GLU A 1 344 ? 19.874 1.223 1.585 1.00 90.81 344 GLU A C 1
ATOM 2814 O O . GLU A 1 344 ? 19.333 1.199 2.692 1.00 90.81 344 GLU A O 1
ATOM 2819 N N . LYS A 1 345 ? 21.157 1.574 1.413 1.00 88.44 345 LYS A N 1
ATOM 2820 C CA . LYS A 1 345 ? 22.058 2.057 2.473 1.00 88.44 345 LYS A CA 1
ATOM 2821 C C . LYS A 1 345 ? 22.215 3.584 2.514 1.00 88.44 345 LYS A C 1
ATOM 2823 O O . LYS A 1 345 ? 22.862 4.074 3.430 1.00 88.44 345 LYS A O 1
ATOM 2828 N N . LYS A 1 346 ? 21.678 4.295 1.521 1.00 89.88 346 LYS A N 1
ATOM 2829 C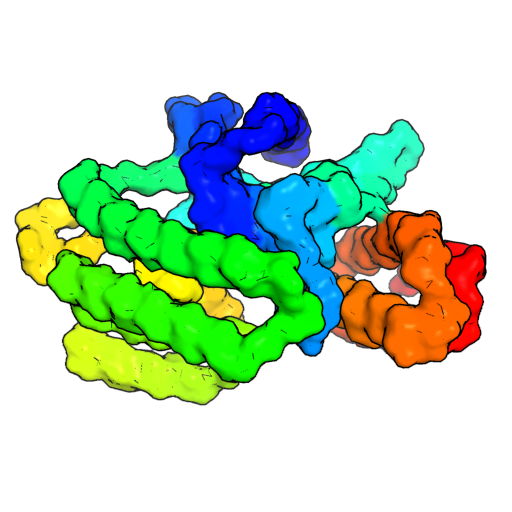 CA . LYS A 1 346 ? 21.746 5.756 1.353 1.00 89.88 346 LYS A CA 1
ATOM 2830 C C . LYS A 1 346 ? 20.373 6.289 0.912 1.00 89.88 346 LYS A C 1
ATOM 2832 O O . LYS A 1 346 ? 20.240 6.786 -0.211 1.00 89.88 346 LYS A O 1
ATOM 2837 N N . PRO A 1 347 ? 19.317 6.068 1.717 1.00 87.56 347 PRO A N 1
ATOM 2838 C CA . PRO A 1 347 ? 17.942 6.369 1.319 1.00 87.56 347 PRO A CA 1
ATOM 2839 C C . PRO A 1 347 ? 17.718 7.854 1.012 1.00 87.56 347 PRO A C 1
ATOM 2841 O O . PRO A 1 347 ? 16.879 8.176 0.180 1.00 87.56 347 PRO A O 1
ATOM 2844 N N . GLU A 1 348 ? 18.495 8.751 1.618 1.00 87.31 348 GLU A N 1
ATOM 2845 C CA . GLU A 1 348 ? 18.456 10.194 1.374 1.00 87.31 348 GLU A CA 1
ATOM 2846 C C . GLU A 1 348 ? 18.798 10.580 -0.073 1.00 87.31 348 GLU A C 1
ATOM 2848 O O . GLU A 1 348 ? 18.345 11.611 -0.558 1.00 87.31 348 GLU A O 1
ATOM 2853 N N . GLN A 1 349 ? 19.548 9.734 -0.785 1.00 91.69 349 GLN A N 1
ATOM 2854 C CA . GLN A 1 349 ? 19.912 9.947 -2.189 1.00 91.69 349 GLN A CA 1
ATOM 2855 C C . GLN A 1 349 ? 18.922 9.291 -3.164 1.00 91.69 349 GLN A C 1
ATOM 2857 O O . GLN A 1 349 ? 19.058 9.457 -4.377 1.00 91.69 349 GLN A O 1
ATOM 2862 N N . LEU A 1 350 ? 17.939 8.525 -2.666 1.00 91.62 350 LEU A N 1
ATOM 2863 C CA . LEU A 1 350 ? 17.048 7.736 -3.518 1.00 91.62 350 LEU A CA 1
ATOM 2864 C C . LEU A 1 350 ? 16.213 8.626 -4.443 1.00 91.62 350 LEU A C 1
ATOM 2866 O O . LEU A 1 350 ? 16.178 8.350 -5.636 1.00 91.62 350 LEU A O 1
ATOM 2870 N N . ASN A 1 351 ? 15.546 9.658 -3.920 1.00 88.88 351 ASN A N 1
ATOM 2871 C CA . ASN A 1 351 ? 14.607 10.456 -4.718 1.00 88.88 351 ASN A CA 1
ATOM 2872 C C . ASN A 1 351 ? 15.322 11.173 -5.869 1.00 88.88 351 ASN A C 1
ATOM 2874 O O . ASN A 1 351 ? 14.903 11.035 -7.011 1.00 88.88 351 ASN A O 1
ATOM 2878 N N . GLN A 1 352 ? 16.480 11.787 -5.604 1.00 91.25 352 GLN A N 1
ATOM 2879 C CA . GLN A 1 352 ? 17.304 12.391 -6.655 1.00 91.25 352 GLN A CA 1
ATOM 2880 C C . GLN A 1 352 ? 17.716 11.366 -7.724 1.00 91.25 352 GLN A C 1
ATOM 2882 O O . GLN A 1 352 ? 17.692 11.654 -8.919 1.00 91.25 352 GLN A O 1
ATOM 2887 N N . ALA A 1 353 ? 18.090 10.151 -7.312 1.00 90.69 353 ALA A N 1
ATOM 2888 C CA . ALA A 1 353 ? 18.419 9.093 -8.258 1.00 90.69 353 ALA A CA 1
ATOM 2889 C C . ALA A 1 353 ? 17.192 8.636 -9.062 1.00 90.69 353 ALA A C 1
ATOM 2891 O O . ALA A 1 353 ? 17.319 8.373 -10.256 1.00 90.69 353 ALA A O 1
ATOM 2892 N N . LEU A 1 354 ? 16.019 8.539 -8.431 1.00 91.94 354 LEU A N 1
ATOM 2893 C CA . LEU A 1 354 ? 14.772 8.181 -9.101 1.00 91.94 354 LEU A CA 1
ATOM 2894 C C . LEU A 1 354 ? 14.342 9.243 -10.107 1.00 91.94 354 LEU A C 1
ATOM 2896 O O . LEU A 1 354 ? 13.928 8.856 -11.192 1.00 91.94 354 LEU A O 1
ATOM 2900 N N . ASP A 1 355 ? 14.511 10.530 -9.809 1.00 90.25 355 ASP A N 1
ATOM 2901 C CA . ASP A 1 355 ? 14.196 11.614 -10.743 1.00 90.25 355 ASP A CA 1
ATOM 2902 C C . ASP A 1 355 ? 15.004 11.471 -12.038 1.00 90.25 355 ASP A C 1
ATOM 2904 O O . ASP A 1 355 ? 14.429 11.405 -13.125 1.00 90.25 355 ASP A O 1
ATOM 2908 N N . ILE A 1 356 ? 16.325 11.283 -11.920 1.00 90.00 356 ILE A N 1
ATOM 2909 C CA . ILE A 1 356 ? 17.216 11.063 -13.072 1.00 90.00 356 ILE A CA 1
ATOM 2910 C C . ILE A 1 356 ? 16.802 9.800 -13.842 1.00 90.00 356 ILE A C 1
ATOM 2912 O O . ILE A 1 356 ? 16.765 9.785 -15.073 1.00 90.00 356 ILE A O 1
ATOM 2916 N N . VAL A 1 357 ? 16.492 8.716 -13.124 1.00 90.06 357 VAL A N 1
ATOM 2917 C CA . VAL A 1 357 ? 16.098 7.438 -13.730 1.00 90.06 357 VAL A CA 1
ATOM 2918 C C . VAL A 1 357 ? 14.776 7.553 -14.478 1.00 90.06 357 VAL A C 1
ATOM 2920 O O . VAL A 1 357 ? 14.682 7.088 -15.613 1.00 90.06 357 VAL A O 1
ATOM 2923 N N . VAL A 1 358 ? 13.764 8.164 -13.867 1.00 89.25 358 VAL A N 1
ATOM 2924 C CA . VAL A 1 358 ? 12.433 8.343 -14.449 1.00 89.25 358 VAL A CA 1
ATOM 2925 C C . VAL A 1 358 ? 12.503 9.274 -15.653 1.00 89.25 358 VAL A C 1
ATOM 2927 O O . VAL A 1 358 ? 11.930 8.946 -16.690 1.00 89.25 358 VAL A O 1
ATOM 2930 N N . GLU A 1 359 ? 13.228 10.389 -15.567 1.00 88.31 359 GLU A N 1
ATOM 2931 C CA . GLU A 1 359 ? 13.405 11.321 -16.684 1.00 88.31 359 GLU A CA 1
ATOM 2932 C C . GLU A 1 359 ? 14.078 10.639 -17.883 1.00 88.31 359 GLU A C 1
ATOM 2934 O O . GLU A 1 359 ? 13.553 10.667 -19.001 1.00 88.31 359 GLU A O 1
ATOM 2939 N N . HIS A 1 360 ? 15.184 9.931 -17.644 1.00 87.62 360 HIS A N 1
ATOM 2940 C CA . HIS A 1 360 ? 15.900 9.225 -18.701 1.00 87.62 360 HIS A CA 1
ATOM 2941 C C . HIS A 1 360 ? 15.054 8.101 -19.322 1.00 87.62 360 HIS A C 1
ATOM 2943 O O . HIS A 1 360 ? 15.031 7.920 -20.541 1.00 87.62 360 HIS A O 1
ATOM 2949 N N . LEU A 1 361 ? 14.300 7.359 -18.506 1.00 86.62 361 LEU A N 1
ATOM 2950 C CA . LEU A 1 361 ? 13.405 6.316 -19.006 1.00 86.62 361 LEU A CA 1
ATOM 2951 C C . LEU A 1 361 ? 12.212 6.881 -19.768 1.00 86.62 361 LEU A C 1
ATOM 2953 O O . LEU A 1 361 ? 11.810 6.269 -20.751 1.00 86.62 361 LEU A O 1
ATOM 2957 N N . ARG A 1 362 ? 11.661 8.037 -19.383 1.00 84.25 362 ARG A N 1
ATOM 2958 C CA . ARG A 1 362 ? 10.613 8.712 -20.165 1.00 84.25 362 ARG A CA 1
ATOM 2959 C C . ARG A 1 362 ? 11.110 9.063 -21.562 1.00 84.25 362 ARG A C 1
ATOM 2961 O O . ARG A 1 362 ? 10.368 8.864 -22.520 1.00 84.25 362 ARG A O 1
ATOM 2968 N N . PHE A 1 363 ? 12.358 9.513 -21.690 1.00 83.56 363 PHE A N 1
ATOM 2969 C CA . PHE A 1 363 ? 12.983 9.744 -22.993 1.00 83.56 363 PHE A CA 1
ATOM 2970 C C . PHE A 1 363 ? 13.098 8.443 -23.802 1.00 83.56 363 PHE A C 1
ATOM 2972 O O . PHE A 1 363 ? 12.589 8.363 -24.920 1.00 83.56 363 PHE A O 1
ATOM 2979 N N . ILE A 1 364 ? 13.662 7.384 -23.203 1.00 82.94 364 ILE A N 1
ATOM 2980 C CA . ILE A 1 364 ? 13.770 6.062 -23.842 1.00 82.94 364 ILE A CA 1
ATOM 2981 C C . ILE A 1 364 ? 12.389 5.552 -24.286 1.00 82.94 364 ILE A C 1
ATOM 2983 O O . ILE A 1 364 ? 12.240 5.124 -25.427 1.00 82.94 364 ILE A O 1
ATOM 2987 N N . LEU A 1 365 ? 11.376 5.617 -23.419 1.00 78.06 365 LEU A N 1
ATOM 2988 C CA . LEU A 1 365 ? 10.022 5.126 -23.690 1.00 78.06 365 LEU A CA 1
ATOM 2989 C C . LEU A 1 365 ? 9.292 5.953 -24.756 1.00 78.06 365 LEU A C 1
ATOM 2991 O O . LEU A 1 365 ? 8.505 5.395 -25.510 1.00 78.06 365 LEU A O 1
ATOM 2995 N N . ARG A 1 366 ? 9.546 7.262 -24.850 1.00 75.00 366 ARG A N 1
ATOM 2996 C CA . ARG A 1 366 ? 8.880 8.141 -25.823 1.00 75.00 366 ARG A CA 1
ATOM 2997 C C . ARG A 1 366 ? 9.382 7.935 -27.253 1.00 75.00 366 ARG A C 1
ATOM 2999 O O . ARG A 1 366 ? 8.578 8.016 -28.188 1.00 75.00 366 ARG A O 1
ATOM 3006 N N . ASP A 1 367 ? 10.683 7.707 -27.413 1.00 71.81 367 ASP A N 1
ATOM 3007 C CA . ASP A 1 367 ? 11.355 7.805 -28.716 1.00 71.81 367 ASP A CA 1
ATOM 3008 C C . ASP A 1 367 ? 11.868 6.461 -29.251 1.00 71.81 367 ASP A C 1
ATOM 3010 O O . ASP A 1 367 ? 12.249 6.361 -30.418 1.00 71.81 367 ASP A O 1
ATOM 3014 N N . SER A 1 368 ? 11.841 5.400 -28.440 1.00 70.62 368 SER A N 1
ATOM 3015 C CA . SER A 1 368 ? 12.314 4.085 -28.872 1.00 70.62 368 SER A CA 1
ATOM 3016 C C . SER A 1 368 ? 11.217 3.244 -29.505 1.00 70.62 368 SER A C 1
ATOM 3018 O O . SER A 1 368 ? 10.065 3.223 -29.081 1.00 70.62 368 SER A O 1
ATOM 3020 N N . ASN A 1 369 ? 11.627 2.440 -30.478 1.00 74.06 369 ASN A N 1
ATOM 3021 C CA . ASN A 1 369 ? 10.827 1.329 -30.957 1.00 74.06 369 ASN A CA 1
ATOM 3022 C C . ASN A 1 369 ? 10.692 0.254 -29.844 1.00 74.06 369 ASN A C 1
ATOM 3024 O O . ASN A 1 369 ? 11.712 -0.108 -29.244 1.00 74.06 369 ASN A O 1
ATOM 3028 N N . PRO A 1 370 ? 9.493 -0.312 -29.589 1.00 70.06 370 PRO A N 1
ATOM 3029 C CA . PRO A 1 370 ? 9.300 -1.390 -28.617 1.00 70.06 370 PRO A CA 1
ATOM 3030 C C . PRO A 1 370 ? 10.305 -2.540 -28.701 1.00 70.06 370 PRO A C 1
ATOM 3032 O O . PRO A 1 370 ? 10.687 -3.090 -27.670 1.00 70.06 370 PRO A O 1
ATOM 3035 N N . TYR A 1 371 ? 10.783 -2.872 -29.906 1.00 73.75 371 TYR A N 1
ATOM 3036 C CA . TYR A 1 371 ? 11.739 -3.964 -30.121 1.00 73.75 371 TYR A CA 1
ATOM 3037 C C . TYR A 1 371 ? 13.115 -3.722 -29.484 1.00 73.75 371 TYR A C 1
ATOM 3039 O O . TYR A 1 371 ? 13.818 -4.685 -29.180 1.00 73.75 371 TYR A O 1
ATOM 3047 N N . ILE A 1 372 ? 13.515 -2.458 -29.301 1.00 82.25 372 ILE A N 1
ATOM 3048 C CA . ILE A 1 372 ? 14.822 -2.085 -28.733 1.00 82.25 372 ILE A CA 1
ATOM 3049 C C . ILE A 1 372 ? 14.724 -1.613 -27.278 1.00 82.25 372 ILE A C 1
ATOM 3051 O O . ILE A 1 372 ? 15.752 -1.466 -26.612 1.00 82.25 372 ILE A O 1
ATOM 3055 N N . LEU A 1 373 ? 13.506 -1.396 -26.766 1.00 82.75 373 LEU A N 1
ATOM 3056 C CA . LEU A 1 373 ? 13.267 -0.901 -25.408 1.00 82.75 373 LEU A CA 1
ATOM 3057 C C . LEU A 1 373 ? 13.955 -1.758 -24.334 1.00 82.75 373 LEU A C 1
ATOM 3059 O O . LEU A 1 373 ? 14.682 -1.193 -23.510 1.00 82.75 373 LEU A O 1
ATOM 3063 N N . PRO A 1 374 ? 13.833 -3.102 -24.332 1.00 85.12 374 PRO A N 1
ATOM 3064 C CA . PRO A 1 374 ? 14.513 -3.916 -23.329 1.00 85.12 374 PRO A CA 1
ATOM 3065 C C . PRO A 1 374 ? 16.042 -3.764 -23.368 1.00 85.12 374 PRO A C 1
ATOM 3067 O O . PRO A 1 374 ? 16.703 -3.811 -22.330 1.00 85.12 374 PRO A O 1
ATOM 3070 N N . GLN A 1 375 ? 16.642 -3.605 -24.551 1.00 87.19 375 GLN A N 1
ATOM 3071 C CA . GLN A 1 375 ? 18.083 -3.398 -24.724 1.00 87.19 375 GLN A CA 1
ATOM 3072 C C . GLN A 1 375 ? 18.504 -2.011 -24.228 1.00 87.19 375 GLN A C 1
ATOM 3074 O O . GLN A 1 375 ? 19.493 -1.925 -23.500 1.00 87.19 375 GLN A O 1
ATOM 3079 N N . ALA A 1 376 ? 17.746 -0.961 -24.553 1.00 87.19 376 ALA A N 1
ATOM 3080 C CA . ALA A 1 376 ? 18.004 0.401 -24.087 1.00 87.19 376 ALA A CA 1
ATOM 3081 C C . ALA A 1 376 ? 17.951 0.486 -22.551 1.00 87.19 376 ALA A C 1
ATOM 3083 O O . ALA A 1 376 ? 18.913 0.932 -21.924 1.00 87.19 376 ALA A O 1
ATOM 3084 N N . ILE A 1 377 ? 16.903 -0.074 -21.933 1.00 87.88 377 ILE A N 1
ATOM 3085 C CA . ILE A 1 377 ? 16.753 -0.139 -20.469 1.00 87.88 377 ILE A CA 1
ATOM 3086 C C . ILE A 1 377 ? 17.919 -0.908 -19.830 1.00 87.88 377 ILE A C 1
ATOM 3088 O O . ILE A 1 377 ? 18.502 -0.462 -18.841 1.00 87.88 377 ILE A O 1
ATOM 3092 N N . ARG A 1 378 ? 18.321 -2.052 -20.406 1.00 88.31 378 ARG A N 1
ATOM 3093 C CA . ARG A 1 378 ? 19.489 -2.819 -19.930 1.00 88.31 378 ARG A CA 1
ATOM 3094 C C . ARG A 1 378 ? 20.806 -2.068 -20.119 1.00 88.31 378 ARG A C 1
ATOM 3096 O O . ARG A 1 378 ? 21.733 -2.266 -19.332 1.00 88.31 378 ARG A O 1
ATOM 3103 N N . SER A 1 379 ? 20.920 -1.230 -21.147 1.00 89.44 379 SER A N 1
ATOM 3104 C CA . SER A 1 379 ? 22.090 -0.375 -21.335 1.00 89.44 379 SER A CA 1
ATOM 3105 C C . SER A 1 379 ? 22.181 0.660 -20.224 1.00 89.44 379 SER A C 1
ATOM 3107 O O . SER A 1 379 ? 23.190 0.695 -19.523 1.00 89.44 379 SER A O 1
ATOM 3109 N N . PHE A 1 380 ? 21.084 1.369 -19.965 1.00 90.88 380 PHE A N 1
ATOM 3110 C CA . PHE A 1 380 ? 21.000 2.333 -18.875 1.00 90.88 380 PHE A CA 1
ATOM 3111 C C . PHE A 1 380 ? 21.231 1.681 -17.500 1.00 90.88 380 PHE A C 1
ATOM 3113 O O . PHE A 1 380 ? 21.969 2.199 -16.665 1.00 90.88 380 PHE A O 1
ATOM 3120 N N . GLN A 1 381 ? 20.743 0.452 -17.287 1.00 89.50 381 GLN A N 1
ATOM 3121 C CA . GLN A 1 381 ? 21.047 -0.321 -16.076 1.00 89.50 381 GLN A CA 1
ATOM 3122 C C . GLN A 1 381 ? 22.554 -0.495 -15.834 1.00 89.50 381 GLN A C 1
ATOM 3124 O O . GLN A 1 381 ? 23.001 -0.500 -14.684 1.00 89.50 381 GLN A O 1
ATOM 3129 N N . ARG A 1 382 ? 23.355 -0.674 -16.892 1.00 90.31 382 ARG A N 1
ATOM 3130 C CA . ARG A 1 382 ? 24.817 -0.794 -16.767 1.00 90.31 382 ARG A CA 1
ATOM 3131 C C . ARG A 1 382 ? 25.462 0.528 -16.361 1.00 90.31 382 ARG A C 1
ATOM 3133 O O . ARG A 1 382 ? 26.479 0.487 -15.678 1.00 90.31 382 ARG A O 1
ATOM 3140 N N . GLU A 1 383 ? 24.881 1.660 -16.736 1.00 89.44 383 GLU A N 1
ATOM 3141 C CA . GLU A 1 383 ? 25.351 2.991 -16.340 1.00 89.44 383 GLU A CA 1
ATOM 3142 C C . GLU A 1 383 ? 25.043 3.278 -14.874 1.00 89.44 383 GLU A C 1
ATOM 3144 O O . GLU A 1 383 ? 25.953 3.640 -14.134 1.00 89.44 383 GLU A O 1
ATOM 3149 N N . ILE A 1 384 ? 23.827 2.973 -14.406 1.00 87.56 384 ILE A N 1
ATOM 3150 C CA . ILE A 1 384 ? 23.479 3.118 -12.982 1.00 87.56 384 ILE A CA 1
ATOM 3151 C C . ILE A 1 384 ? 24.413 2.298 -12.096 1.00 87.56 384 ILE A C 1
ATOM 3153 O O . ILE A 1 384 ? 24.766 2.733 -11.003 1.00 87.56 384 ILE A O 1
ATOM 3157 N N . LYS A 1 385 ? 24.862 1.117 -12.540 1.00 87.25 385 LYS A N 1
ATOM 3158 C CA . LYS A 1 385 ? 25.836 0.314 -11.777 1.00 87.25 385 LYS A CA 1
ATOM 3159 C C . LYS A 1 385 ? 27.173 1.033 -11.549 1.00 87.25 385 LYS A C 1
ATOM 3161 O O . LYS A 1 385 ? 27.868 0.636 -10.621 1.00 87.25 385 LYS A O 1
ATOM 3166 N N . LYS A 1 386 ? 27.509 2.055 -12.345 1.00 87.38 386 LYS A N 1
ATOM 3167 C CA . LYS A 1 386 ? 28.753 2.839 -12.249 1.00 87.38 386 LYS A CA 1
ATOM 3168 C C . LYS A 1 386 ? 28.659 4.086 -11.365 1.00 87.38 386 LYS A C 1
ATOM 3170 O O . LYS A 1 386 ? 29.711 4.619 -11.034 1.00 87.38 386 LYS A O 1
ATOM 3175 N N . TRP A 1 387 ? 27.451 4.568 -11.039 1.00 83.69 387 TRP A N 1
ATOM 3176 C CA . TRP A 1 387 ? 27.270 5.679 -10.082 1.00 83.69 387 TRP A CA 1
ATOM 3177 C C . TRP A 1 387 ? 27.811 5.323 -8.680 1.00 83.69 387 TRP A C 1
ATOM 3179 O O . TRP A 1 387 ? 27.667 6.132 -7.752 1.00 83.69 387 TRP A O 1
#

Secondary structure (DSSP, 8-state):
-HHHHHHHHHHHHHHHHHHTTT--SEEETTEEEEEE---GGG---EEEEEE----TTS-----TT-S-----TTHHHHHHHHHHHHHHH-TTTB--EEEEE-TT-EE-TTS-EE--GGG---EEEEEPP---HHHHHHHHHHHHHHHHHHHHHHHHHTTSSS--TTHHHHHHHHHHHHHHHHHHHH-GGG------TTT--HHHHHHHHHHHHHH-TTSHHHHHHHTTEEESSHHHHEEE-S--SSTTS--EEES-EEE--HHHHHHHHHHHS-HHHHHHHHHHHHHHHHHHHHHHHHHIIIIIIIIHHHHTTSSS-HHHHHHHHHHHHHHHHHHHHHHHHHHTT-GGGHHHHHHHHHHHHHHHHHHS-TTTHHHHHHHHHHHHTT-

Radius of gyration: 21.8 Å; chains: 1; bounding box: 55×45×62 Å

Organism: NCBI:txid1801774